Protein AF-A0A7Z9Q1B9-F1 (afdb_monomer_lite)

pLDDT: mean 84.55, std 13.83, range [34.5, 98.56]

Foldseek 3Di:
DQDPDDLQHPCDDDPPHDNDHDPPDDPPPDDPVNVVVVVVVVVPPDFADFADDDPLLVLLVVLCVVLVLCVAQVQWDQDPVGIDRQRGPQFWFQQDPVQQDPDDGDPRHSRIDGGGGLQLVLVDDDDDPQRQRGAPLVVLCSRDHPSNSSSVSLVPDDPSSVVSNSVNSNRSSHDDPPDDPPPDLPPDADDAQAAQHFHPDDDPVLNVLLSLLLCQQSDFAHVQLFLFQFAAGRHNCQAQQVVHRLHWGDLSSWWKFWWAQDPVRDTDGDPLRTQGPDGRPPHDRDDDDPRTPDIDTHIGHGLACQLVVLPFDPVLLVVLAAQPCPVVPPDHDHFDQEPVRATQFDDPVSHHRHLLLVLQLCSCNHRNAHDPCVSDVSGDQDSPDPDDPRSQYDSSSVSNSSNSSRRHHHDDPPDPDPVVVVVVVVVCVVVPQCSAQPCAGNNDRGGGSSD

Secondary structure (DSSP, 8-state):
------GGG-SS--TTS----SSSSPSPSS-HHHHHHHHHHHHH-PPPPPPP--HHHHHHHHHHHHTTGGGTS-S-EEETTEEE--S----EEE--GGG--S--BTTB-TTEEE----TTGGGS-SBSTTS-BSSHHHHHHT--GGGHHHHHHHHTS-HHHHHHHHHHHHHHT-PPPTT-SS--TTSPP--TTSTTSBPTT--HHHHHHHHHHHHHHHPPPPGGGT--SEES-SSHHHHS-BSSTT-B--GGG-EEEEEEE-TTS-EEEEEEEEE-SEE-TTSPPP---TT--EEEEE-----TTHHHHHTS-HHHHHTT--TT-SSSSS------B-TTSPBP-BTTTT-B-SHHHHHHHHIIIII---B-TTT-SSS-S--SSSSPSPSB-HHHHHHHHHHHHTBPPPPPP--S-HHHHHHHHHHHHHTTGGGTS-S-BTTB--S----

Radius of gyration: 26.37 Å; chains: 1; bounding box: 67×61×70 Å

Sequence (451 aa):
MDLFISRAYAQVSAPDEPTVDEDGVPDPELGDEPQIDLLFYSTYLAPMRPAEPNDAMKRGAKLFVKADCHACHTPKLKSTIGPLYAYTDLLLHDMGPDFEGDLEVSFASSREFRSAPLWGVSLHGPFLHDGRADTLEEAILMHGGEGQNSRDAFDALSTDEQNDMVSFLRGLGGWTPEGQILLHPEEPAFEAGTPGGPESGLTSEERAQWQRGQKIFDQSAALAEGLGSVFNADSCRACHQDPVLGGAGGIDTNVIRFGEWDDTGAFHGFDRGAMPRQSIPGDRPYRMDDSANVVEWRNPPTTMGVGALDRIAEADILVNADPEDTDGDGISGRARILDSGQLGRFGWKAQVPTVHDFVADALLNETGQTVDISFSSFTAENDNDAFADPELLDDTFLDLVFYVEQLAPPIPKSPDDPDTVSQGQGLFDEVGCGSCHISDLGGVAAYTDLL

Structure (mmCIF, N/CA/C/O backbone):
data_AF-A0A7Z9Q1B9-F1
#
_entry.id   AF-A0A7Z9Q1B9-F1
#
loop_
_atom_site.group_PDB
_atom_site.id
_atom_site.type_symbol
_atom_site.label_atom_id
_atom_site.label_alt_id
_atom_site.label_comp_id
_atom_site.label_asym_id
_atom_site.label_entity_id
_atom_site.label_seq_id
_atom_site.pdbx_PDB_ins_code
_atom_site.Cartn_x
_atom_site.Cartn_y
_atom_site.Cartn_z
_atom_site.occupancy
_atom_site.B_iso_or_equiv
_atom_site.auth_seq_id
_atom_site.auth_comp_id
_atom_site.auth_asym_id
_atom_site.auth_atom_id
_atom_site.pdbx_PDB_model_num
ATOM 1 N N . MET A 1 1 ? 20.700 -31.766 -11.285 1.00 39.59 1 MET A N 1
ATOM 2 C CA . MET A 1 1 ? 19.275 -31.489 -11.560 1.00 39.59 1 MET A CA 1
ATOM 3 C C . MET A 1 1 ? 18.930 -30.553 -10.444 1.00 39.59 1 MET A C 1
ATOM 5 O O . MET A 1 1 ? 18.667 -30.994 -9.336 1.00 39.59 1 MET A O 1
ATOM 9 N N . ASP A 1 2 ? 19.204 -29.285 -10.711 1.00 43.81 2 ASP A N 1
ATOM 10 C CA . ASP A 1 2 ? 19.412 -28.267 -9.689 1.00 43.81 2 ASP A CA 1
ATOM 11 C C . ASP A 1 2 ? 18.092 -27.528 -9.548 1.00 43.81 2 ASP A C 1
ATOM 13 O O . ASP A 1 2 ? 17.919 -26.422 -10.048 1.00 43.81 2 ASP A O 1
ATOM 17 N N . LEU A 1 3 ? 17.110 -28.224 -8.980 1.00 43.97 3 LEU A N 1
ATOM 18 C CA . LEU A 1 3 ? 15.849 -27.609 -8.608 1.00 43.97 3 LEU A CA 1
ATOM 19 C C . LEU A 1 3 ? 15.968 -27.151 -7.160 1.00 43.97 3 LEU A C 1
ATOM 21 O O . LEU A 1 3 ? 16.279 -27.929 -6.262 1.00 43.97 3 LEU A O 1
ATOM 25 N N . PHE A 1 4 ? 15.727 -25.859 -6.981 1.00 50.97 4 PHE A N 1
ATOM 26 C CA . PHE A 1 4 ? 15.710 -25.098 -5.735 1.00 50.97 4 PHE A CA 1
ATOM 27 C C . PHE A 1 4 ? 14.531 -25.471 -4.816 1.00 50.97 4 PHE A C 1
ATOM 29 O O . PHE A 1 4 ? 14.043 -24.642 -4.058 1.00 50.97 4 PHE A O 1
ATOM 36 N N . ILE A 1 5 ? 14.037 -26.706 -4.889 1.00 46.06 5 ILE A N 1
ATOM 37 C CA . ILE A 1 5 ? 12.899 -27.151 -4.093 1.00 46.06 5 ILE A CA 1
ATOM 38 C C . ILE A 1 5 ? 13.461 -28.083 -3.029 1.00 46.06 5 ILE A C 1
ATOM 40 O O . ILE A 1 5 ? 13.786 -29.245 -3.269 1.00 46.06 5 ILE A O 1
ATOM 44 N N . SER A 1 6 ? 13.648 -27.531 -1.830 1.00 45.91 6 SER A N 1
ATOM 45 C CA . SER A 1 6 ? 13.742 -28.364 -0.636 1.00 45.91 6 SER A CA 1
ATOM 46 C C . SER A 1 6 ? 12.511 -29.271 -0.610 1.00 45.91 6 SER A C 1
ATOM 48 O O . SER A 1 6 ? 11.398 -28.800 -0.832 1.00 45.91 6 SER A O 1
ATOM 50 N N . ARG A 1 7 ? 12.702 -30.556 -0.288 1.00 48.53 7 ARG A N 1
ATOM 51 C CA . ARG A 1 7 ? 11.613 -31.538 -0.125 1.00 48.53 7 ARG A CA 1
ATOM 52 C C . ARG A 1 7 ? 10.485 -31.075 0.807 1.00 48.53 7 ARG A C 1
ATOM 54 O O . ARG A 1 7 ? 9.429 -31.681 0.780 1.00 48.53 7 ARG A O 1
ATOM 61 N N . ALA A 1 8 ? 10.725 -30.049 1.622 1.00 47.09 8 ALA A N 1
ATOM 62 C CA . ALA A 1 8 ? 9.754 -29.463 2.538 1.00 47.09 8 ALA A CA 1
ATOM 63 C C . ALA A 1 8 ? 8.741 -28.494 1.882 1.00 47.09 8 ALA A C 1
ATOM 65 O O . ALA A 1 8 ? 7.874 -28.007 2.589 1.00 47.09 8 ALA A O 1
ATOM 66 N N . TYR A 1 9 ? 8.856 -28.179 0.581 1.00 46.31 9 TYR A N 1
ATOM 67 C CA . TYR A 1 9 ? 8.022 -27.160 -0.094 1.00 46.31 9 TYR A CA 1
ATOM 68 C C . TYR A 1 9 ? 7.441 -27.614 -1.450 1.00 46.31 9 TYR A C 1
ATOM 70 O O . TYR A 1 9 ? 7.120 -26.787 -2.305 1.00 46.31 9 TYR A O 1
ATOM 78 N N . ALA A 1 10 ? 7.365 -28.918 -1.719 1.00 46.94 10 ALA A N 1
ATOM 79 C CA . ALA A 1 10 ? 6.999 -29.418 -3.043 1.00 46.94 10 ALA A CA 1
ATOM 80 C C . ALA A 1 10 ? 5.472 -29.509 -3.243 1.00 46.94 10 ALA A C 1
ATOM 82 O O . ALA A 1 10 ? 4.894 -30.579 -3.100 1.00 46.94 10 ALA A O 1
ATOM 83 N N . GLN A 1 11 ? 4.828 -28.408 -3.653 1.00 51.91 11 GLN A N 1
ATOM 84 C CA . GLN A 1 11 ? 3.431 -28.443 -4.126 1.00 51.91 11 GLN A CA 1
ATOM 85 C C . GLN A 1 11 ? 3.299 -28.731 -5.635 1.00 51.91 11 GLN A C 1
ATOM 87 O O . GLN A 1 11 ? 2.246 -29.175 -6.075 1.00 51.91 11 GLN A O 1
ATOM 92 N N . VAL A 1 12 ? 4.362 -28.586 -6.446 1.00 51.53 12 VAL A N 1
ATOM 93 C CA . VAL A 1 12 ? 4.411 -29.120 -7.826 1.00 51.53 12 VAL A CA 1
ATOM 94 C C . VAL A 1 12 ? 5.867 -29.345 -8.263 1.00 51.53 12 VAL A C 1
ATOM 96 O O . VAL A 1 12 ? 6.471 -28.502 -8.928 1.00 51.53 12 VAL A O 1
ATOM 99 N N . SER A 1 13 ? 6.469 -30.490 -7.949 1.00 46.38 13 SER A N 1
ATOM 100 C CA . SER A 1 13 ? 7.732 -30.877 -8.589 1.00 46.38 13 SER A CA 1
ATOM 101 C C . SER A 1 13 ? 7.784 -32.365 -8.879 1.00 46.38 13 SER A C 1
ATOM 103 O O . SER A 1 13 ? 7.425 -33.163 -8.037 1.00 46.38 13 SER A O 1
ATOM 105 N N . ALA A 1 14 ? 8.212 -32.674 -10.112 1.00 47.84 14 ALA A N 1
ATOM 106 C CA . ALA A 1 14 ? 8.599 -33.965 -10.695 1.00 47.84 14 ALA A CA 1
ATOM 107 C C . ALA A 1 14 ? 7.717 -35.212 -10.397 1.00 47.84 14 ALA A C 1
ATOM 109 O O . ALA A 1 14 ? 7.298 -35.452 -9.278 1.00 47.84 14 ALA A O 1
ATOM 110 N N . PRO A 1 15 ? 7.517 -36.125 -11.369 1.00 54.06 15 PRO A N 1
ATOM 111 C CA . PRO A 1 15 ? 6.696 -37.336 -11.183 1.00 54.06 15 PRO A CA 1
ATOM 112 C C . PRO A 1 15 ? 7.136 -38.288 -10.046 1.00 54.06 15 PRO A C 1
ATOM 114 O O . PRO A 1 15 ? 6.422 -39.247 -9.767 1.00 54.06 15 PRO A O 1
ATOM 117 N N . ASP A 1 16 ? 8.284 -38.032 -9.407 1.00 57.16 16 ASP A N 1
ATOM 118 C CA . ASP A 1 16 ? 8.905 -38.878 -8.387 1.00 57.16 16 ASP A CA 1
ATOM 119 C C . ASP A 1 16 ? 9.079 -38.184 -7.012 1.00 57.16 16 ASP A C 1
ATOM 121 O O . ASP A 1 16 ? 9.720 -38.762 -6.127 1.00 57.16 16 ASP A O 1
ATOM 125 N N . GLU A 1 17 ? 8.555 -36.967 -6.803 1.00 52.50 17 GLU A N 1
ATOM 126 C CA . GLU A 1 17 ? 8.602 -36.284 -5.495 1.00 52.50 17 GLU A CA 1
ATOM 127 C C . GLU A 1 17 ? 7.244 -36.327 -4.769 1.00 52.50 17 GLU A C 1
ATOM 129 O O . GLU A 1 17 ? 6.206 -36.509 -5.410 1.00 52.50 17 GLU A O 1
ATOM 134 N N . PRO A 1 18 ? 7.224 -36.242 -3.422 1.00 57.66 18 PRO A N 1
ATOM 135 C CA . PRO A 1 18 ? 5.976 -36.202 -2.669 1.00 57.66 18 PRO A CA 1
ATOM 136 C C . PRO A 1 18 ? 5.199 -34.934 -3.031 1.00 57.66 18 PRO A C 1
ATOM 138 O O . PRO A 1 18 ? 5.745 -33.843 -2.933 1.00 57.66 18 PRO A O 1
ATOM 141 N N . THR A 1 19 ? 3.934 -35.088 -3.417 1.00 60.53 19 THR A N 1
ATOM 142 C CA . THR A 1 19 ? 2.979 -33.991 -3.654 1.00 60.53 19 THR A CA 1
ATOM 143 C C . THR A 1 19 ? 2.299 -33.557 -2.354 1.00 60.53 19 THR A C 1
ATOM 145 O O . THR A 1 19 ? 1.103 -33.286 -2.368 1.00 60.53 19 THR A O 1
ATOM 148 N N . VAL A 1 20 ? 3.010 -33.677 -1.233 1.00 63.00 20 VAL A N 1
ATOM 149 C CA . VAL A 1 20 ? 2.481 -33.400 0.103 1.00 63.00 20 VAL A CA 1
ATOM 150 C C . VAL A 1 20 ? 3.401 -32.424 0.807 1.00 63.00 20 VAL A C 1
ATOM 152 O O . VAL A 1 20 ? 4.621 -32.632 0.793 1.00 63.00 20 VAL A O 1
ATOM 155 N N . ASP A 1 21 ? 2.837 -31.384 1.406 1.00 67.94 21 ASP A N 1
ATOM 156 C CA . ASP A 1 21 ? 3.565 -30.526 2.333 1.00 67.94 21 ASP A CA 1
ATOM 157 C C . ASP A 1 21 ? 3.358 -30.963 3.802 1.00 67.94 21 ASP A C 1
ATOM 159 O O . ASP A 1 21 ? 2.863 -32.058 4.091 1.00 67.94 21 ASP A O 1
ATOM 163 N N . GLU A 1 22 ? 3.894 -30.191 4.751 1.00 67.69 22 GLU A N 1
ATOM 164 C CA . GLU A 1 22 ? 3.840 -30.504 6.186 1.00 67.69 22 GLU A CA 1
ATOM 165 C C . GLU A 1 22 ? 2.963 -29.512 6.974 1.00 67.69 22 GLU A C 1
ATOM 167 O O . GLU A 1 22 ? 3.279 -29.191 8.122 1.00 67.69 22 GLU A O 1
ATOM 172 N N . ASP A 1 23 ? 1.865 -29.015 6.396 1.00 77.38 23 ASP A N 1
ATOM 173 C CA . ASP A 1 23 ? 0.955 -28.086 7.089 1.00 77.38 23 ASP A CA 1
ATOM 174 C C . ASP A 1 23 ? -0.246 -28.773 7.789 1.00 77.38 23 ASP A C 1
ATOM 176 O O . ASP A 1 23 ? -0.901 -28.189 8.659 1.00 77.38 23 ASP A O 1
ATOM 180 N N . GLY A 1 24 ? -0.491 -30.055 7.485 1.00 75.12 24 GLY A N 1
ATOM 181 C CA . GLY A 1 24 ? -1.579 -30.854 8.059 1.00 75.12 24 GLY A CA 1
ATOM 182 C C . GLY A 1 24 ? -2.940 -30.679 7.372 1.00 75.12 24 GLY A C 1
ATOM 183 O O . GLY A 1 24 ? -3.933 -31.246 7.849 1.00 75.12 24 GLY A O 1
ATOM 184 N N . VAL A 1 25 ? -2.994 -29.935 6.270 1.00 74.06 25 VAL A N 1
ATOM 185 C CA . VAL A 1 25 ? -4.110 -29.852 5.329 1.00 74.06 25 VAL A CA 1
ATOM 186 C C . VAL A 1 25 ? -4.009 -31.022 4.336 1.00 74.06 25 VAL A C 1
ATOM 188 O O . VAL A 1 25 ? -2.917 -31.464 3.999 1.00 74.06 25 VAL A O 1
ATOM 191 N N . PRO A 1 26 ? -5.132 -31.641 3.920 1.00 78.75 26 PRO A N 1
ATOM 192 C CA . PRO A 1 26 ? -5.078 -32.708 2.926 1.00 78.75 26 PRO A CA 1
ATOM 193 C C . PRO A 1 26 ? -4.690 -32.192 1.536 1.00 78.75 26 PRO A C 1
ATOM 195 O O . PRO A 1 26 ? -5.474 -31.475 0.915 1.00 78.75 26 PRO A O 1
ATOM 198 N N . ASP A 1 27 ? -3.560 -32.663 1.017 1.00 72.75 27 ASP A N 1
ATOM 199 C CA . ASP A 1 27 ? -3.110 -32.338 -0.335 1.00 72.75 27 ASP A CA 1
ATOM 200 C C . ASP A 1 27 ? -3.880 -33.103 -1.440 1.00 72.75 27 ASP A C 1
ATOM 202 O O . ASP A 1 27 ? -4.335 -34.244 -1.234 1.00 72.75 27 ASP A O 1
ATOM 206 N N . PRO A 1 28 ? -3.946 -32.547 -2.668 1.00 74.81 28 PRO A N 1
ATOM 207 C CA . PRO A 1 28 ? -3.553 -31.179 -3.020 1.00 74.81 28 PRO A CA 1
ATOM 208 C C . PRO A 1 28 ? -4.610 -30.157 -2.571 1.00 74.81 28 PRO A C 1
ATOM 210 O O . PRO A 1 28 ? -5.812 -30.403 -2.691 1.00 74.81 28 PRO A O 1
ATOM 213 N N . GLU A 1 29 ? -4.171 -28.973 -2.144 1.00 75.75 29 GLU A N 1
ATOM 214 C CA . GLU A 1 29 ? -5.034 -27.871 -1.678 1.00 75.75 29 GLU A CA 1
ATOM 215 C C . GLU A 1 29 ? -5.957 -27.380 -2.807 1.00 75.75 29 GLU A C 1
ATOM 217 O O . GLU A 1 29 ? -7.085 -26.935 -2.582 1.00 75.75 29 GLU A O 1
ATOM 222 N N . LEU A 1 30 ? -5.482 -27.495 -4.050 1.00 77.50 30 LEU A N 1
ATOM 223 C CA . LEU A 1 30 ? -6.236 -27.254 -5.274 1.00 77.50 30 LEU A CA 1
ATOM 224 C C . LEU A 1 30 ? -6.548 -28.587 -5.953 1.00 77.50 30 LEU A C 1
ATOM 226 O O . LEU A 1 30 ? -5.642 -29.310 -6.354 1.00 77.50 30 LEU A O 1
ATOM 230 N N . GLY A 1 31 ? -7.828 -28.892 -6.162 1.00 79.19 31 GLY A N 1
ATOM 231 C CA . GLY A 1 31 ? -8.222 -30.039 -6.985 1.00 79.19 31 GLY A CA 1
ATOM 232 C C . GLY A 1 31 ? -7.824 -29.876 -8.461 1.00 79.19 31 GLY A C 1
ATOM 233 O O . GLY A 1 31 ? -7.579 -28.765 -8.931 1.00 79.19 31 GLY A O 1
ATOM 234 N N . ASP A 1 32 ? -7.827 -30.982 -9.210 1.00 80.06 32 ASP A N 1
ATOM 235 C CA . ASP A 1 32 ? -7.399 -31.026 -10.619 1.00 80.06 32 ASP A CA 1
ATOM 236 C C . ASP A 1 32 ? -8.095 -29.982 -11.517 1.00 80.06 32 ASP A C 1
ATOM 238 O O . ASP A 1 32 ? -7.442 -29.325 -12.323 1.00 80.06 32 ASP A O 1
ATOM 242 N N . GLU A 1 33 ? -9.415 -29.808 -11.380 1.00 84.75 33 GLU A N 1
ATOM 243 C CA . GLU A 1 33 ? -10.202 -28.869 -12.201 1.00 84.75 33 GLU A CA 1
ATOM 244 C C . GLU A 1 33 ? -9.769 -27.401 -11.979 1.00 84.75 33 GLU A C 1
ATOM 246 O O . GLU A 1 33 ? -9.345 -26.773 -12.949 1.00 84.75 33 GLU A O 1
ATOM 251 N N . PRO A 1 34 ? -9.743 -26.853 -10.741 1.00 81.00 34 PRO A N 1
ATOM 252 C CA . PRO A 1 34 ? -9.168 -25.531 -10.479 1.00 81.00 34 PRO A CA 1
ATOM 253 C C . PRO A 1 34 ? -7.735 -25.331 -10.993 1.00 81.00 34 PRO A C 1
ATOM 255 O O . PRO A 1 34 ? -7.406 -24.248 -11.479 1.00 81.00 34 PRO A O 1
ATOM 258 N N . GLN A 1 35 ? -6.873 -26.354 -10.915 1.00 80.12 35 GLN A N 1
ATOM 259 C CA . GLN A 1 35 ? -5.512 -26.268 -11.459 1.00 80.12 35 GLN A CA 1
ATOM 260 C C . GLN A 1 35 ? -5.518 -26.136 -12.988 1.00 80.12 35 GLN A C 1
ATOM 262 O O . GLN A 1 35 ? -4.781 -25.319 -13.547 1.00 80.12 35 GLN A O 1
ATOM 267 N N . ILE A 1 36 ? -6.357 -26.919 -13.675 1.00 85.06 36 ILE A N 1
ATOM 268 C CA . ILE A 1 36 ? -6.531 -26.846 -15.131 1.00 85.06 36 ILE A CA 1
ATOM 269 C C . ILE A 1 36 ? -7.106 -25.485 -15.531 1.00 85.06 36 ILE A C 1
ATOM 271 O O . ILE A 1 36 ? -6.619 -24.892 -16.495 1.00 85.06 36 ILE A O 1
ATOM 275 N N . ASP A 1 37 ? -8.082 -24.965 -14.787 1.00 83.06 37 ASP A N 1
ATOM 276 C CA . ASP A 1 37 ? -8.671 -23.646 -15.024 1.00 83.06 37 ASP A CA 1
ATOM 277 C C . ASP A 1 37 ? -7.637 -22.527 -14.855 1.00 83.06 37 ASP A C 1
ATOM 279 O O . ASP A 1 37 ? -7.551 -21.634 -15.701 1.00 83.06 37 ASP A O 1
ATOM 283 N N . LEU A 1 38 ? -6.792 -22.592 -13.821 1.00 83.31 38 LEU A N 1
ATOM 284 C CA . LEU A 1 38 ? -5.712 -21.625 -13.606 1.00 83.31 38 LEU A CA 1
ATOM 285 C C . LEU A 1 38 ? -4.642 -21.705 -14.705 1.00 83.31 38 LEU A C 1
ATOM 287 O O . LEU A 1 38 ? -4.175 -20.673 -15.203 1.00 83.31 38 LEU A O 1
ATOM 291 N N . LEU A 1 39 ? -4.267 -22.916 -15.128 1.00 84.94 39 LEU A N 1
ATOM 292 C CA . LEU A 1 39 ? -3.354 -23.126 -16.254 1.00 84.94 39 LEU A CA 1
ATOM 293 C C . LEU A 1 39 ? -3.948 -22.571 -17.553 1.00 84.94 39 LEU A C 1
ATOM 295 O O . LEU A 1 39 ? -3.253 -21.898 -18.316 1.00 84.94 39 LEU A O 1
ATOM 299 N N . PHE A 1 40 ? -5.230 -22.834 -17.807 1.00 85.88 40 PHE A N 1
ATOM 300 C CA . PHE A 1 40 ? -5.937 -22.305 -18.964 1.00 85.88 40 PHE A CA 1
ATOM 301 C C . PHE A 1 40 ? -5.975 -20.775 -18.914 1.00 85.88 40 PHE A C 1
ATOM 303 O O . PHE A 1 40 ? -5.565 -20.125 -19.869 1.00 85.88 40 PHE A O 1
ATOM 310 N N . TYR A 1 41 ? -6.378 -20.181 -17.794 1.00 87.25 41 TYR A N 1
ATOM 311 C CA . TYR A 1 41 ? -6.407 -18.730 -17.635 1.00 87.25 41 TYR A CA 1
ATOM 312 C C . TYR A 1 41 ? -5.030 -18.103 -17.895 1.00 87.25 41 TYR A C 1
ATOM 314 O O . TYR A 1 41 ? -4.895 -17.278 -18.797 1.00 87.25 41 TYR A O 1
ATOM 322 N N . SER A 1 42 ? -3.992 -18.554 -17.183 1.00 84.38 42 SER A N 1
ATOM 323 C CA . SER A 1 42 ? -2.629 -18.012 -17.292 1.00 84.38 42 SER A CA 1
ATOM 324 C C . SER A 1 42 ? -2.018 -18.177 -18.688 1.00 84.38 42 SER A C 1
ATOM 326 O O . SER A 1 42 ? -1.353 -17.266 -19.180 1.00 84.38 42 SER A O 1
ATOM 328 N N . THR A 1 43 ? -2.286 -19.295 -19.370 1.00 81.81 43 THR A N 1
ATOM 329 C CA . THR A 1 43 ? -1.784 -19.553 -20.733 1.00 81.81 43 THR A CA 1
ATOM 330 C C . THR A 1 43 ? -2.474 -18.684 -21.788 1.00 81.81 43 THR A C 1
ATOM 332 O O . THR A 1 43 ? -1.881 -18.380 -22.825 1.00 81.81 43 THR A O 1
ATOM 335 N N . TYR A 1 44 ? -3.730 -18.295 -21.552 1.00 82.00 44 TYR A N 1
ATOM 336 C CA . TYR A 1 44 ? -4.545 -17.540 -22.506 1.00 82.00 44 TYR A CA 1
ATOM 337 C C . TYR A 1 44 ? -4.635 -16.039 -22.189 1.00 82.00 44 TYR A C 1
ATOM 339 O O . TYR A 1 44 ? -5.333 -15.311 -22.903 1.00 82.00 44 TYR A O 1
ATOM 347 N N . LEU A 1 45 ? -3.883 -15.549 -21.196 1.00 81.75 45 LEU A N 1
ATOM 348 C CA . LEU A 1 45 ? -3.643 -14.119 -21.020 1.00 81.75 45 LEU A CA 1
ATOM 349 C C . LEU A 1 45 ? -2.941 -13.561 -22.262 1.00 81.75 45 LEU A C 1
ATOM 351 O O . LEU A 1 45 ? -1.830 -13.951 -22.625 1.00 81.75 45 LEU A O 1
ATOM 355 N N . ALA A 1 46 ? -3.632 -12.663 -22.961 1.00 75.56 46 ALA A N 1
ATOM 356 C CA . ALA A 1 46 ? -3.127 -12.101 -24.201 1.00 75.56 46 ALA A CA 1
ATOM 357 C C . ALA A 1 46 ? -1.952 -11.146 -23.929 1.00 75.56 46 ALA A C 1
ATOM 359 O O . ALA A 1 46 ? -2.003 -10.366 -22.977 1.00 75.56 46 ALA A O 1
ATOM 360 N N . PRO A 1 47 ? -0.924 -11.134 -24.796 1.00 72.44 47 PRO A N 1
ATOM 361 C CA . PRO A 1 47 ? 0.123 -10.132 -24.705 1.00 72.44 47 PRO A CA 1
ATOM 362 C C . PRO A 1 47 ? -0.458 -8.745 -24.973 1.00 72.44 47 PRO A C 1
ATOM 364 O O . PRO A 1 47 ? -1.295 -8.567 -25.868 1.00 72.44 47 PRO A O 1
ATOM 367 N N . MET A 1 48 ? 0.012 -7.756 -24.218 1.00 72.62 48 MET A N 1
ATOM 368 C CA . MET A 1 48 ? -0.459 -6.389 -24.375 1.00 72.62 48 MET A CA 1
ATOM 369 C C . MET A 1 48 ? -0.079 -5.838 -25.754 1.00 72.62 48 MET A C 1
ATOM 371 O O . MET A 1 48 ? 1.036 -6.033 -26.246 1.00 72.62 48 MET A O 1
ATOM 375 N N . ARG A 1 49 ? -1.035 -5.184 -26.421 1.00 73.94 49 ARG A N 1
ATOM 376 C CA . ARG A 1 49 ? -0.818 -4.594 -27.749 1.00 73.94 49 ARG A CA 1
ATOM 377 C C . ARG A 1 49 ? -0.193 -3.214 -27.591 1.00 73.94 49 ARG A C 1
ATOM 379 O O . ARG A 1 49 ? -0.843 -2.400 -26.948 1.00 73.94 49 ARG A O 1
ATOM 386 N N . PRO A 1 50 ? 0.961 -2.914 -28.214 1.00 78.25 50 PRO A N 1
ATOM 387 C CA . PRO A 1 50 ? 1.548 -1.578 -28.177 1.00 78.25 50 PRO A CA 1
ATOM 388 C C . PRO A 1 50 ? 0.571 -0.493 -28.643 1.00 78.25 50 PRO A C 1
ATOM 390 O O . PRO A 1 50 ? -0.284 -0.744 -29.497 1.00 78.25 50 PRO A O 1
ATOM 393 N N . ALA A 1 51 ? 0.728 0.716 -28.108 1.00 80.94 51 ALA A N 1
ATOM 394 C CA . ALA A 1 51 ? -0.055 1.876 -28.508 1.00 80.94 51 ALA A CA 1
ATOM 395 C C . ALA A 1 51 ? 0.234 2.274 -29.967 1.00 80.94 51 ALA A C 1
ATOM 397 O O . ALA A 1 51 ? 1.313 2.007 -30.509 1.00 80.94 51 ALA A O 1
ATOM 398 N N . GLU A 1 52 ? -0.725 2.954 -30.602 1.00 85.25 52 GLU A N 1
ATOM 399 C CA . GLU A 1 52 ? -0.557 3.461 -31.965 1.00 85.25 52 GLU A CA 1
ATOM 400 C C . GLU A 1 52 ? 0.625 4.450 -32.043 1.00 85.25 52 GLU A C 1
ATOM 402 O O . GLU A 1 52 ? 0.637 5.454 -31.323 1.00 85.25 52 GLU A O 1
ATOM 407 N N . PRO A 1 53 ? 1.632 4.219 -32.911 1.00 85.19 53 PRO A N 1
ATOM 408 C CA . PRO A 1 53 ? 2.845 5.029 -32.902 1.00 85.19 53 PRO A CA 1
ATOM 409 C C . PRO A 1 53 ? 2.625 6.485 -33.331 1.00 85.19 53 PRO A C 1
ATOM 411 O O . PRO A 1 53 ? 2.380 6.781 -34.509 1.00 85.19 53 PRO A O 1
ATOM 414 N N . ASN A 1 54 ? 2.844 7.417 -32.402 1.00 86.44 54 ASN A N 1
ATOM 415 C CA . ASN A 1 54 ? 2.988 8.842 -32.707 1.00 86.44 54 ASN A CA 1
ATOM 416 C C . ASN A 1 54 ? 4.419 9.180 -33.190 1.00 86.44 54 ASN A C 1
ATOM 418 O O . ASN A 1 54 ? 5.290 8.312 -33.300 1.00 86.44 54 ASN A O 1
ATOM 422 N N . ASP A 1 55 ? 4.674 10.443 -33.531 1.00 92.44 55 ASP A N 1
ATOM 423 C CA . ASP A 1 55 ? 5.973 10.845 -34.081 1.00 92.44 55 ASP A CA 1
ATOM 424 C C . ASP A 1 55 ? 7.119 10.773 -33.064 1.00 92.44 55 ASP A C 1
ATOM 426 O O . ASP A 1 55 ? 8.227 10.401 -33.454 1.00 92.44 55 ASP A O 1
ATOM 430 N N . ALA A 1 56 ? 6.858 11.057 -31.784 1.00 84.81 56 ALA A N 1
ATOM 431 C CA . ALA A 1 56 ? 7.833 10.895 -30.705 1.00 84.81 56 ALA A CA 1
ATOM 432 C C . ALA A 1 56 ? 8.224 9.422 -30.544 1.00 84.81 56 ALA A C 1
ATOM 434 O O . ALA A 1 56 ? 9.398 9.082 -30.640 1.00 84.81 56 ALA A O 1
ATOM 435 N N . MET A 1 57 ? 7.241 8.520 -30.478 1.00 87.75 57 MET A N 1
ATOM 436 C CA . MET A 1 57 ? 7.469 7.073 -30.399 1.00 87.75 57 MET A CA 1
ATOM 437 C C . MET A 1 57 ? 8.274 6.540 -31.592 1.00 87.75 57 MET A C 1
ATOM 439 O O . MET A 1 57 ? 9.153 5.697 -31.434 1.00 87.75 57 MET A O 1
ATOM 443 N N . LYS A 1 58 ? 8.015 7.039 -32.808 1.00 95.12 58 LYS A N 1
ATOM 444 C CA . LYS A 1 58 ? 8.782 6.647 -34.005 1.00 95.12 58 LYS A CA 1
ATOM 445 C C . LYS A 1 58 ? 10.229 7.137 -33.960 1.00 95.12 58 LYS A C 1
ATOM 447 O O . LYS A 1 58 ? 11.102 6.463 -34.512 1.00 95.12 58 LYS A O 1
ATOM 452 N N . ARG A 1 59 ? 10.492 8.316 -33.382 1.00 97.62 59 ARG A N 1
ATOM 453 C CA . ARG A 1 59 ? 11.859 8.816 -33.155 1.00 97.62 59 ARG A CA 1
ATOM 454 C C . ARG A 1 59 ? 12.538 8.006 -32.053 1.00 97.62 59 ARG A C 1
ATOM 456 O O . ARG A 1 59 ? 13.616 7.473 -32.303 1.00 97.62 59 ARG A O 1
ATOM 463 N N . GLY A 1 60 ? 11.852 7.789 -30.935 1.00 97.00 60 GLY A N 1
ATOM 464 C CA . GLY A 1 60 ? 12.289 6.955 -29.820 1.00 97.00 60 GLY A CA 1
ATOM 465 C C . GLY A 1 60 ? 12.680 5.542 -30.234 1.00 97.00 60 GLY A C 1
ATOM 466 O O . GLY A 1 60 ? 13.777 5.103 -29.924 1.00 97.00 60 GLY A O 1
ATOM 467 N N . ALA A 1 61 ? 11.866 4.862 -31.047 1.00 96.81 61 ALA A N 1
ATOM 468 C CA . ALA A 1 61 ? 12.185 3.525 -31.555 1.00 96.81 61 ALA A CA 1
ATOM 469 C C . ALA A 1 61 ? 13.488 3.487 -32.378 1.00 96.81 61 ALA A C 1
ATOM 471 O O . ALA A 1 61 ? 14.224 2.502 -32.352 1.00 96.81 61 ALA A O 1
ATOM 472 N N . LYS A 1 62 ? 13.797 4.557 -33.124 1.00 98.31 62 LYS A N 1
ATOM 473 C CA . LYS A 1 62 ? 15.066 4.666 -33.865 1.00 98.31 62 LYS A CA 1
ATOM 474 C C . LYS A 1 62 ? 16.233 4.937 -32.927 1.00 98.31 62 LYS A C 1
ATOM 476 O O . LYS A 1 62 ? 17.309 4.392 -33.151 1.00 98.31 62 LYS A O 1
ATOM 481 N N . LEU A 1 63 ? 16.024 5.774 -31.913 1.00 98.56 63 LEU A N 1
ATOM 482 C CA . LEU A 1 63 ? 17.022 6.058 -30.887 1.00 98.56 63 LEU A CA 1
ATOM 483 C C . LEU A 1 63 ? 17.339 4.800 -30.075 1.00 98.56 63 LEU A C 1
ATOM 485 O O . LEU A 1 63 ? 18.507 4.526 -29.859 1.00 98.56 63 LEU A O 1
ATOM 489 N N . PHE A 1 64 ? 16.335 3.991 -29.738 1.00 98.31 64 PHE A N 1
ATOM 490 C CA . PHE A 1 64 ? 16.491 2.710 -29.047 1.00 98.31 64 PHE A CA 1
ATOM 491 C C . PHE A 1 64 ? 17.399 1.749 -29.821 1.00 98.31 64 PHE A C 1
ATOM 493 O O . PHE A 1 64 ? 18.266 1.091 -29.258 1.00 98.31 64 PHE A O 1
ATOM 500 N N . VAL A 1 65 ? 17.239 1.703 -31.149 1.00 98.12 65 VAL A N 1
ATOM 501 C CA . VAL A 1 65 ? 18.130 0.916 -32.008 1.00 98.12 65 VAL A CA 1
ATOM 502 C C . VAL A 1 65 ? 19.520 1.554 -32.108 1.00 98.12 65 VAL A C 1
ATOM 504 O O . VAL A 1 65 ? 20.525 0.859 -32.061 1.00 98.12 65 VAL A O 1
ATOM 507 N N . LYS A 1 66 ? 19.595 2.883 -32.239 1.00 98.00 66 LYS A N 1
ATOM 508 C CA . LYS A 1 66 ? 20.858 3.633 -32.337 1.00 98.00 66 LYS A CA 1
ATOM 509 C C . LYS A 1 66 ? 21.709 3.515 -31.067 1.00 98.00 66 LYS A C 1
ATOM 511 O O . LYS A 1 66 ? 22.929 3.504 -31.178 1.00 98.00 66 LYS A O 1
ATOM 516 N N . ALA A 1 67 ? 21.066 3.453 -29.907 1.00 98.19 67 ALA A N 1
ATOM 517 C CA . ALA A 1 67 ? 21.690 3.257 -28.607 1.00 98.19 67 ALA A CA 1
ATOM 518 C C . ALA A 1 67 ? 22.007 1.780 -28.321 1.00 98.19 67 ALA A C 1
ATOM 520 O O . ALA A 1 67 ? 22.444 1.479 -27.228 1.00 98.19 67 ALA A O 1
ATOM 521 N N . ASP A 1 68 ? 21.800 0.863 -29.274 1.00 97.81 68 ASP A N 1
ATOM 522 C CA . ASP A 1 68 ? 22.098 -0.573 -29.146 1.00 97.81 68 ASP A CA 1
ATOM 523 C C . ASP A 1 68 ? 21.291 -1.324 -28.064 1.00 97.81 68 ASP A C 1
ATOM 525 O O . ASP A 1 68 ? 21.507 -2.512 -27.836 1.00 97.81 68 ASP A O 1
ATOM 529 N N . CYS A 1 69 ? 20.258 -0.698 -27.481 1.00 98.19 69 CYS A N 1
ATOM 530 C CA . CYS A 1 69 ? 19.376 -1.335 -26.492 1.00 98.19 69 CYS A CA 1
ATOM 531 C C . CYS A 1 69 ? 18.746 -2.632 -27.033 1.00 98.19 69 CYS A C 1
ATOM 533 O O . CYS A 1 69 ? 18.483 -3.585 -26.300 1.00 98.19 69 CYS A O 1
ATOM 535 N N . HIS A 1 70 ? 18.520 -2.683 -28.348 1.00 97.25 70 HIS A N 1
ATOM 536 C CA . HIS A 1 70 ? 17.921 -3.819 -29.039 1.00 97.25 70 HIS A CA 1
ATOM 537 C C . HIS A 1 70 ? 18.784 -5.090 -29.047 1.00 97.25 70 HIS A C 1
ATOM 539 O O . HIS A 1 70 ? 18.286 -6.129 -29.490 1.00 97.25 70 HIS A O 1
ATOM 545 N N . ALA A 1 71 ? 20.060 -5.010 -28.652 1.00 96.75 71 ALA A N 1
ATOM 546 C CA . ALA A 1 71 ? 20.957 -6.158 -28.600 1.00 96.75 71 ALA A CA 1
ATOM 547 C C . ALA A 1 71 ? 20.454 -7.212 -27.601 1.00 96.75 71 ALA A C 1
ATOM 549 O O . ALA A 1 71 ? 20.368 -8.381 -27.967 1.00 96.75 71 ALA A O 1
ATOM 550 N N . CYS A 1 72 ? 20.028 -6.775 -26.410 1.00 97.75 72 CYS A N 1
ATOM 551 C CA . CYS A 1 72 ? 19.420 -7.636 -25.386 1.00 97.75 72 CYS A CA 1
ATOM 552 C C . CYS A 1 72 ? 17.884 -7.525 -25.412 1.00 97.75 72 CYS A C 1
ATOM 554 O O . CYS A 1 72 ? 17.153 -8.511 -25.323 1.00 97.75 72 CYS A O 1
ATOM 556 N N . HIS A 1 73 ? 17.347 -6.326 -25.662 1.00 97.44 73 HIS A N 1
ATOM 557 C CA . HIS A 1 73 ? 15.905 -6.109 -25.807 1.00 97.44 73 HIS A CA 1
ATOM 558 C C . HIS A 1 73 ? 15.437 -6.312 -27.250 1.00 97.44 73 HIS A C 1
ATOM 560 O O . HIS A 1 73 ? 14.929 -5.404 -27.918 1.00 97.44 73 HIS A O 1
ATOM 566 N N . THR A 1 74 ? 15.614 -7.539 -27.744 1.00 96.12 74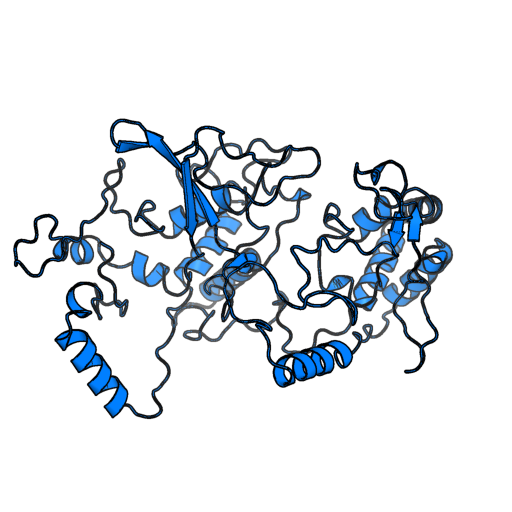 THR A N 1
ATOM 567 C CA . THR A 1 74 ? 15.312 -7.899 -29.132 1.00 96.12 74 THR A CA 1
ATOM 568 C C . THR A 1 74 ? 13.828 -7.652 -29.456 1.00 96.12 74 THR A C 1
ATOM 570 O O . THR A 1 74 ? 12.957 -8.308 -28.880 1.00 96.12 74 THR A O 1
ATOM 573 N N . PRO A 1 75 ? 13.490 -6.777 -30.430 1.00 92.81 75 PRO A N 1
ATOM 574 C CA . PRO A 1 75 ? 12.103 -6.372 -30.677 1.00 92.81 75 PRO A CA 1
ATOM 575 C C . PRO A 1 75 ? 11.152 -7.504 -31.053 1.00 92.81 75 PRO A C 1
ATOM 577 O O . PRO A 1 75 ? 9.942 -7.360 -30.917 1.00 92.81 75 PRO A O 1
ATOM 580 N N . LYS A 1 76 ? 11.673 -8.599 -31.613 1.00 91.94 76 LYS A N 1
ATOM 581 C CA . LYS A 1 76 ? 10.861 -9.661 -32.199 1.00 91.94 76 LYS A CA 1
ATOM 582 C C . LYS A 1 76 ? 11.480 -11.033 -31.972 1.00 91.94 76 LYS A C 1
ATOM 584 O O . LYS A 1 76 ? 12.516 -11.349 -32.554 1.00 91.94 76 LYS A O 1
ATOM 589 N N . LEU A 1 77 ? 10.757 -11.885 -31.256 1.00 91.25 77 LEU A N 1
ATOM 590 C CA . LEU A 1 77 ? 11.058 -13.302 -31.094 1.00 91.25 77 LEU A CA 1
ATOM 591 C C . LEU A 1 77 ? 10.193 -14.163 -32.021 1.00 91.25 77 LEU A C 1
ATOM 593 O O . LEU A 1 77 ? 9.073 -13.807 -32.402 1.00 91.25 77 LEU A O 1
ATOM 597 N N . LYS A 1 78 ? 10.727 -15.323 -32.409 1.00 90.38 78 LYS A N 1
ATOM 598 C CA . LYS A 1 78 ? 9.968 -16.355 -33.125 1.00 90.38 78 LYS A CA 1
ATOM 599 C C . LYS A 1 78 ? 9.313 -17.275 -32.101 1.00 90.38 78 LYS A C 1
ATOM 601 O O . LYS A 1 78 ? 10.011 -17.805 -31.247 1.00 90.38 78 LYS A O 1
ATOM 606 N N . SER A 1 79 ? 8.012 -17.513 -32.232 1.00 84.62 79 SER A N 1
ATOM 607 C CA . SER A 1 79 ? 7.287 -18.470 -31.392 1.00 84.62 79 SER A CA 1
ATOM 608 C C . SER A 1 79 ? 6.373 -19.374 -32.220 1.00 84.62 79 SER A C 1
ATOM 610 O O . SER A 1 79 ? 6.142 -19.134 -33.410 1.00 84.62 79 SER A O 1
ATOM 612 N N . THR A 1 80 ? 5.835 -20.410 -31.579 1.00 84.25 80 THR A N 1
ATOM 613 C CA . THR A 1 80 ? 4.852 -21.337 -32.160 1.00 84.25 80 THR A CA 1
ATOM 614 C C . THR A 1 80 ? 3.496 -20.684 -32.435 1.00 84.25 80 THR A C 1
ATOM 616 O O . THR A 1 80 ? 2.765 -21.167 -33.295 1.00 84.25 80 THR A O 1
ATOM 619 N N . ILE A 1 81 ? 3.188 -19.566 -31.770 1.00 80.94 81 ILE A N 1
ATOM 620 C CA . ILE A 1 81 ? 1.947 -18.794 -31.941 1.00 80.94 81 ILE A CA 1
ATOM 621 C C . ILE A 1 81 ? 2.122 -17.574 -32.861 1.00 80.94 81 ILE A C 1
ATOM 623 O O . ILE A 1 81 ? 1.215 -16.760 -33.009 1.00 80.94 81 ILE A O 1
ATOM 627 N N . GLY A 1 82 ? 3.281 -17.457 -33.517 1.00 84.12 82 GLY A N 1
ATOM 628 C CA . GLY A 1 82 ? 3.614 -16.351 -34.412 1.00 84.12 82 GLY A CA 1
ATOM 629 C C . GLY A 1 82 ? 4.720 -15.444 -33.864 1.00 84.12 82 GLY A C 1
ATOM 630 O O . GLY A 1 82 ? 5.447 -15.812 -32.940 1.00 84.12 82 GLY A O 1
ATOM 631 N N . PRO A 1 83 ? 4.942 -14.274 -34.479 1.00 86.19 83 PRO A N 1
ATOM 632 C CA . PRO A 1 83 ? 5.938 -13.331 -33.987 1.00 86.19 83 PRO A CA 1
ATOM 633 C C . PRO A 1 83 ? 5.520 -12.715 -32.646 1.00 86.19 83 PRO A C 1
ATOM 635 O O . PRO A 1 83 ? 4.426 -12.168 -32.543 1.00 86.19 83 PRO A O 1
ATOM 638 N N . LEU A 1 84 ? 6.413 -12.759 -31.656 1.00 87.25 84 LEU A N 1
ATOM 639 C CA . LEU A 1 84 ? 6.231 -12.105 -30.358 1.00 87.25 84 LEU A CA 1
ATOM 640 C C . LEU A 1 84 ? 7.038 -10.813 -30.313 1.00 87.25 84 LEU A C 1
ATOM 642 O O . LEU A 1 84 ? 8.246 -10.838 -30.533 1.00 87.25 84 LEU A O 1
ATOM 646 N N . TYR A 1 85 ? 6.379 -9.698 -30.012 1.00 88.88 85 TYR A N 1
ATOM 647 C CA . TYR A 1 85 ? 7.000 -8.376 -29.926 1.00 88.88 85 TYR A CA 1
ATOM 648 C C . TYR A 1 85 ? 7.259 -7.991 -28.468 1.00 88.88 85 TYR A C 1
ATOM 650 O O . TYR A 1 85 ? 6.701 -7.025 -27.962 1.00 88.88 85 TYR A O 1
ATOM 658 N N . ALA A 1 86 ? 8.049 -8.815 -27.779 1.00 90.06 86 ALA A N 1
ATOM 659 C CA . ALA A 1 86 ? 8.254 -8.729 -26.334 1.00 90.06 86 ALA A CA 1
ATOM 660 C C . ALA A 1 86 ? 9.465 -7.869 -25.925 1.00 90.06 86 ALA A C 1
ATOM 662 O O . ALA A 1 86 ? 9.621 -7.586 -24.743 1.00 90.06 86 ALA A O 1
ATOM 663 N N . TYR A 1 87 ? 10.310 -7.448 -26.882 1.00 94.56 87 TYR A N 1
ATOM 664 C CA . TYR A 1 87 ? 11.493 -6.610 -26.622 1.00 94.56 87 TYR A CA 1
ATOM 665 C C . TYR A 1 87 ? 12.424 -7.206 -25.555 1.00 94.56 87 TYR A C 1
ATOM 667 O O . TYR A 1 87 ? 12.763 -6.583 -24.556 1.00 94.56 87 TYR A O 1
ATOM 675 N N . THR A 1 88 ? 12.808 -8.457 -25.777 1.00 96.06 88 THR A N 1
ATOM 676 C CA . THR A 1 88 ? 13.662 -9.272 -24.907 1.00 96.06 88 THR A CA 1
ATOM 677 C C . THR A 1 88 ? 14.242 -10.401 -25.748 1.00 96.06 88 THR A C 1
ATOM 679 O O . THR A 1 88 ? 13.628 -10.824 -26.732 1.00 96.06 88 THR A O 1
ATOM 682 N N . ASP A 1 89 ? 15.413 -10.891 -25.377 1.00 96.44 89 ASP A N 1
ATOM 683 C CA . ASP A 1 89 ? 15.985 -12.141 -25.870 1.00 96.44 89 ASP A CA 1
ATOM 684 C C . ASP A 1 89 ? 15.806 -13.318 -24.893 1.00 96.44 89 ASP A C 1
ATOM 686 O O . ASP A 1 89 ? 16.060 -14.463 -25.269 1.00 96.44 89 ASP A O 1
ATOM 690 N N . LEU A 1 90 ? 15.286 -13.048 -23.687 1.00 95.44 90 LEU A N 1
ATOM 691 C CA . LEU A 1 90 ? 15.099 -13.980 -22.573 1.00 95.44 90 LEU A CA 1
ATOM 692 C C . LEU A 1 90 ? 16.406 -14.608 -22.058 1.00 95.44 90 LEU A C 1
ATOM 694 O O . LEU A 1 90 ? 16.355 -15.643 -21.389 1.00 95.44 90 LEU A O 1
ATOM 698 N N . LEU A 1 91 ? 17.556 -14.001 -22.355 1.00 96.56 91 LEU A N 1
ATOM 699 C CA . LEU A 1 91 ? 18.869 -14.463 -21.912 1.00 96.56 91 LEU A CA 1
ATOM 700 C C . LEU A 1 91 ? 19.306 -13.742 -20.634 1.00 96.56 91 LEU A C 1
ATOM 702 O O . LEU A 1 91 ? 18.762 -12.693 -20.284 1.00 96.56 91 LEU A O 1
ATOM 706 N N . LEU A 1 92 ? 20.252 -14.355 -19.918 1.00 96.50 92 LEU A N 1
ATOM 707 C CA . LEU A 1 92 ? 20.924 -13.755 -18.766 1.00 96.50 92 LEU A CA 1
ATOM 708 C C . LEU A 1 92 ? 22.037 -12.824 -19.247 1.00 96.50 92 LEU A C 1
ATOM 710 O O . LEU A 1 92 ? 22.794 -13.200 -20.142 1.00 96.50 92 LEU A O 1
ATOM 714 N N . HIS A 1 93 ? 22.143 -11.662 -18.611 1.00 97.19 93 HIS A N 1
ATOM 715 C CA . HIS A 1 93 ? 23.163 -10.655 -18.888 1.00 97.19 93 HIS A CA 1
ATOM 716 C C . HIS A 1 93 ? 23.757 -10.120 -17.593 1.00 97.19 93 HIS A C 1
ATOM 718 O O . HIS A 1 93 ? 23.025 -9.899 -16.627 1.00 97.19 93 HIS A O 1
ATOM 724 N N . ASP A 1 94 ? 25.068 -9.879 -17.596 1.00 96.12 94 ASP A N 1
ATOM 725 C CA . ASP A 1 94 ? 25.768 -9.220 -16.492 1.00 96.12 94 ASP A CA 1
ATOM 726 C C . ASP A 1 94 ? 25.385 -7.731 -16.468 1.00 96.12 94 ASP A C 1
ATOM 728 O O . ASP A 1 94 ? 25.741 -6.968 -17.372 1.00 96.12 94 ASP A O 1
ATOM 732 N N . MET A 1 95 ? 24.652 -7.323 -15.431 1.00 95.25 95 MET A N 1
ATOM 733 C CA . MET A 1 95 ? 24.208 -5.942 -15.197 1.00 95.25 95 MET A CA 1
ATOM 734 C C . MET A 1 95 ? 25.272 -5.077 -14.501 1.00 95.25 95 MET A C 1
ATOM 736 O O . MET A 1 95 ? 25.052 -3.889 -14.260 1.00 95.25 95 MET A O 1
ATOM 740 N N . GLY A 1 96 ? 26.454 -5.632 -14.226 1.00 94.44 96 GLY A N 1
ATOM 741 C CA . GLY A 1 96 ? 27.596 -4.935 -13.655 1.00 94.44 96 GLY A CA 1
ATOM 742 C C . GLY A 1 96 ? 27.682 -5.007 -12.125 1.00 94.44 96 GLY A C 1
ATOM 743 O O . GLY A 1 96 ? 26.810 -5.557 -11.455 1.00 94.44 96 GLY A O 1
ATOM 744 N N . PRO A 1 97 ? 28.763 -4.452 -11.548 1.00 92.00 97 PRO A N 1
ATOM 745 C CA . PRO A 1 97 ? 29.049 -4.550 -10.116 1.00 92.00 97 PRO A CA 1
ATOM 746 C C . PRO A 1 97 ? 28.021 -3.838 -9.224 1.00 92.00 97 PRO A C 1
ATOM 748 O O . PRO A 1 97 ? 27.839 -4.251 -8.087 1.00 92.00 97 PRO A O 1
ATOM 751 N N . ASP A 1 98 ? 27.310 -2.826 -9.729 1.00 87.81 98 ASP A N 1
ATOM 752 C CA . ASP A 1 98 ? 26.278 -2.106 -8.960 1.00 87.81 98 ASP A CA 1
ATOM 753 C C . ASP A 1 98 ? 25.020 -2.966 -8.695 1.00 87.81 98 ASP A C 1
ATOM 755 O O . ASP A 1 98 ? 24.172 -2.616 -7.867 1.00 87.81 98 ASP A O 1
ATOM 759 N N . PHE A 1 99 ? 24.908 -4.103 -9.390 1.00 88.12 99 PHE A N 1
ATOM 760 C CA . PHE A 1 99 ? 23.857 -5.111 -9.236 1.00 88.12 99 PHE A CA 1
ATOM 761 C C . PHE A 1 99 ? 24.366 -6.386 -8.556 1.00 88.12 99 PHE A C 1
ATOM 763 O O . PHE A 1 99 ? 23.633 -7.364 -8.472 1.00 88.12 99 PHE A O 1
ATOM 770 N N . GLU A 1 100 ? 25.611 -6.400 -8.074 1.00 84.94 100 GLU A N 1
ATOM 771 C CA . GLU A 1 100 ? 26.153 -7.544 -7.349 1.00 84.94 100 GLU A CA 1
ATOM 772 C C . GLU A 1 100 ? 25.482 -7.686 -5.982 1.00 84.94 100 GLU A C 1
ATOM 774 O O . GLU A 1 100 ? 25.692 -6.875 -5.081 1.00 84.94 100 GLU A O 1
ATOM 779 N N . GLY A 1 101 ? 24.682 -8.740 -5.829 1.00 79.88 101 GLY A N 1
ATOM 780 C CA . GLY A 1 101 ? 24.205 -9.208 -4.529 1.00 79.88 101 GLY A CA 1
ATOM 781 C C . GLY A 1 101 ? 25.062 -10.339 -3.953 1.00 79.88 101 GLY A C 1
ATOM 782 O O . GLY A 1 101 ? 26.026 -10.801 -4.565 1.00 79.88 101 GLY A O 1
ATOM 783 N N . ASP A 1 102 ? 24.643 -10.857 -2.800 1.00 79.62 102 ASP A N 1
ATOM 784 C CA . ASP A 1 102 ? 25.247 -12.041 -2.166 1.00 79.62 102 ASP A CA 1
ATOM 785 C C . ASP A 1 102 ? 24.606 -13.368 -2.629 1.00 79.62 102 ASP A C 1
ATOM 787 O O . ASP A 1 102 ? 24.983 -14.450 -2.172 1.00 79.62 102 ASP A O 1
ATOM 791 N N . LEU A 1 103 ? 23.602 -13.297 -3.512 1.00 79.12 103 LEU A N 1
ATOM 792 C CA . LEU A 1 103 ? 22.800 -14.440 -3.944 1.00 79.12 103 LEU A CA 1
ATOM 793 C C . LEU A 1 103 ? 23.197 -14.901 -5.349 1.00 79.12 103 LEU A C 1
ATOM 795 O O . LEU A 1 103 ? 22.855 -14.263 -6.339 1.00 79.12 103 LEU A O 1
ATOM 799 N N . GLU A 1 104 ? 23.865 -16.050 -5.433 1.00 85.25 104 GLU A N 1
ATOM 800 C CA . GLU A 1 104 ? 24.067 -16.791 -6.683 1.00 85.25 104 GLU A CA 1
ATOM 801 C C . GLU A 1 104 ? 23.027 -17.915 -6.795 1.00 85.25 104 GLU A C 1
ATOM 803 O O . GLU A 1 104 ? 22.777 -18.648 -5.831 1.00 85.25 104 GLU A O 1
ATOM 808 N N . VAL A 1 105 ? 22.417 -18.081 -7.973 1.00 78.00 105 VAL A N 1
ATOM 809 C CA . VAL A 1 105 ? 21.346 -19.065 -8.194 1.00 78.00 105 VAL A CA 1
ATOM 810 C C . VAL A 1 105 ? 21.760 -20.048 -9.285 1.00 78.00 105 VAL A C 1
ATOM 812 O O . VAL A 1 105 ? 21.711 -19.760 -10.480 1.00 78.00 105 VAL A O 1
ATOM 815 N N . SER A 1 106 ? 22.112 -21.267 -8.863 1.00 84.44 106 SER A N 1
ATOM 816 C CA . SER A 1 106 ? 22.572 -22.349 -9.743 1.00 84.44 106 SER A CA 1
ATOM 817 C C . SER A 1 106 ? 23.796 -21.937 -10.575 1.00 84.44 106 SER A C 1
ATOM 819 O O . SER A 1 106 ? 24.901 -21.904 -10.043 1.00 84.44 106 SER A O 1
ATOM 821 N N . PHE A 1 107 ? 23.621 -21.669 -11.870 1.00 86.19 107 PHE A N 1
ATOM 822 C CA . PHE A 1 107 ? 24.689 -21.269 -12.786 1.00 86.19 107 PHE A CA 1
ATOM 823 C C . PHE A 1 107 ? 24.725 -19.760 -13.058 1.00 86.19 107 PHE A C 1
ATOM 825 O O . PHE A 1 107 ? 25.645 -19.318 -13.740 1.00 86.19 107 PHE A O 1
ATOM 832 N N . ALA A 1 108 ? 23.736 -19.001 -12.575 1.00 89.81 108 ALA A N 1
ATOM 833 C CA . ALA A 1 108 ? 23.681 -17.550 -12.699 1.00 89.81 108 ALA A CA 1
ATOM 834 C C . ALA A 1 108 ? 24.364 -16.901 -11.490 1.00 89.81 108 ALA A C 1
ATOM 836 O O . ALA A 1 108 ? 24.038 -17.211 -10.338 1.00 89.81 108 ALA A O 1
ATOM 837 N N . SER A 1 109 ? 25.310 -16.008 -11.757 1.00 90.69 109 SER A N 1
ATOM 838 C CA . SER A 1 109 ? 25.935 -15.167 -10.738 1.00 90.69 109 SER A CA 1
ATOM 839 C C . SER A 1 109 ? 24.954 -14.130 -10.190 1.00 90.69 109 SER A C 1
ATOM 841 O O . SER A 1 109 ? 23.906 -13.864 -10.778 1.00 90.69 109 SER A O 1
ATOM 843 N N . SER A 1 110 ? 25.322 -13.485 -9.085 1.00 89.75 110 SER A N 1
ATOM 844 C CA . SER A 1 110 ? 24.496 -12.449 -8.458 1.00 89.75 110 SER A CA 1
ATOM 845 C C . SER A 1 110 ? 24.345 -11.165 -9.280 1.00 89.75 110 SER A C 1
ATOM 847 O O . SER A 1 110 ? 23.556 -10.306 -8.906 1.00 89.75 110 SER A O 1
ATOM 849 N N . ARG A 1 111 ? 25.086 -11.029 -10.389 1.00 92.62 111 ARG A N 1
ATOM 850 C CA . ARG A 1 111 ? 25.019 -9.890 -11.320 1.00 92.62 111 ARG A CA 1
ATOM 851 C C . ARG A 1 111 ? 24.232 -10.203 -12.590 1.00 92.62 111 ARG A C 1
ATOM 853 O O . ARG A 1 111 ? 23.996 -9.307 -13.400 1.00 92.62 111 ARG A O 1
ATOM 860 N N . GLU A 1 112 ? 23.876 -11.468 -12.803 1.00 94.62 112 GLU A N 1
ATOM 861 C CA . GLU A 1 112 ? 23.236 -11.928 -14.029 1.00 94.62 112 GLU A CA 1
ATOM 862 C C . GLU A 1 112 ? 21.716 -11.936 -13.896 1.00 94.62 112 GLU A C 1
ATOM 864 O O . GLU A 1 112 ? 21.141 -12.698 -13.121 1.00 94.62 112 GLU A O 1
ATOM 869 N N . PHE A 1 113 ? 21.050 -11.135 -14.726 1.00 95.19 113 PHE A N 1
ATOM 870 C CA . PHE A 1 113 ? 19.594 -11.047 -14.754 1.00 95.19 113 PHE A CA 1
ATOM 871 C C . PHE A 1 113 ? 19.065 -11.364 -16.141 1.00 95.19 113 PHE A C 1
ATOM 873 O O . PHE A 1 113 ? 19.662 -11.011 -17.159 1.00 95.19 113 PHE A O 1
ATOM 880 N N . ARG A 1 114 ? 17.910 -12.032 -16.191 1.00 96.00 114 ARG A N 1
ATOM 881 C CA . ARG A 1 114 ? 17.220 -12.268 -17.456 1.00 96.00 114 ARG A CA 1
ATOM 882 C C . ARG A 1 114 ? 16.699 -10.939 -17.985 1.00 96.00 114 ARG A C 1
ATOM 884 O O . ARG A 1 114 ? 16.005 -10.242 -17.247 1.00 96.00 114 ARG A O 1
ATOM 891 N N . SER A 1 115 ? 16.929 -10.637 -19.262 1.00 95.81 115 SER A N 1
ATOM 892 C CA . SER A 1 115 ? 16.328 -9.458 -19.891 1.00 95.81 115 SER A CA 1
ATOM 893 C C . SER A 1 115 ? 14.797 -9.515 -19.743 1.00 95.81 115 SER A C 1
ATOM 895 O O . SER A 1 115 ? 14.122 -10.422 -20.251 1.00 95.81 115 SER A O 1
ATOM 897 N N . ALA A 1 116 ? 14.229 -8.585 -18.972 1.00 94.12 116 ALA A N 1
ATOM 898 C CA . ALA A 1 116 ? 12.790 -8.545 -18.749 1.00 94.12 116 ALA A CA 1
ATOM 899 C C . ALA A 1 116 ? 12.082 -8.138 -20.059 1.00 94.12 116 ALA A C 1
ATOM 901 O O . ALA A 1 116 ? 12.585 -7.274 -20.784 1.00 94.12 116 ALA A O 1
ATOM 902 N N . PRO A 1 117 ? 10.936 -8.749 -20.410 1.00 93.25 117 PRO A N 1
ATOM 903 C CA . PRO A 1 117 ? 10.141 -8.299 -21.547 1.00 93.25 117 PRO A CA 1
ATOM 904 C C . PRO A 1 117 ? 9.687 -6.845 -21.346 1.00 93.25 117 PRO A C 1
ATOM 906 O O . PRO A 1 117 ? 9.097 -6.546 -20.315 1.00 93.25 117 PRO A O 1
ATOM 909 N N . LEU A 1 118 ? 9.905 -5.956 -22.324 1.00 93.06 118 LEU A N 1
ATOM 910 C CA . LEU A 1 118 ? 9.459 -4.551 -22.230 1.00 93.06 118 LEU A CA 1
ATOM 911 C C . LEU A 1 118 ? 8.007 -4.339 -22.691 1.00 93.06 118 LEU A C 1
ATOM 913 O O . LEU A 1 118 ? 7.507 -3.215 -22.692 1.00 93.06 118 LEU A O 1
ATOM 917 N N . TRP A 1 119 ? 7.309 -5.394 -23.112 1.00 87.25 119 TRP A N 1
ATOM 918 C CA . TRP A 1 119 ? 5.862 -5.311 -23.317 1.00 87.25 119 TRP A CA 1
ATOM 919 C C . TRP A 1 119 ? 5.152 -5.027 -21.978 1.00 87.25 119 TRP A C 1
ATOM 921 O O . TRP A 1 119 ? 5.528 -5.566 -20.947 1.00 87.25 119 TRP A O 1
ATOM 931 N N . GLY A 1 120 ? 4.162 -4.140 -21.926 1.00 81.69 120 GLY A N 1
ATOM 932 C CA . GLY A 1 120 ? 3.539 -3.818 -20.629 1.00 81.69 120 GLY A CA 1
ATOM 933 C C . GLY A 1 120 ? 4.412 -2.988 -19.672 1.00 81.69 120 GLY A C 1
ATOM 934 O O . GLY A 1 120 ? 3.947 -2.694 -18.579 1.00 81.69 120 GLY A O 1
ATOM 935 N N . VAL A 1 121 ? 5.635 -2.579 -20.054 1.00 85.44 121 VAL A N 1
ATOM 936 C CA . VAL A 1 121 ? 6.596 -1.970 -19.109 1.00 85.44 121 VAL A CA 1
ATOM 937 C C . VAL A 1 121 ? 6.066 -0.703 -18.440 1.00 85.44 121 VAL A C 1
ATOM 939 O O . VAL A 1 121 ? 6.433 -0.416 -17.320 1.00 85.44 121 VAL A O 1
ATOM 942 N N . SER A 1 122 ? 5.168 0.057 -19.066 1.00 78.88 122 SER A N 1
ATOM 943 C CA . SER A 1 122 ? 4.599 1.259 -18.439 1.00 78.88 122 SER A CA 1
ATOM 944 C C . SER A 1 122 ? 3.371 1.022 -17.569 1.00 78.88 122 SER A C 1
ATOM 946 O O . SER A 1 122 ? 2.777 1.996 -17.119 1.00 78.88 122 SER A O 1
ATOM 948 N N . LEU A 1 123 ? 2.943 -0.227 -17.388 1.00 71.88 123 LEU A N 1
ATOM 949 C CA . LEU A 1 123 ? 1.814 -0.550 -16.515 1.00 71.88 123 LEU A CA 1
ATOM 950 C C . LEU A 1 123 ? 2.219 -0.624 -15.047 1.00 71.88 123 LEU A C 1
ATOM 952 O O . LEU A 1 123 ? 1.358 -0.597 -14.180 1.00 71.88 123 LEU A O 1
ATOM 956 N N . HIS A 1 124 ? 3.509 -0.768 -14.766 1.00 67.31 124 HIS A N 1
ATOM 957 C CA . HIS A 1 124 ? 3.994 -0.895 -13.408 1.00 67.31 124 HIS A CA 1
ATOM 958 C C . HIS A 1 124 ? 5.301 -0.128 -13.248 1.00 67.31 124 HIS A C 1
ATOM 960 O O . HIS A 1 124 ? 6.153 -0.121 -14.133 1.00 67.31 124 HIS A O 1
ATOM 966 N N . GLY A 1 125 ? 5.433 0.506 -12.097 1.00 67.31 125 GLY A N 1
ATOM 967 C CA . GLY A 1 125 ? 6.696 0.849 -11.469 1.00 67.31 125 GLY A CA 1
ATOM 968 C C . GLY A 1 125 ? 6.638 0.349 -10.017 1.00 67.31 125 GLY A C 1
ATOM 969 O O . GLY A 1 125 ? 5.574 -0.115 -9.595 1.00 67.31 125 GLY A O 1
ATOM 970 N N . PRO A 1 126 ? 7.744 0.423 -9.268 1.00 73.56 126 PRO A N 1
ATOM 971 C CA . PRO A 1 126 ? 9.076 0.798 -9.741 1.00 73.56 126 PRO A CA 1
ATOM 972 C C . PRO A 1 126 ? 9.716 -0.272 -10.657 1.00 73.56 126 PRO A C 1
ATOM 974 O O . PRO A 1 126 ? 9.156 -1.343 -10.908 1.00 73.56 126 PRO A O 1
ATOM 977 N N . PHE A 1 127 ? 10.871 0.055 -11.235 1.00 81.50 127 PHE A N 1
ATOM 978 C CA . PHE A 1 127 ? 11.588 -0.709 -12.259 1.00 81.50 127 PHE A CA 1
ATOM 979 C C . PHE A 1 127 ? 12.837 -1.407 -11.707 1.00 81.50 127 PHE A C 1
ATOM 981 O O . PHE A 1 127 ? 13.321 -1.096 -10.621 1.00 81.50 127 PHE A O 1
ATOM 988 N N . LEU A 1 128 ? 13.404 -2.302 -12.529 1.00 88.88 128 LEU A N 1
ATOM 989 C CA . LEU A 1 128 ? 14.464 -3.256 -12.170 1.00 88.88 128 LEU A CA 1
ATOM 990 C C . LEU A 1 128 ? 13.957 -4.351 -11.217 1.00 88.88 128 LEU A C 1
ATOM 992 O O . LEU A 1 128 ? 12.791 -4.380 -10.838 1.00 88.88 128 LEU A O 1
ATOM 996 N N . HIS A 1 129 ? 14.810 -5.330 -10.919 1.00 88.12 129 HIS A N 1
ATOM 997 C CA . HIS A 1 129 ? 14.408 -6.540 -10.193 1.00 88.12 129 HIS A CA 1
ATOM 998 C C . HIS A 1 129 ? 14.081 -6.295 -8.712 1.00 88.12 129 HIS A C 1
ATOM 1000 O O . HIS A 1 129 ? 13.392 -7.106 -8.102 1.00 88.12 129 HIS A O 1
ATOM 1006 N N . ASP A 1 130 ? 14.589 -5.204 -8.150 1.00 81.00 130 ASP A N 1
ATOM 1007 C CA . ASP A 1 130 ? 14.467 -4.819 -6.747 1.00 81.00 130 ASP A CA 1
ATOM 1008 C C . ASP A 1 130 ? 13.726 -3.489 -6.559 1.00 81.00 130 ASP A C 1
ATOM 1010 O O . ASP A 1 130 ? 13.688 -2.960 -5.454 1.00 81.00 130 ASP A O 1
ATOM 1014 N N . GLY A 1 131 ? 13.151 -2.938 -7.634 1.00 80.31 131 GLY A N 1
ATOM 1015 C CA . GLY A 1 131 ? 12.356 -1.716 -7.566 1.00 80.31 131 GLY A CA 1
ATOM 1016 C C . GLY A 1 131 ? 13.153 -0.446 -7.260 1.00 80.31 131 GLY A C 1
ATOM 1017 O O . GLY A 1 131 ? 12.553 0.546 -6.873 1.00 80.31 131 GLY A O 1
ATOM 1018 N N . ARG A 1 132 ? 14.485 -0.433 -7.414 1.00 79.69 132 ARG A N 1
ATOM 1019 C CA . ARG A 1 132 ? 15.310 0.741 -7.059 1.00 79.69 132 ARG A CA 1
ATOM 1020 C C . ARG A 1 132 ? 15.178 1.948 -8.000 1.00 79.69 132 ARG A C 1
ATOM 1022 O O . ARG A 1 132 ? 15.755 2.991 -7.713 1.00 79.69 132 ARG A O 1
ATOM 1029 N N . ALA A 1 133 ? 14.546 1.782 -9.162 1.00 80.69 133 ALA A N 1
ATOM 1030 C CA . ALA A 1 133 ? 14.393 2.844 -10.155 1.00 80.69 133 ALA A CA 1
ATOM 1031 C C . ALA A 1 133 ? 12.927 3.256 -10.273 1.00 80.69 133 ALA A C 1
ATOM 1033 O O . ALA A 1 133 ? 12.095 2.452 -10.685 1.00 80.69 133 ALA A O 1
ATOM 1034 N N . ASP A 1 134 ? 12.618 4.515 -9.993 1.00 70.88 134 ASP A N 1
ATOM 1035 C CA . ASP A 1 134 ? 11.244 5.020 -9.981 1.00 70.88 134 ASP A CA 1
ATOM 1036 C C . ASP A 1 134 ? 10.758 5.387 -11.390 1.00 70.88 134 ASP A C 1
ATOM 1038 O O . ASP A 1 134 ? 9.575 5.291 -11.726 1.00 70.88 134 ASP A O 1
ATOM 1042 N N . THR A 1 135 ? 11.693 5.747 -12.269 1.00 76.06 135 THR A N 1
ATOM 1043 C CA . THR A 1 135 ? 11.414 6.098 -13.662 1.00 76.06 135 THR A CA 1
ATOM 1044 C C . THR A 1 135 ? 12.109 5.169 -14.657 1.00 76.06 135 THR A C 1
ATOM 1046 O O . THR A 1 135 ? 13.161 4.584 -14.400 1.00 76.06 135 THR A O 1
ATOM 1049 N N . LEU A 1 136 ? 11.546 5.074 -15.868 1.00 85.06 136 LEU A N 1
ATOM 1050 C CA . LEU A 1 136 ? 12.198 4.381 -16.987 1.00 85.06 136 LEU A CA 1
ATOM 1051 C C . LEU A 1 136 ? 13.557 5.005 -17.332 1.00 85.06 136 LEU A C 1
ATOM 1053 O O . LEU A 1 136 ? 14.451 4.299 -17.784 1.00 85.06 136 LEU A O 1
ATOM 1057 N N . GLU A 1 137 ? 13.702 6.317 -17.147 1.00 87.88 137 GLU A N 1
ATOM 1058 C CA . GLU A 1 137 ? 14.955 7.029 -17.389 1.00 87.88 137 GLU A CA 1
ATOM 1059 C C . GLU A 1 137 ? 16.034 6.596 -16.394 1.00 87.88 137 GLU A C 1
ATOM 1061 O O . GLU A 1 137 ? 17.107 6.168 -16.813 1.00 87.88 137 GLU A O 1
ATOM 1066 N N . GLU A 1 138 ? 15.725 6.604 -15.096 1.00 84.81 138 GLU A N 1
ATOM 1067 C CA . GLU A 1 138 ? 16.621 6.094 -14.053 1.00 84.81 138 GLU A CA 1
ATOM 1068 C C . GLU A 1 138 ? 16.956 4.624 -14.278 1.00 84.81 138 GLU A C 1
ATOM 1070 O O . GLU A 1 138 ? 18.125 4.248 -14.222 1.00 84.81 138 GLU A O 1
ATOM 1075 N N . ALA A 1 139 ? 15.962 3.801 -14.622 1.00 92.56 139 ALA A N 1
ATOM 1076 C CA . ALA A 1 139 ? 16.185 2.395 -14.923 1.00 92.56 139 ALA A CA 1
ATOM 1077 C C . ALA A 1 139 ? 17.201 2.226 -16.062 1.00 92.56 139 ALA A C 1
ATOM 1079 O O . ALA A 1 139 ? 18.116 1.411 -15.945 1.00 92.56 139 ALA A O 1
ATOM 1080 N N . ILE A 1 140 ? 17.096 3.015 -17.142 1.00 96.38 140 ILE A N 1
ATOM 1081 C CA . ILE A 1 140 ? 18.083 3.017 -18.236 1.00 96.38 140 ILE A CA 1
ATOM 1082 C C . ILE A 1 140 ? 19.453 3.461 -17.717 1.00 96.38 140 ILE A C 1
ATOM 1084 O O . ILE A 1 140 ? 20.443 2.778 -17.976 1.00 96.38 140 ILE A O 1
ATOM 1088 N N . LEU A 1 141 ? 19.513 4.563 -16.965 1.00 95.88 141 LEU A N 1
ATOM 1089 C CA . LEU A 1 141 ? 20.748 5.133 -16.418 1.00 95.88 141 LEU A CA 1
ATOM 1090 C C . LEU A 1 141 ? 21.436 4.230 -15.381 1.00 95.88 141 LEU A C 1
ATOM 1092 O O . LEU A 1 141 ? 22.627 4.391 -15.126 1.00 95.88 141 LEU A O 1
ATOM 1096 N N . MET A 1 142 ? 20.740 3.238 -14.831 1.00 95.06 142 MET A N 1
ATOM 1097 C CA . MET A 1 142 ? 21.328 2.238 -13.940 1.00 95.06 142 MET A CA 1
ATOM 1098 C C . MET A 1 142 ? 21.901 1.016 -14.676 1.00 95.06 142 MET A C 1
ATOM 1100 O O . MET A 1 142 ? 22.578 0.213 -14.048 1.00 95.06 142 MET A O 1
ATOM 1104 N N . HIS A 1 143 ? 21.713 0.846 -15.990 1.00 97.00 143 HIS A N 1
ATOM 1105 C CA . HIS A 1 143 ? 22.272 -0.318 -16.696 1.00 97.00 143 HIS A CA 1
ATOM 1106 C C . HIS A 1 143 ? 23.813 -0.293 -16.734 1.00 97.00 143 HIS A C 1
ATOM 1108 O O . HIS A 1 143 ? 24.418 0.557 -17.388 1.00 97.00 143 HIS A O 1
ATOM 1114 N N . GLY A 1 144 ? 24.454 -1.256 -16.071 1.00 95.25 144 GLY A N 1
ATOM 1115 C CA . GLY A 1 144 ? 25.902 -1.473 -16.101 1.00 95.25 144 GLY A CA 1
ATOM 1116 C C . GLY A 1 144 ? 26.302 -2.696 -16.932 1.00 95.25 144 GLY A C 1
ATOM 1117 O O . GLY A 1 144 ? 25.535 -3.187 -17.760 1.00 95.25 144 GLY A O 1
ATOM 1118 N N . GLY A 1 145 ? 27.530 -3.182 -16.726 1.00 96.38 145 GLY A N 1
ATOM 1119 C CA . GLY A 1 145 ? 28.009 -4.445 -17.302 1.00 96.38 145 GLY A CA 1
ATOM 1120 C C . GLY A 1 145 ? 27.906 -4.497 -18.830 1.00 96.38 145 GLY A C 1
ATOM 1121 O O . GLY A 1 145 ? 28.478 -3.655 -19.524 1.00 96.38 145 GLY A O 1
ATOM 1122 N N . GLU A 1 146 ? 27.175 -5.476 -19.364 1.00 97.81 146 GLU A N 1
ATOM 1123 C CA . GLU A 1 146 ? 26.933 -5.610 -20.808 1.00 97.81 146 GLU A CA 1
ATOM 1124 C C . GLU A 1 146 ? 26.042 -4.484 -21.372 1.00 97.81 146 GLU A C 1
ATOM 1126 O O . GLU A 1 146 ? 26.190 -4.103 -22.536 1.00 97.81 146 GLU A O 1
ATOM 1131 N N . GLY A 1 147 ? 25.168 -3.892 -20.549 1.00 97.12 147 GLY A N 1
ATOM 1132 C CA . GLY A 1 147 ? 24.283 -2.778 -20.915 1.00 97.12 147 GLY A CA 1
ATOM 1133 C C . GLY A 1 147 ? 24.947 -1.395 -20.899 1.00 97.12 147 GLY A C 1
ATOM 1134 O O . GLY A 1 147 ? 24.392 -0.437 -21.440 1.00 97.12 147 GLY A O 1
ATOM 1135 N N . GLN A 1 148 ? 26.159 -1.294 -20.349 1.00 97.94 148 GLN A N 1
ATOM 1136 C CA . GLN A 1 148 ? 26.908 -0.052 -20.134 1.00 97.94 148 GLN A CA 1
ATOM 1137 C C . GLN A 1 148 ? 26.997 0.846 -21.381 1.00 97.94 148 GLN A C 1
ATOM 1139 O O . GLN A 1 148 ? 26.755 2.050 -21.314 1.00 97.94 148 GLN A O 1
ATOM 1144 N N . ASN A 1 149 ? 27.304 0.268 -22.547 1.00 97.88 149 ASN A N 1
ATOM 1145 C CA . ASN A 1 149 ? 27.408 1.040 -23.790 1.00 97.88 149 ASN A CA 1
ATOM 1146 C C . ASN A 1 149 ? 26.057 1.629 -24.219 1.00 97.88 149 ASN A C 1
ATOM 1148 O O . ASN A 1 149 ? 26.019 2.729 -24.770 1.00 97.88 149 ASN A O 1
ATOM 1152 N N . SER A 1 150 ? 24.962 0.900 -23.977 1.00 98.31 150 SER A N 1
ATOM 1153 C CA . SER A 1 150 ? 23.616 1.372 -24.309 1.00 98.31 150 SER A CA 1
ATOM 1154 C C . SER A 1 150 ? 23.180 2.495 -23.378 1.00 98.31 150 SER A C 1
ATOM 1156 O O . SER A 1 150 ? 22.649 3.505 -23.841 1.00 98.31 150 SER A O 1
ATOM 1158 N N . ARG A 1 151 ? 23.480 2.355 -22.081 1.00 98.12 151 ARG A N 1
ATOM 1159 C CA . ARG A 1 151 ? 23.293 3.407 -21.082 1.00 98.12 151 ARG A CA 1
ATOM 1160 C C . ARG A 1 151 ? 24.021 4.686 -21.479 1.00 98.12 151 ARG A C 1
ATOM 1162 O O . ARG A 1 151 ? 23.397 5.736 -21.583 1.00 98.12 151 ARG A O 1
ATOM 1169 N N . ASP A 1 152 ? 25.325 4.602 -21.735 1.00 98.56 152 ASP A N 1
ATOM 1170 C CA . ASP A 1 152 ? 26.142 5.777 -22.059 1.00 98.56 152 ASP A CA 1
ATOM 1171 C C . ASP A 1 152 ? 25.688 6.433 -23.378 1.00 98.56 152 ASP A C 1
ATOM 1173 O O . ASP A 1 152 ? 25.742 7.653 -23.533 1.00 98.56 152 ASP A O 1
ATOM 1177 N N . ALA A 1 153 ? 25.191 5.638 -24.333 1.00 98.50 153 ALA A N 1
ATOM 1178 C CA . ALA A 1 153 ? 24.605 6.155 -25.565 1.00 98.50 153 ALA A CA 1
ATOM 1179 C C . ALA A 1 153 ? 23.274 6.890 -25.336 1.00 98.50 153 ALA A C 1
ATOM 1181 O O . ALA A 1 153 ? 23.005 7.848 -26.061 1.00 98.50 153 ALA A O 1
ATOM 1182 N N . PHE A 1 154 ? 22.462 6.456 -24.366 1.00 98.38 154 PHE A N 1
ATOM 1183 C CA . PHE A 1 154 ? 21.241 7.145 -23.942 1.00 98.38 154 PHE A CA 1
ATOM 1184 C C . PHE A 1 154 ? 21.545 8.434 -23.167 1.00 98.38 154 PHE A C 1
ATOM 1186 O O . PHE A 1 154 ? 20.962 9.474 -23.469 1.00 98.38 154 PHE A O 1
ATOM 1193 N N . ASP A 1 155 ? 22.490 8.396 -22.227 1.00 98.31 155 ASP A N 1
ATOM 1194 C CA . ASP A 1 155 ? 22.925 9.564 -21.446 1.00 98.31 155 ASP A CA 1
ATOM 1195 C C . ASP A 1 155 ? 23.494 10.678 -22.348 1.00 98.31 155 ASP A C 1
ATOM 1197 O O . ASP A 1 155 ? 23.286 11.866 -22.126 1.00 98.31 155 ASP A O 1
ATOM 1201 N N . ALA A 1 156 ? 24.139 10.299 -23.456 1.00 98.38 156 ALA A N 1
ATOM 1202 C CA . ALA A 1 156 ? 24.652 11.241 -24.449 1.00 98.38 156 ALA A CA 1
ATOM 1203 C C . ALA A 1 156 ? 23.579 11.876 -25.365 1.00 98.38 156 ALA A C 1
ATOM 1205 O O . ALA A 1 156 ? 23.919 12.736 -26.189 1.00 98.38 156 ALA A O 1
ATOM 1206 N N . LEU A 1 157 ? 22.315 11.442 -25.296 1.00 97.81 157 LEU A N 1
ATOM 1207 C CA . LEU A 1 157 ? 21.216 12.035 -26.063 1.00 97.81 157 LEU A CA 1
ATOM 1208 C C . LEU A 1 157 ? 20.803 13.393 -25.482 1.00 97.81 157 LEU A C 1
ATOM 1210 O O . LEU A 1 157 ? 20.989 13.681 -24.305 1.00 97.81 157 LEU A O 1
ATOM 1214 N N . SER A 1 158 ? 20.204 14.245 -26.314 1.00 98.00 158 SER A N 1
ATOM 1215 C CA . SER A 1 158 ? 19.532 15.443 -25.796 1.00 98.00 158 SER A CA 1
ATOM 1216 C C . SER A 1 158 ? 18.291 15.072 -24.976 1.00 98.00 158 SER A C 1
ATOM 1218 O O . SER A 1 158 ? 17.676 14.036 -25.217 1.00 98.00 158 SER A O 1
ATOM 1220 N N . THR A 1 159 ? 17.857 15.949 -24.068 1.00 91.25 159 THR A N 1
ATOM 1221 C CA . THR A 1 159 ? 16.645 15.736 -23.256 1.00 91.25 159 THR A CA 1
ATOM 1222 C C . THR A 1 159 ? 15.406 15.428 -24.108 1.00 91.25 159 THR A C 1
ATOM 1224 O O . THR A 1 159 ? 14.625 14.544 -23.771 1.00 91.25 159 THR A O 1
ATOM 1227 N N . ASP A 1 160 ? 15.235 16.089 -25.259 1.00 92.06 160 ASP A N 1
ATOM 1228 C CA . ASP A 1 160 ? 14.127 15.796 -26.183 1.00 92.06 160 ASP A CA 1
ATOM 1229 C C . ASP A 1 160 ? 14.229 14.381 -26.783 1.00 92.06 160 ASP A C 1
ATOM 1231 O O . ASP A 1 160 ? 13.223 13.690 -26.942 1.00 92.06 160 ASP A O 1
ATOM 1235 N N . GLU A 1 161 ? 15.442 13.923 -27.097 1.00 97.62 161 GLU A N 1
ATOM 1236 C CA . GLU A 1 161 ? 15.689 12.573 -27.612 1.00 97.62 161 GLU A CA 1
ATOM 1237 C C . GLU A 1 161 ? 15.494 11.497 -26.527 1.00 97.62 161 GLU A C 1
ATOM 1239 O O . GLU A 1 161 ? 14.926 10.440 -26.813 1.00 97.62 161 GLU A O 1
ATOM 1244 N N . GLN A 1 162 ? 15.908 11.764 -25.284 1.00 93.12 162 GLN A N 1
ATOM 1245 C CA . GLN A 1 162 ? 15.633 10.894 -24.134 1.00 93.12 162 GLN A CA 1
ATOM 1246 C C . GLN A 1 162 ? 14.120 10.765 -23.910 1.00 93.12 162 GLN A C 1
ATOM 1248 O O . GLN A 1 162 ? 13.595 9.651 -23.873 1.00 93.12 162 GLN A O 1
ATOM 1253 N N . ASN A 1 163 ? 13.395 11.889 -23.909 1.00 82.69 163 ASN A N 1
ATOM 1254 C CA . ASN A 1 163 ? 11.934 11.928 -23.810 1.00 82.69 163 ASN A CA 1
ATOM 1255 C C . ASN A 1 163 ? 11.234 11.170 -24.948 1.00 82.69 163 ASN A C 1
ATOM 1257 O O . ASN A 1 163 ? 10.242 10.471 -24.718 1.00 82.69 163 ASN A O 1
ATOM 1261 N N . ASP A 1 164 ? 11.738 11.273 -26.181 1.00 89.56 164 ASP A N 1
ATOM 1262 C CA . ASP A 1 164 ? 11.232 10.495 -27.315 1.00 89.56 164 ASP A CA 1
ATOM 1263 C C . ASP A 1 164 ? 11.425 8.983 -27.085 1.00 89.56 164 ASP A C 1
ATOM 1265 O O . ASP A 1 164 ? 10.520 8.196 -27.381 1.00 89.56 164 ASP A O 1
ATOM 1269 N N . MET A 1 165 ? 12.577 8.555 -26.549 1.00 96.06 165 MET A N 1
ATOM 1270 C CA . MET A 1 165 ? 12.833 7.144 -26.227 1.00 96.06 165 MET A CA 1
ATOM 1271 C C . MET A 1 165 ? 11.945 6.644 -25.082 1.00 96.06 165 MET A C 1
ATOM 1273 O O . MET A 1 165 ? 11.330 5.586 -25.220 1.00 96.06 165 MET A O 1
ATOM 1277 N N . VAL A 1 166 ? 11.795 7.416 -24.005 1.00 89.38 166 VAL A N 1
ATOM 1278 C CA . VAL A 1 166 ? 10.866 7.097 -22.908 1.00 89.38 166 VAL A CA 1
ATOM 1279 C C . VAL A 1 166 ? 9.427 7.013 -23.426 1.00 89.38 166 VAL A C 1
ATOM 1281 O O . VAL A 1 166 ? 8.696 6.087 -23.080 1.00 89.38 166 VAL A O 1
ATOM 1284 N N . SER A 1 167 ? 9.022 7.909 -24.332 1.00 83.38 167 SER A N 1
ATOM 1285 C CA . SER A 1 167 ? 7.704 7.857 -24.982 1.00 83.38 167 SER A CA 1
ATOM 1286 C C . SER A 1 167 ? 7.507 6.575 -25.792 1.00 83.38 167 SER A C 1
ATOM 1288 O O . SER A 1 167 ? 6.419 6.000 -25.793 1.00 83.38 167 SER A O 1
ATOM 1290 N N . PHE A 1 168 ? 8.551 6.103 -26.476 1.00 93.50 168 PHE A N 1
ATOM 1291 C CA . PHE A 1 168 ? 8.522 4.819 -27.169 1.00 93.50 168 PHE A CA 1
ATOM 1292 C C . PHE A 1 168 ? 8.326 3.646 -26.198 1.00 93.50 168 PHE A C 1
ATOM 1294 O O . PHE A 1 168 ? 7.446 2.824 -26.446 1.00 93.50 168 PHE A O 1
ATOM 1301 N N . LEU A 1 169 ? 9.081 3.598 -25.095 1.00 91.62 169 LEU A N 1
ATOM 1302 C CA . LEU A 1 169 ? 8.952 2.556 -24.069 1.00 91.62 169 LEU A CA 1
ATOM 1303 C C . LEU A 1 169 ? 7.564 2.557 -23.423 1.00 91.62 169 LEU A C 1
ATOM 1305 O O . LEU A 1 169 ? 6.937 1.506 -23.325 1.00 91.62 169 LEU A O 1
ATOM 1309 N N . ARG A 1 170 ? 7.026 3.738 -23.094 1.00 84.94 170 ARG A N 1
ATOM 1310 C CA . ARG A 1 170 ? 5.641 3.886 -22.618 1.00 84.94 170 ARG A CA 1
ATOM 1311 C C . ARG A 1 170 ? 4.622 3.336 -23.613 1.00 84.94 170 ARG A C 1
ATOM 1313 O O . ARG A 1 170 ? 3.653 2.692 -23.238 1.00 84.94 170 ARG A O 1
ATOM 1320 N N . GLY A 1 171 ? 4.878 3.503 -24.905 1.00 85.75 171 GLY A N 1
ATOM 1321 C CA . GLY A 1 171 ? 4.042 2.919 -25.947 1.00 85.75 171 GLY A CA 1
ATOM 1322 C C . GLY A 1 171 ? 4.061 1.388 -26.018 1.00 85.75 171 GLY A C 1
ATOM 1323 O O . GLY A 1 171 ? 3.141 0.812 -26.600 1.00 85.75 171 GLY A O 1
ATOM 1324 N N . LEU A 1 172 ? 5.058 0.709 -25.438 1.00 87.38 172 LEU A N 1
ATOM 1325 C CA . LEU A 1 172 ? 5.100 -0.759 -25.362 1.00 87.38 172 LEU A CA 1
ATOM 1326 C C . LEU A 1 172 ? 4.144 -1.321 -24.303 1.00 87.38 172 LEU A C 1
ATOM 1328 O O . LEU A 1 172 ? 3.789 -2.500 -24.373 1.00 87.38 172 LEU A O 1
ATOM 1332 N N . GLY A 1 173 ? 3.691 -0.484 -23.365 1.00 70.38 173 GLY A N 1
ATOM 1333 C CA . GLY A 1 173 ? 2.667 -0.827 -22.382 1.00 70.38 173 GLY A CA 1
ATOM 1334 C C . GLY A 1 173 ? 1.237 -0.782 -22.898 1.00 70.38 173 GLY A C 1
ATOM 1335 O O . GLY A 1 173 ? 0.328 -1.096 -22.156 1.00 70.38 173 GLY A O 1
ATOM 1336 N N . GLY A 1 174 ? 1.033 -0.458 -24.173 1.00 64.06 174 GLY A N 1
ATOM 1337 C CA . GLY A 1 174 ? -0.247 -0.629 -24.842 1.00 64.06 174 GLY A CA 1
ATOM 1338 C C . GLY A 1 174 ? -1.396 0.285 -24.429 1.00 64.06 174 GLY A C 1
ATOM 1339 O O . GLY A 1 174 ? -1.265 1.173 -23.598 1.00 64.06 174 GLY A O 1
ATOM 1340 N N . TRP A 1 175 ? -2.523 0.097 -25.120 1.00 48.56 175 TRP A N 1
ATOM 1341 C CA . TRP A 1 175 ? -3.808 0.718 -24.791 1.00 48.56 175 TRP A CA 1
ATOM 1342 C C . TRP A 1 175 ? -4.323 0.095 -23.493 1.00 48.56 175 TRP A C 1
ATOM 1344 O O . TRP A 1 175 ? -4.555 -1.116 -23.480 1.00 48.56 175 TRP A O 1
ATOM 1354 N N . THR A 1 176 ? -4.517 0.891 -22.440 1.00 44.78 176 THR A N 1
ATOM 1355 C CA . THR A 1 176 ? -5.387 0.492 -21.334 1.00 44.78 176 THR A CA 1
ATOM 1356 C C . THR A 1 176 ? -6.797 0.348 -21.894 1.00 44.78 176 THR A C 1
ATOM 1358 O O . THR A 1 176 ? -7.341 1.308 -22.448 1.00 44.78 176 THR A O 1
ATOM 1361 N N . PRO A 1 177 ? -7.398 -0.853 -21.843 1.00 36.44 177 PRO A N 1
ATOM 1362 C CA . PRO A 1 177 ? -8.815 -0.963 -22.089 1.00 36.44 177 PRO A CA 1
ATOM 1363 C C . PRO A 1 177 ? -9.564 -0.141 -21.057 1.00 36.44 177 PRO A C 1
ATOM 1365 O O . PRO A 1 177 ? -9.232 -0.209 -19.876 1.00 36.44 177 PRO A O 1
ATOM 1368 N N . GLU A 1 178 ? -10.588 0.585 -21.501 1.00 34.72 178 GLU A N 1
ATOM 1369 C CA . GLU A 1 178 ? -11.664 1.045 -20.624 1.00 34.72 178 GLU A CA 1
ATOM 1370 C C . GLU A 1 178 ? -12.080 -0.150 -19.741 1.00 34.72 178 GLU A C 1
ATOM 1372 O O . GLU A 1 178 ? -12.666 -1.116 -20.238 1.00 34.72 178 GLU A O 1
ATOM 1377 N N . GLY A 1 179 ? -11.695 -0.126 -18.459 1.00 35.81 179 GLY A N 1
ATOM 1378 C CA . GLY A 1 179 ? -12.038 -1.164 -17.484 1.00 35.81 179 GLY A CA 1
ATOM 1379 C C . GLY A 1 179 ? -10.929 -2.109 -16.993 1.00 35.81 179 GLY A C 1
ATOM 1380 O O . GLY A 1 179 ? -11.279 -3.136 -16.412 1.00 35.81 179 GLY A O 1
ATOM 1381 N N . GLN A 1 180 ? -9.631 -1.817 -17.164 1.00 36.06 180 GLN A N 1
ATOM 1382 C CA . GLN A 1 180 ? -8.576 -2.475 -16.368 1.00 36.06 180 GLN A CA 1
ATOM 1383 C C . GLN A 1 180 ? -7.979 -1.497 -15.347 1.00 36.06 180 GLN A C 1
ATOM 1385 O O . GLN A 1 180 ? -7.361 -0.503 -15.712 1.00 36.06 180 GLN A O 1
ATOM 1390 N N . ILE A 1 181 ? -8.215 -1.808 -14.069 1.00 38.66 181 ILE A N 1
ATOM 1391 C CA . ILE A 1 181 ? -8.044 -0.959 -12.883 1.00 38.66 181 ILE A CA 1
ATOM 1392 C C . ILE A 1 181 ? -6.553 -0.772 -12.558 1.00 38.66 181 ILE A C 1
ATOM 1394 O O . ILE A 1 181 ? -5.995 -1.404 -11.669 1.00 38.66 181 ILE A O 1
ATOM 1398 N N . LEU A 1 182 ? -5.899 0.103 -13.305 1.00 41.06 182 LEU A N 1
ATOM 1399 C CA . LEU A 1 182 ? -5.043 1.121 -12.711 1.00 41.06 182 LEU A CA 1
ATOM 1400 C C . LEU A 1 182 ? -5.844 2.393 -12.933 1.00 41.06 182 LEU A C 1
ATOM 1402 O O . LEU A 1 182 ? -6.077 2.732 -14.093 1.00 41.06 182 LEU A O 1
ATOM 1406 N N . LEU A 1 183 ? -6.354 3.027 -11.874 1.00 38.19 183 LEU A N 1
ATOM 1407 C CA . LEU A 1 183 ? -7.163 4.235 -12.023 1.00 38.19 183 LEU A CA 1
ATOM 1408 C C . LEU A 1 183 ? -6.300 5.276 -12.738 1.00 38.19 183 LEU A C 1
ATOM 1410 O O . LEU A 1 183 ? -5.434 5.919 -12.146 1.00 38.19 183 LEU A O 1
ATOM 1414 N N . HIS A 1 184 ? -6.498 5.436 -14.047 1.00 35.47 184 HIS A N 1
ATOM 1415 C CA . HIS A 1 184 ? -5.869 6.543 -14.736 1.00 35.47 184 HIS A CA 1
ATOM 1416 C C . HIS A 1 184 ? -6.429 7.826 -14.105 1.00 35.47 184 HIS A C 1
ATOM 1418 O O . HIS A 1 184 ? -7.635 7.898 -13.862 1.00 35.47 184 HIS A O 1
ATOM 1424 N N . PRO A 1 185 ? -5.608 8.872 -13.893 1.00 37.81 185 PRO A N 1
ATOM 1425 C CA . PRO A 1 185 ? -6.030 10.140 -13.285 1.00 37.81 185 PRO A CA 1
ATOM 1426 C C . PRO A 1 185 ? -7.218 10.852 -13.969 1.00 37.81 185 PRO A C 1
ATOM 1428 O O . PRO A 1 185 ? -7.633 11.920 -13.508 1.00 37.81 185 PRO A O 1
ATOM 1431 N N . GLU A 1 186 ? -7.709 10.306 -15.082 1.00 34.50 186 GLU A N 1
ATOM 1432 C CA . GLU A 1 186 ? -8.776 10.810 -15.942 1.00 34.50 186 GLU A CA 1
ATOM 1433 C C . GLU A 1 186 ? -9.998 9.865 -16.033 1.00 34.50 186 GLU A C 1
ATOM 1435 O O . GLU A 1 186 ? -10.949 10.192 -16.745 1.00 34.50 186 GLU A O 1
ATOM 1440 N N . GLU A 1 187 ? -10.025 8.721 -15.330 1.00 38.97 187 GLU A N 1
ATOM 1441 C CA . GLU A 1 187 ? -11.230 7.879 -15.254 1.00 38.97 187 GLU A CA 1
ATOM 1442 C C . GLU A 1 187 ? -12.356 8.584 -14.468 1.00 38.97 187 GLU A C 1
ATOM 1444 O O . GLU A 1 187 ? -12.090 9.350 -13.534 1.00 38.97 187 GLU A O 1
ATOM 1449 N N . PRO A 1 188 ? -13.636 8.380 -14.841 1.00 42.00 188 PRO A N 1
ATOM 1450 C CA . PRO A 1 188 ? -14.743 8.989 -14.122 1.00 42.00 188 PRO A CA 1
ATOM 1451 C C . PRO A 1 188 ? -14.764 8.475 -12.681 1.00 42.00 188 PRO A C 1
ATOM 1453 O O . PRO A 1 188 ? -14.797 7.271 -12.444 1.00 42.00 188 PRO A O 1
ATOM 1456 N N . ALA A 1 189 ? -14.764 9.407 -11.725 1.00 55.72 189 ALA A N 1
ATOM 1457 C CA . ALA A 1 189 ? -14.889 9.083 -10.308 1.00 55.72 189 ALA A CA 1
ATOM 1458 C C . ALA A 1 189 ? -16.079 8.147 -10.063 1.00 55.72 189 ALA A C 1
ATOM 1460 O O . ALA A 1 189 ? -17.142 8.335 -10.665 1.00 55.72 189 ALA A O 1
ATOM 1461 N N . PHE A 1 190 ? -15.895 7.189 -9.150 1.00 60.72 190 PHE A N 1
ATOM 1462 C CA . PHE A 1 190 ? -16.961 6.320 -8.661 1.00 60.72 190 PHE A CA 1
ATOM 1463 C C . PHE A 1 190 ? -18.231 7.136 -8.371 1.00 60.72 190 PHE A C 1
ATOM 1465 O O . PHE A 1 190 ? -18.176 8.258 -7.846 1.00 60.72 190 PHE A O 1
ATOM 1472 N N . GLU A 1 191 ? -19.388 6.589 -8.746 1.00 67.38 191 GLU A N 1
ATOM 1473 C CA . GLU A 1 191 ? -20.659 7.259 -8.491 1.00 67.38 191 GLU A CA 1
ATOM 1474 C C . GLU A 1 191 ? -20.856 7.425 -6.979 1.00 67.38 191 GLU A C 1
ATOM 1476 O O . GLU A 1 191 ? -20.507 6.549 -6.185 1.00 67.38 191 GLU A O 1
ATOM 1481 N N . ALA A 1 192 ? -21.395 8.572 -6.564 1.00 70.31 192 ALA A N 1
ATOM 1482 C CA . ALA A 1 192 ? -21.597 8.834 -5.145 1.00 70.31 192 ALA A CA 1
ATOM 1483 C C . ALA A 1 192 ? -22.566 7.803 -4.546 1.00 70.31 192 ALA A C 1
ATOM 1485 O O . ALA A 1 192 ? -23.615 7.531 -5.132 1.00 70.31 192 ALA A O 1
ATOM 1486 N N . GLY A 1 193 ? -22.221 7.250 -3.384 1.00 66.00 193 GLY A N 1
ATOM 1487 C CA . GLY A 1 193 ? -22.966 6.143 -2.787 1.00 66.00 193 GLY A CA 1
ATOM 1488 C C . GLY A 1 193 ? -22.774 4.814 -3.524 1.00 66.00 193 GLY A C 1
ATOM 1489 O O . GLY A 1 193 ? -23.682 3.998 -3.562 1.00 66.00 193 GLY A O 1
ATOM 1490 N N . THR A 1 194 ? -21.619 4.570 -4.138 1.00 74.31 194 THR A N 1
ATOM 1491 C CA . THR A 1 194 ? -21.222 3.220 -4.568 1.00 74.31 194 THR A CA 1
ATOM 1492 C C . THR A 1 194 ? -19.996 2.773 -3.773 1.00 74.31 194 THR A C 1
ATOM 1494 O O . THR A 1 194 ? -19.278 3.636 -3.265 1.00 74.31 194 THR A O 1
ATOM 1497 N N . PRO A 1 195 ? -19.746 1.458 -3.607 1.00 72.62 195 PRO A N 1
ATOM 1498 C CA . PRO A 1 195 ? -18.512 0.989 -2.979 1.00 72.62 195 PRO A CA 1
ATOM 1499 C C . PRO A 1 195 ? -17.282 1.622 -3.646 1.00 72.62 195 PRO A C 1
ATOM 1501 O O . PRO A 1 195 ? -17.171 1.592 -4.871 1.00 72.62 195 PRO A O 1
ATOM 1504 N N . GLY A 1 196 ? -16.381 2.200 -2.847 1.00 79.38 196 GLY A N 1
ATOM 1505 C CA . GLY A 1 196 ? -15.195 2.921 -3.333 1.00 79.38 196 GLY A CA 1
ATOM 1506 C C . GLY A 1 196 ? -15.455 4.360 -3.804 1.00 79.38 196 GLY A C 1
ATOM 1507 O O . GLY A 1 196 ? -14.518 5.057 -4.186 1.00 79.38 196 GLY A O 1
ATOM 1508 N N . GLY A 1 197 ? -16.708 4.825 -3.784 1.00 86.44 197 GLY A N 1
ATOM 1509 C CA . GLY A 1 197 ? -17.094 6.185 -4.158 1.00 86.44 197 GLY A CA 1
ATOM 1510 C C . GLY A 1 197 ? -17.321 7.130 -2.983 1.00 86.44 197 GLY A C 1
ATOM 1511 O O . GLY A 1 197 ? -17.368 6.699 -1.829 1.00 86.44 197 GLY A O 1
ATOM 1512 N N . PRO A 1 198 ? -17.476 8.436 -3.265 1.00 90.25 198 PRO A N 1
ATOM 1513 C CA . PRO A 1 198 ? -17.716 9.420 -2.227 1.00 90.25 198 PRO A CA 1
ATOM 1514 C C . PRO A 1 198 ? -19.132 9.306 -1.659 1.00 90.25 198 PRO A C 1
ATOM 1516 O O . PRO A 1 198 ? -20.052 8.797 -2.310 1.00 90.25 198 PRO A O 1
ATOM 1519 N N . GLU A 1 199 ? -19.350 9.881 -0.484 1.00 85.12 199 GLU A N 1
ATOM 1520 C CA . GLU A 1 199 ? -20.683 10.140 0.039 1.00 85.12 199 GLU A CA 1
ATOM 1521 C C . GLU A 1 199 ? -21.517 11.021 -0.910 1.00 85.12 199 GLU A C 1
ATOM 1523 O O . GLU A 1 199 ? -21.022 11.807 -1.729 1.00 85.12 199 GLU A O 1
ATOM 1528 N N . SER A 1 200 ? -22.840 10.877 -0.827 1.00 83.31 200 SER A N 1
ATOM 1529 C CA . SER A 1 200 ? -23.762 11.704 -1.603 1.00 83.31 200 SER A CA 1
ATOM 1530 C C . SER A 1 200 ? -23.791 13.141 -1.083 1.00 83.31 200 SER A C 1
ATOM 1532 O O . SER A 1 200 ? -23.830 13.356 0.122 1.00 83.31 200 SER A O 1
ATOM 1534 N N . GLY A 1 201 ? -23.900 14.120 -1.984 1.00 85.56 201 GLY A N 1
ATOM 1535 C CA . GLY A 1 201 ? -24.124 15.521 -1.609 1.00 85.56 201 GLY A CA 1
ATOM 1536 C C . GLY A 1 201 ? -22.907 16.440 -1.716 1.00 85.56 201 GLY A C 1
ATOM 1537 O O . GLY A 1 201 ? -23.070 17.633 -1.482 1.00 85.56 201 GLY A O 1
ATOM 1538 N N . LEU A 1 202 ? -21.744 15.930 -2.142 1.00 89.31 202 LEU A N 1
ATOM 1539 C CA . LEU A 1 202 ? -20.573 16.770 -2.415 1.00 89.31 202 LEU A CA 1
ATOM 1540 C C . LEU A 1 202 ? -20.856 17.821 -3.501 1.00 89.31 202 LEU A C 1
ATOM 1542 O O . LEU A 1 202 ? -21.403 17.514 -4.570 1.00 89.31 202 LEU A O 1
ATOM 1546 N N . THR A 1 203 ? -20.423 19.053 -3.238 1.00 93.12 203 THR A N 1
ATOM 1547 C CA . THR A 1 203 ? -20.324 20.147 -4.211 1.00 93.12 203 THR A CA 1
ATOM 1548 C C . THR A 1 203 ? -19.340 19.804 -5.335 1.00 93.12 203 THR A C 1
ATOM 1550 O O . THR A 1 203 ? -18.648 18.784 -5.315 1.00 93.12 203 THR A O 1
ATOM 1553 N N . SER A 1 204 ? -19.280 20.646 -6.371 1.00 88.75 204 SER A N 1
ATOM 1554 C CA . SER A 1 204 ? -18.340 20.420 -7.479 1.00 88.75 204 SER A CA 1
ATOM 1555 C C . SER A 1 204 ? -16.887 20.583 -7.024 1.00 88.75 204 SER A C 1
ATOM 1557 O O . SER A 1 204 ? -16.022 19.824 -7.453 1.00 88.75 204 SER A O 1
ATOM 1559 N N . GLU A 1 205 ? -16.635 21.535 -6.129 1.00 92.62 205 GLU A N 1
ATOM 1560 C CA . GLU A 1 205 ? -15.335 21.797 -5.518 1.00 92.62 205 GLU A CA 1
ATOM 1561 C C . GLU A 1 205 ? -14.894 20.641 -4.609 1.00 92.62 205 GLU A C 1
ATOM 1563 O O . GLU A 1 205 ? -13.783 20.137 -4.761 1.00 92.62 205 GLU A O 1
ATOM 1568 N N . GLU A 1 206 ? -15.780 20.159 -3.733 1.00 94.25 206 GLU A N 1
ATOM 1569 C CA . GLU A 1 206 ? -15.519 18.998 -2.868 1.00 94.25 206 GLU A CA 1
ATOM 1570 C C . GLU A 1 206 ? -15.292 17.725 -3.685 1.00 94.25 206 GLU A C 1
ATOM 1572 O O . GLU A 1 206 ? -14.379 16.957 -3.405 1.00 94.25 206 GLU A O 1
ATOM 1577 N N . ARG A 1 207 ? -16.061 17.510 -4.758 1.00 88.81 207 ARG A N 1
ATOM 1578 C CA . ARG A 1 207 ? -15.827 16.378 -5.662 1.00 88.81 207 ARG A CA 1
ATOM 1579 C C . ARG A 1 207 ? -14.444 16.449 -6.311 1.00 88.81 207 ARG A C 1
ATOM 1581 O O . ARG A 1 207 ? -13.792 15.419 -6.455 1.00 88.81 207 ARG A O 1
ATOM 1588 N N . ALA A 1 208 ? -13.994 17.642 -6.696 1.00 85.56 208 ALA A N 1
ATOM 1589 C CA . ALA A 1 208 ? -12.655 17.824 -7.244 1.00 85.56 208 ALA A CA 1
ATOM 1590 C C . ALA A 1 208 ? -11.567 17.577 -6.188 1.00 85.56 208 ALA A C 1
ATOM 1592 O O . ALA A 1 208 ? -10.518 17.038 -6.526 1.00 85.56 208 ALA A O 1
ATOM 1593 N N . GLN A 1 209 ? -11.804 17.945 -4.925 1.00 92.44 209 GLN A N 1
ATOM 1594 C CA . GLN A 1 209 ? -10.914 17.619 -3.807 1.00 92.44 209 GLN A CA 1
ATOM 1595 C C . GLN A 1 209 ? -10.837 16.115 -3.554 1.00 92.44 209 GLN A C 1
ATOM 1597 O O . GLN A 1 209 ? -9.746 15.552 -3.536 1.00 92.44 209 GLN A O 1
ATOM 1602 N N . TRP A 1 210 ? -11.988 15.450 -3.484 1.00 91.88 210 TRP A N 1
ATOM 1603 C CA . TRP A 1 210 ? -12.074 14.002 -3.331 1.00 91.88 210 TRP A CA 1
ATOM 1604 C C . TRP A 1 210 ? -11.294 13.256 -4.420 1.00 91.88 210 TRP A C 1
ATOM 1606 O O . TRP A 1 210 ? -10.560 12.320 -4.132 1.00 91.88 210 TRP A O 1
ATOM 1616 N N . GLN A 1 211 ? -11.387 13.714 -5.672 1.00 84.00 211 GLN A N 1
ATOM 1617 C CA . GLN A 1 211 ? -10.628 13.147 -6.791 1.00 84.00 211 GLN A CA 1
ATOM 1618 C C . GLN A 1 211 ? -9.112 13.355 -6.678 1.00 84.00 211 GLN A C 1
ATOM 1620 O O . GLN A 1 211 ? -8.357 12.539 -7.202 1.00 84.00 211 GLN A O 1
ATOM 1625 N N . ARG A 1 212 ? -8.640 14.439 -6.048 1.00 86.56 212 ARG A N 1
ATOM 1626 C CA . ARG A 1 212 ? -7.203 14.621 -5.779 1.00 86.56 212 ARG A CA 1
ATOM 1627 C C . ARG A 1 212 ? -6.736 13.646 -4.701 1.00 86.56 212 ARG A C 1
ATOM 1629 O O . ARG A 1 212 ? -5.765 12.936 -4.934 1.00 86.56 212 ARG A O 1
ATOM 1636 N N . GLY A 1 213 ? -7.490 13.522 -3.609 1.00 89.94 213 GLY A N 1
ATOM 1637 C CA . GLY A 1 213 ? -7.222 12.546 -2.550 1.00 89.94 213 GLY A CA 1
ATOM 1638 C C . GLY A 1 213 ? -7.243 11.095 -3.031 1.00 89.94 213 GLY A C 1
ATOM 1639 O O . GLY A 1 213 ? -6.353 10.324 -2.690 1.00 89.94 213 GLY A O 1
ATOM 1640 N N . GLN A 1 214 ? -8.186 10.741 -3.910 1.00 88.12 214 GLN A N 1
ATOM 1641 C CA . GLN A 1 214 ? -8.253 9.414 -4.530 1.00 88.12 214 GLN A CA 1
ATOM 1642 C C . GLN A 1 214 ? -6.959 9.062 -5.272 1.00 88.12 214 GLN A C 1
ATOM 1644 O O . GLN A 1 214 ? -6.481 7.935 -5.176 1.00 88.12 214 GLN A O 1
ATOM 1649 N N . LYS A 1 215 ? -6.391 10.022 -6.012 1.00 81.25 215 LYS A N 1
ATOM 1650 C CA . LYS A 1 215 ? -5.133 9.816 -6.740 1.00 81.25 215 LYS A CA 1
ATOM 1651 C C . LYS A 1 215 ? -3.984 9.550 -5.781 1.00 81.25 215 LYS A C 1
ATOM 1653 O O . LYS A 1 215 ? -3.207 8.649 -6.043 1.00 81.25 215 LYS A O 1
ATOM 1658 N N . ILE A 1 216 ? -3.919 10.286 -4.674 1.00 86.25 216 ILE A N 1
ATOM 1659 C CA . ILE A 1 216 ? -2.889 10.103 -3.644 1.00 86.25 216 ILE A CA 1
ATOM 1660 C C . ILE A 1 216 ? -3.032 8.721 -2.990 1.00 86.25 216 ILE A C 1
ATOM 1662 O O . ILE A 1 216 ? -2.047 8.015 -2.831 1.00 86.25 216 ILE A O 1
ATOM 1666 N N . PHE A 1 217 ? -4.260 8.291 -2.685 1.00 90.25 217 PHE A N 1
ATOM 1667 C CA . PHE A 1 217 ? -4.531 6.970 -2.107 1.00 90.25 217 PHE A CA 1
ATOM 1668 C C . PHE A 1 217 ? -4.142 5.806 -3.046 1.00 90.25 217 PHE A C 1
ATOM 1670 O O . PHE A 1 217 ? -3.706 4.749 -2.583 1.00 90.25 217 PHE A O 1
ATOM 1677 N N . ASP A 1 218 ? -4.335 5.981 -4.360 1.00 82.06 218 ASP A N 1
ATOM 1678 C CA . ASP A 1 218 ? -4.035 4.980 -5.399 1.00 82.06 218 ASP A CA 1
ATOM 1679 C C . ASP A 1 218 ? -2.555 4.959 -5.818 1.00 82.06 218 ASP A C 1
ATOM 1681 O O . ASP A 1 218 ? -2.056 3.934 -6.289 1.00 82.06 218 ASP A O 1
ATOM 1685 N N . GLN A 1 219 ? -1.865 6.090 -5.669 1.00 78.69 219 GLN A N 1
ATOM 1686 C CA . GLN A 1 219 ? -0.502 6.291 -6.141 1.00 78.69 219 GLN A CA 1
ATOM 1687 C C . GLN A 1 219 ? 0.504 5.550 -5.252 1.00 78.69 219 GLN A C 1
ATOM 1689 O O . GLN A 1 219 ? 0.544 5.745 -4.041 1.00 78.69 219 GLN A O 1
ATOM 1694 N N . SER A 1 220 ? 1.344 4.727 -5.883 1.00 80.56 220 SER A N 1
ATOM 1695 C CA . SER A 1 220 ? 2.583 4.233 -5.279 1.00 80.56 220 SER A CA 1
ATOM 1696 C C . SER A 1 220 ? 3.557 5.389 -5.126 1.00 80.56 220 SER A C 1
ATOM 1698 O O . SER A 1 220 ? 3.883 6.045 -6.119 1.00 80.56 220 SER A O 1
ATOM 1700 N N . ALA A 1 221 ? 4.006 5.619 -3.900 1.00 79.19 221 ALA A N 1
ATOM 1701 C CA . ALA A 1 221 ? 5.131 6.482 -3.630 1.00 79.19 221 ALA A CA 1
ATOM 1702 C C . ALA A 1 221 ? 6.423 5.785 -4.059 1.00 79.19 221 ALA A C 1
ATOM 1704 O O . ALA A 1 221 ? 6.642 4.596 -3.821 1.00 79.19 221 ALA A O 1
ATOM 1705 N N . ALA A 1 222 ? 7.253 6.539 -4.754 1.00 74.31 222 ALA A N 1
ATOM 1706 C CA . ALA A 1 222 ? 8.559 6.108 -5.200 1.00 74.31 222 ALA A CA 1
ATOM 1707 C C . ALA A 1 222 ? 9.545 6.050 -4.023 1.00 74.31 222 ALA A C 1
ATOM 1709 O O . ALA A 1 222 ? 9.391 6.767 -3.033 1.00 74.31 222 ALA A O 1
ATOM 1710 N N . LEU A 1 223 ? 10.607 5.247 -4.139 1.00 73.25 223 LEU A N 1
ATOM 1711 C CA . LEU A 1 223 ? 11.650 5.230 -3.104 1.00 73.25 223 LEU A CA 1
ATOM 1712 C C . LEU A 1 223 ? 12.312 6.609 -2.972 1.00 73.25 223 LEU A C 1
ATOM 1714 O O . LEU A 1 223 ? 12.683 7.003 -1.870 1.00 73.25 223 LEU A O 1
ATOM 1718 N N . ALA A 1 224 ? 12.424 7.353 -4.078 1.00 67.31 224 ALA A N 1
ATOM 1719 C CA . ALA A 1 224 ? 12.929 8.721 -4.090 1.00 67.31 224 ALA A CA 1
ATOM 1720 C C . ALA A 1 224 ? 11.939 9.784 -3.571 1.00 67.31 224 ALA A C 1
ATOM 1722 O O . ALA A 1 224 ? 12.309 10.955 -3.469 1.00 67.31 224 ALA A O 1
ATOM 1723 N N . GLU A 1 225 ? 10.691 9.408 -3.283 1.00 68.25 225 GLU A N 1
ATOM 1724 C CA . GLU A 1 225 ? 9.655 10.304 -2.751 1.00 68.25 225 GLU A CA 1
ATOM 1725 C C . GLU A 1 225 ? 9.570 10.262 -1.213 1.00 68.25 225 GLU A C 1
ATOM 1727 O O . GLU A 1 225 ? 8.764 10.994 -0.648 1.00 68.25 225 GLU A O 1
ATOM 1732 N N . GLY A 1 226 ? 10.421 9.460 -0.556 1.00 71.62 226 GLY A N 1
ATOM 1733 C CA . GLY A 1 226 ? 10.467 9.298 0.901 1.00 71.62 226 GLY A CA 1
ATOM 1734 C C . GLY A 1 226 ? 9.440 8.275 1.386 1.00 71.62 226 GLY A C 1
ATOM 1735 O O . GLY A 1 226 ? 8.283 8.593 1.637 1.00 71.62 226 GLY A O 1
ATOM 1736 N N . LEU A 1 227 ? 9.848 7.007 1.470 1.00 78.81 227 LEU A N 1
ATOM 1737 C CA . LEU A 1 227 ? 9.064 5.920 2.084 1.00 78.81 227 LEU A CA 1
ATOM 1738 C C . LEU A 1 227 ? 9.574 5.599 3.504 1.00 78.81 227 LEU A C 1
ATOM 1740 O O . LEU A 1 227 ? 9.346 4.504 4.030 1.00 78.81 227 LEU A O 1
ATOM 1744 N N . GLY A 1 228 ? 10.324 6.526 4.110 1.00 77.50 228 GLY A N 1
ATOM 1745 C CA . GLY A 1 228 ? 11.128 6.288 5.298 1.00 77.50 228 GLY A CA 1
ATOM 1746 C C . GLY A 1 228 ? 12.152 5.164 5.112 1.00 77.50 228 GLY A C 1
ATOM 1747 O O . GLY A 1 228 ? 12.187 4.443 4.115 1.00 77.50 228 GLY A O 1
ATOM 1748 N N . SER A 1 229 ? 12.999 4.942 6.119 1.00 81.06 229 SER A N 1
ATOM 1749 C CA . SER A 1 229 ? 13.996 3.850 6.086 1.00 81.06 229 SER A CA 1
ATOM 1750 C C . SER A 1 229 ? 13.377 2.448 5.942 1.00 81.06 229 SER A C 1
ATOM 1752 O O . SER A 1 229 ? 13.986 1.525 5.388 1.00 81.06 229 SER A O 1
ATOM 1754 N N . VAL A 1 230 ? 12.156 2.271 6.452 1.00 86.38 230 VAL A N 1
ATOM 1755 C CA . VAL A 1 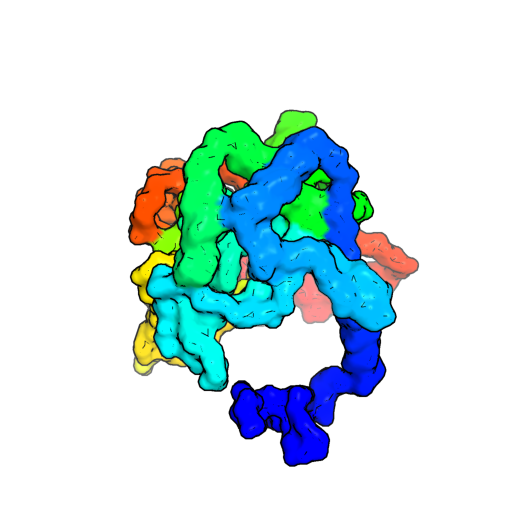230 ? 11.441 0.994 6.527 1.00 86.38 230 VAL A CA 1
ATOM 1756 C C . VAL A 1 230 ? 9.926 1.189 6.444 1.00 86.38 230 VAL A C 1
ATOM 1758 O O . VAL A 1 230 ? 9.365 2.020 7.153 1.00 86.38 230 VAL A O 1
ATOM 1761 N N . PHE A 1 231 ? 9.224 0.341 5.697 1.00 89.75 231 PHE A N 1
ATOM 1762 C CA . PHE A 1 231 ? 7.780 0.477 5.447 1.00 89.75 231 PHE A CA 1
ATOM 1763 C C . PHE A 1 231 ? 7.098 -0.884 5.217 1.00 89.75 231 PHE A C 1
ATOM 1765 O O . PHE A 1 231 ? 7.752 -1.918 5.048 1.00 89.75 231 PHE A O 1
ATOM 1772 N N . ASN A 1 232 ? 5.766 -0.913 5.268 1.00 90.56 232 ASN A N 1
ATOM 1773 C CA . ASN A 1 232 ? 4.947 -2.097 4.989 1.00 90.56 232 ASN A CA 1
ATOM 1774 C C . ASN A 1 232 ? 4.419 -2.129 3.556 1.00 90.56 232 ASN A C 1
ATOM 1776 O O . ASN A 1 232 ? 4.281 -3.223 3.001 1.00 90.56 232 ASN A O 1
ATOM 1780 N N . ALA A 1 233 ? 4.135 -0.963 2.979 1.00 89.88 233 ALA A N 1
ATOM 1781 C CA . ALA A 1 233 ? 3.690 -0.806 1.603 1.00 89.88 233 ALA A CA 1
ATOM 1782 C C . ALA A 1 233 ? 4.037 0.588 1.056 1.00 89.88 233 ALA A C 1
ATOM 1784 O O . ALA A 1 233 ? 4.326 1.501 1.819 1.00 89.88 233 ALA A O 1
ATOM 1785 N N . ASP A 1 234 ? 3.991 0.737 -0.264 1.00 86.69 234 ASP A N 1
ATOM 1786 C CA . ASP A 1 234 ? 4.297 1.973 -0.993 1.00 86.69 234 ASP A CA 1
ATOM 1787 C C . ASP A 1 234 ? 3.058 2.849 -1.264 1.00 86.69 234 ASP A C 1
ATOM 1789 O O . ASP A 1 234 ? 3.168 3.927 -1.835 1.00 86.69 234 ASP A O 1
ATOM 1793 N N . SER A 1 235 ? 1.857 2.389 -0.905 1.00 88.69 235 SER A N 1
ATOM 1794 C CA . SER A 1 235 ? 0.594 3.094 -1.145 1.00 88.69 235 SER A CA 1
ATOM 1795 C C . SER A 1 235 ? -0.497 2.637 -0.185 1.00 88.69 235 SER A C 1
ATOM 1797 O O . SER A 1 235 ? -0.481 1.506 0.310 1.00 88.69 235 SER A O 1
ATOM 1799 N N . CYS A 1 236 ? -1.520 3.473 0.010 1.00 91.94 236 CYS A N 1
ATOM 1800 C CA . CYS A 1 236 ? -2.719 3.059 0.736 1.00 91.94 236 CYS A CA 1
ATOM 1801 C C . CYS A 1 236 ? -3.443 1.917 0.003 1.00 91.94 236 CYS A C 1
ATOM 1803 O O . CYS A 1 236 ? -3.878 0.953 0.636 1.00 91.94 236 CYS A O 1
ATOM 1805 N N . ARG A 1 237 ? -3.528 1.979 -1.337 1.00 90.38 237 ARG A N 1
ATOM 1806 C CA . ARG A 1 237 ? -4.134 0.919 -2.158 1.00 90.38 237 ARG A CA 1
ATOM 1807 C C . ARG A 1 237 ? -3.505 -0.448 -1.930 1.00 90.38 237 ARG A C 1
ATOM 1809 O O . ARG A 1 237 ? -4.239 -1.427 -1.952 1.00 90.38 237 ARG A O 1
ATOM 1816 N N . ALA A 1 238 ? -2.191 -0.548 -1.750 1.00 88.56 238 ALA A N 1
ATOM 1817 C CA . ALA A 1 238 ? -1.536 -1.846 -1.587 1.00 88.56 238 ALA A CA 1
ATOM 1818 C C . ALA A 1 238 ? -2.153 -2.682 -0.447 1.00 88.56 238 ALA A C 1
ATOM 1820 O O . ALA A 1 238 ? -2.154 -3.910 -0.524 1.00 88.56 238 ALA A O 1
ATOM 1821 N N . CYS A 1 239 ? -2.728 -2.021 0.563 1.00 92.94 239 CYS A N 1
ATOM 1822 C CA . CYS A 1 239 ? -3.403 -2.654 1.693 1.00 92.94 239 CYS A CA 1
ATOM 1823 C C . CYS A 1 239 ? -4.931 -2.466 1.722 1.00 92.94 239 CYS A C 1
ATOM 1825 O O . CYS A 1 239 ? -5.588 -3.213 2.441 1.00 92.94 239 CYS A O 1
ATOM 1827 N N . HIS A 1 240 ? -5.497 -1.497 0.993 1.00 93.56 240 HIS A N 1
ATOM 1828 C CA . HIS A 1 240 ? -6.924 -1.158 1.034 1.00 93.56 240 HIS A CA 1
ATOM 1829 C C . HIS A 1 240 ? -7.599 -1.171 -0.348 1.00 93.56 240 HIS A C 1
ATOM 1831 O O . HIS A 1 240 ? -7.886 -0.121 -0.935 1.00 93.56 240 HIS A O 1
ATOM 1837 N N . GLN A 1 241 ? -7.869 -2.363 -0.880 1.00 85.69 241 GLN A N 1
ATOM 1838 C CA . GLN A 1 241 ? -8.268 -2.555 -2.278 1.00 85.69 241 GLN A CA 1
ATOM 1839 C C . GLN A 1 241 ? -9.303 -3.654 -2.535 1.00 85.69 241 GLN A C 1
ATOM 1841 O O . GLN A 1 241 ? -9.797 -3.737 -3.659 1.00 85.69 241 GLN A O 1
ATOM 1846 N N . ASP A 1 242 ? -9.639 -4.495 -1.552 1.00 81.88 242 ASP A N 1
ATOM 1847 C CA . ASP A 1 242 ? -10.589 -5.596 -1.749 1.00 81.88 242 ASP A CA 1
ATOM 1848 C C . ASP A 1 242 ? -11.967 -5.268 -1.138 1.00 81.88 242 ASP A C 1
ATOM 1850 O O . ASP A 1 242 ? -12.066 -5.007 0.069 1.00 81.88 242 ASP A O 1
ATOM 1854 N N . PRO A 1 243 ? -13.065 -5.242 -1.922 1.00 75.12 243 PRO A N 1
ATOM 1855 C CA . PRO A 1 243 ? -13.167 -5.529 -3.365 1.00 75.12 243 PRO A CA 1
ATOM 1856 C C . PRO A 1 243 ? -12.934 -4.323 -4.284 1.00 75.12 243 PRO A C 1
ATOM 1858 O O . PRO A 1 243 ? -12.975 -4.457 -5.506 1.00 75.12 243 PRO A O 1
ATOM 1861 N N . VAL A 1 244 ? -12.780 -3.135 -3.706 1.00 82.50 244 VAL A N 1
ATOM 1862 C CA . VAL A 1 244 ? -12.589 -1.858 -4.400 1.00 82.50 244 VAL A CA 1
ATOM 1863 C C . VAL A 1 244 ? -11.623 -0.990 -3.598 1.00 82.50 244 VAL A C 1
ATOM 1865 O O . VAL A 1 244 ? -11.329 -1.296 -2.444 1.00 82.50 244 VAL A O 1
ATOM 1868 N N . LEU A 1 245 ? -11.159 0.119 -4.179 1.00 83.75 245 LEU A N 1
ATOM 1869 C CA . LEU A 1 245 ? -10.296 1.074 -3.484 1.00 83.75 245 LEU A CA 1
ATOM 1870 C C . LEU A 1 245 ? -10.940 1.560 -2.169 1.00 83.75 245 LEU A C 1
ATOM 1872 O O . LEU A 1 245 ? -12.101 1.969 -2.155 1.00 83.75 245 LEU A O 1
ATOM 1876 N N . GLY A 1 246 ? -10.187 1.486 -1.069 1.00 87.88 246 GLY A N 1
ATOM 1877 C CA . GLY A 1 246 ? -10.670 1.699 0.302 1.00 87.88 246 GLY A CA 1
ATOM 1878 C C . GLY A 1 246 ? -11.278 0.456 0.977 1.00 87.88 246 GLY A C 1
ATOM 1879 O O . GLY A 1 246 ? -11.783 0.500 2.103 1.00 87.88 246 GLY A O 1
ATOM 1880 N N . GLY A 1 247 ? -11.225 -0.682 0.289 1.00 89.69 247 GLY A N 1
ATOM 1881 C CA . GLY A 1 247 ? -11.524 -2.010 0.805 1.00 89.69 247 GLY A CA 1
ATOM 1882 C C . GLY A 1 247 ? -10.617 -2.460 1.946 1.00 89.69 247 GLY A C 1
ATOM 1883 O O . GLY A 1 247 ? -9.746 -1.724 2.410 1.00 89.69 247 GLY A O 1
ATOM 1884 N N . ALA A 1 248 ? -10.854 -3.677 2.424 1.00 91.00 248 ALA A N 1
ATOM 1885 C CA . ALA A 1 248 ? -9.930 -4.336 3.339 1.00 91.00 248 ALA A CA 1
ATOM 1886 C C . ALA A 1 248 ? -8.748 -4.930 2.555 1.00 91.00 248 ALA A C 1
ATOM 1888 O O . ALA A 1 248 ? -8.789 -5.035 1.325 1.00 91.00 248 ALA A O 1
ATOM 1889 N N . GLY A 1 249 ? -7.701 -5.312 3.277 1.00 88.88 249 GLY A N 1
ATOM 1890 C CA . GLY A 1 249 ? -6.553 -6.009 2.708 1.00 88.88 249 GLY A CA 1
ATOM 1891 C C . GLY A 1 249 ? -6.732 -7.525 2.688 1.00 88.88 249 GLY A C 1
ATOM 1892 O O . GLY A 1 249 ? -7.506 -8.081 3.469 1.00 88.88 249 GLY A O 1
ATOM 1893 N N . GLY A 1 250 ? -5.971 -8.214 1.839 1.00 85.69 250 GLY A N 1
ATOM 1894 C CA . GLY A 1 250 ? -5.810 -9.664 1.918 1.00 85.69 250 GLY A CA 1
ATOM 1895 C C . GLY A 1 250 ? -4.945 -10.099 3.110 1.00 85.69 250 GLY A C 1
ATOM 1896 O O . GLY A 1 250 ? -4.384 -9.289 3.849 1.00 85.69 250 GLY A O 1
ATOM 1897 N N . ILE A 1 251 ? -4.814 -11.412 3.319 1.00 85.38 251 ILE A N 1
ATOM 1898 C CA . ILE A 1 251 ? -3.945 -11.957 4.379 1.00 85.38 251 ILE A CA 1
ATOM 1899 C C . ILE A 1 251 ? -2.463 -11.617 4.148 1.00 85.38 251 ILE A C 1
ATOM 1901 O O . ILE A 1 251 ? -1.695 -11.464 5.099 1.00 85.38 251 ILE A O 1
ATOM 1905 N N . ASP A 1 252 ? -2.074 -11.461 2.886 1.00 84.81 252 ASP A N 1
ATOM 1906 C CA . ASP A 1 252 ? -0.746 -11.066 2.428 1.00 84.81 252 ASP A CA 1
ATOM 1907 C C . ASP A 1 252 ? -0.385 -9.638 2.847 1.00 84.81 252 ASP A C 1
ATOM 1909 O O . ASP A 1 252 ? 0.793 -9.340 3.040 1.00 84.81 252 ASP A O 1
ATOM 1913 N N . THR A 1 253 ? -1.373 -8.776 3.108 1.00 90.06 253 THR A N 1
ATOM 1914 C CA . THR A 1 253 ? -1.154 -7.387 3.534 1.00 90.06 253 THR A CA 1
ATOM 1915 C C . THR A 1 253 ? -1.305 -7.172 5.047 1.00 90.06 253 THR A C 1
ATOM 1917 O O . THR A 1 253 ? -1.056 -6.067 5.523 1.00 90.06 253 THR A O 1
ATOM 1920 N N . ASN A 1 254 ? -1.552 -8.232 5.833 1.00 92.31 254 ASN A N 1
ATOM 1921 C CA . ASN A 1 254 ? -1.588 -8.192 7.304 1.00 92.31 254 ASN A CA 1
ATOM 1922 C C . ASN A 1 254 ? -0.332 -7.595 7.968 1.00 92.31 254 ASN A C 1
ATOM 1924 O O . ASN A 1 254 ? 0.754 -8.184 7.928 1.00 92.31 254 ASN A O 1
ATOM 1928 N N . VAL A 1 255 ? -0.510 -6.516 8.725 1.00 91.56 255 VAL A N 1
ATOM 1929 C CA . VAL A 1 255 ? 0.548 -5.932 9.555 1.00 91.56 255 VAL A CA 1
ATOM 1930 C C . VAL A 1 255 ? 0.943 -6.917 10.654 1.00 91.56 255 VAL A C 1
ATOM 1932 O O . VAL A 1 255 ? 0.091 -7.460 11.363 1.00 91.56 255 VAL A O 1
ATOM 1935 N N . ILE A 1 256 ? 2.246 -7.143 10.809 1.00 91.19 256 ILE A N 1
ATOM 1936 C CA . ILE A 1 256 ? 2.795 -8.007 11.856 1.00 91.19 256 ILE A CA 1
ATOM 1937 C C . ILE A 1 256 ? 3.068 -7.142 13.085 1.00 91.19 256 ILE A C 1
ATOM 1939 O O . ILE A 1 256 ? 3.913 -6.253 13.040 1.00 91.19 256 ILE A O 1
ATOM 1943 N N . ARG A 1 257 ? 2.371 -7.401 14.191 1.00 90.56 257 ARG A N 1
ATOM 1944 C CA . ARG A 1 257 ? 2.616 -6.775 15.498 1.00 90.56 257 ARG A CA 1
ATOM 1945 C C . ARG A 1 257 ? 3.367 -7.755 16.392 1.00 90.56 257 ARG A C 1
ATOM 1947 O O . ARG A 1 257 ? 3.129 -8.959 16.329 1.00 90.56 257 ARG A O 1
ATOM 1954 N N . PHE A 1 258 ? 4.270 -7.253 17.222 1.00 91.56 258 PHE A N 1
ATOM 1955 C CA . PHE A 1 258 ? 5.075 -8.090 18.110 1.00 91.56 258 PHE A CA 1
ATOM 1956 C C . PHE A 1 258 ? 5.360 -7.379 19.434 1.00 91.56 258 PHE A C 1
ATOM 1958 O O . PHE A 1 258 ? 5.267 -6.154 19.534 1.00 91.56 258 PHE A O 1
ATOM 1965 N N . GLY A 1 259 ? 5.663 -8.163 20.463 1.00 93.00 259 GLY A N 1
ATOM 1966 C CA . GLY A 1 259 ? 5.877 -7.675 21.822 1.00 93.00 259 GLY A CA 1
ATOM 1967 C C . GLY A 1 259 ? 6.481 -8.741 22.727 1.00 93.00 259 GLY A C 1
ATOM 1968 O O . GLY A 1 259 ? 6.773 -9.859 22.291 1.00 93.00 259 GLY A O 1
ATOM 1969 N N . GLU A 1 260 ? 6.634 -8.393 23.998 1.00 94.88 260 GLU A N 1
ATOM 1970 C CA . GLU A 1 260 ? 7.133 -9.285 25.040 1.00 94.88 260 GLU A CA 1
ATOM 1971 C C . GLU A 1 260 ? 6.139 -9.353 26.202 1.00 94.88 260 GLU A C 1
ATOM 1973 O O . GLU A 1 260 ? 5.773 -8.340 26.794 1.00 94.88 260 GLU A O 1
ATOM 1978 N N . TRP A 1 261 ? 5.719 -10.562 26.559 1.00 95.25 261 TRP A N 1
ATOM 1979 C CA . TRP A 1 261 ? 5.154 -10.849 27.873 1.00 95.25 261 TRP A CA 1
ATOM 1980 C C . TRP A 1 261 ? 6.284 -11.161 28.843 1.00 95.25 261 TRP A C 1
ATOM 1982 O O . TRP A 1 261 ? 7.016 -12.130 28.637 1.00 95.25 261 TRP A O 1
ATOM 1992 N N . ASP A 1 262 ? 6.411 -10.374 29.906 1.00 94.12 262 ASP A N 1
ATOM 1993 C CA . ASP A 1 262 ? 7.399 -10.653 30.943 1.00 94.12 262 ASP A CA 1
ATOM 1994 C C . ASP A 1 262 ? 6.943 -11.768 31.903 1.00 94.12 262 ASP A C 1
ATOM 1996 O O . ASP A 1 262 ? 5.791 -12.215 31.903 1.00 94.12 262 ASP A O 1
ATOM 2000 N N . ASP A 1 263 ? 7.850 -12.195 32.785 1.00 94.44 263 ASP A N 1
ATOM 2001 C CA . ASP A 1 263 ? 7.586 -13.233 33.791 1.00 94.44 263 ASP A CA 1
ATOM 2002 C C . ASP A 1 263 ? 6.478 -12.858 34.802 1.00 94.44 263 ASP A C 1
ATOM 2004 O O . ASP A 1 263 ? 6.001 -13.714 35.553 1.00 94.44 263 ASP A O 1
ATOM 2008 N N . THR A 1 264 ? 6.072 -11.584 34.863 1.00 95.25 264 THR A N 1
ATOM 2009 C CA . THR A 1 264 ? 4.966 -11.107 35.708 1.00 95.25 264 THR A CA 1
ATOM 2010 C C . THR A 1 264 ? 3.614 -11.156 34.995 1.00 95.25 264 THR A C 1
ATOM 2012 O O . THR A 1 264 ? 2.579 -10.979 35.641 1.00 95.25 264 THR A O 1
ATOM 2015 N N . GLY A 1 265 ? 3.612 -11.446 33.690 1.00 92.88 265 GLY A N 1
ATOM 2016 C CA . GLY A 1 265 ? 2.434 -11.413 32.834 1.00 92.88 265 GLY A CA 1
ATOM 2017 C C . GLY A 1 265 ? 2.073 -10.006 32.360 1.00 92.88 265 GLY A C 1
ATOM 2018 O O . GLY A 1 265 ? 0.931 -9.792 31.960 1.00 92.88 265 GLY A O 1
ATOM 2019 N N . ALA A 1 266 ? 3.000 -9.045 32.417 1.00 94.06 266 ALA A N 1
ATOM 2020 C CA . ALA A 1 266 ? 2.814 -7.727 31.820 1.00 94.06 266 ALA A CA 1
ATOM 2021 C C . ALA A 1 266 ? 3.292 -7.730 30.361 1.00 94.06 266 ALA A C 1
ATOM 2023 O O . ALA A 1 266 ? 4.314 -8.335 30.039 1.00 94.06 266 ALA A O 1
ATOM 2024 N N . PHE A 1 267 ? 2.542 -7.056 29.487 1.00 92.56 267 PHE A N 1
ATOM 2025 C CA . PHE A 1 267 ? 2.902 -6.885 28.080 1.00 92.56 267 PHE A CA 1
ATOM 2026 C C . PHE A 1 267 ? 3.729 -5.615 27.885 1.00 92.56 267 PHE A C 1
ATOM 2028 O O . PHE A 1 267 ? 3.328 -4.539 28.333 1.00 92.56 267 PHE A O 1
ATOM 2035 N N . HIS A 1 268 ? 4.823 -5.740 27.143 1.00 90.75 268 HIS A N 1
ATOM 2036 C CA . HIS A 1 268 ? 5.693 -4.651 26.719 1.00 90.75 268 HIS A CA 1
ATOM 2037 C C . HIS A 1 268 ? 5.695 -4.582 25.192 1.00 90.75 268 HIS A C 1
ATOM 2039 O O . HIS A 1 268 ? 6.027 -5.552 24.508 1.00 90.75 268 HIS A O 1
ATOM 2045 N N . GLY A 1 269 ? 5.281 -3.433 24.657 1.00 86.31 269 GLY A N 1
ATOM 2046 C CA . GLY A 1 269 ? 5.407 -3.132 23.233 1.00 86.31 269 GLY A CA 1
ATOM 2047 C C . GLY A 1 269 ? 6.794 -2.580 22.907 1.00 86.31 269 GLY A C 1
ATOM 2048 O O . GLY A 1 269 ? 7.454 -2.001 23.768 1.00 86.31 269 GLY A O 1
ATOM 2049 N N . PHE A 1 270 ? 7.210 -2.731 21.654 1.00 85.00 270 PHE A N 1
ATOM 2050 C CA . PHE A 1 270 ? 8.424 -2.110 21.119 1.00 85.00 270 PHE A CA 1
ATOM 2051 C C . PHE A 1 270 ? 8.095 -0.785 20.419 1.00 85.00 270 PHE A C 1
ATOM 2053 O O . PHE A 1 270 ? 6.969 -0.614 19.954 1.00 85.00 270 PHE A O 1
ATOM 2060 N N . ASP A 1 271 ? 9.076 0.115 20.290 1.00 70.81 271 ASP A N 1
ATOM 2061 C CA . ASP A 1 271 ? 8.879 1.507 19.838 1.00 70.81 271 ASP A CA 1
ATOM 2062 C C . ASP A 1 271 ? 8.109 1.652 18.513 1.00 70.81 271 ASP A C 1
ATOM 2064 O O . ASP A 1 271 ? 7.299 2.562 18.379 1.00 70.81 271 ASP A O 1
ATOM 2068 N N . ARG A 1 272 ? 8.298 0.741 17.545 1.00 69.06 272 ARG A N 1
ATOM 2069 C CA . ARG A 1 272 ? 7.543 0.764 16.275 1.00 69.06 272 ARG A CA 1
ATOM 2070 C C . ARG A 1 272 ? 6.247 -0.047 16.324 1.00 69.06 272 ARG A C 1
ATOM 2072 O O . ARG A 1 272 ? 5.338 0.172 15.530 1.00 69.06 272 ARG A O 1
ATOM 2079 N N . GLY A 1 273 ? 6.164 -1.027 17.225 1.00 70.00 273 GLY A N 1
ATOM 2080 C CA . GLY A 1 273 ? 5.027 -1.934 17.423 1.00 70.00 273 GLY A CA 1
ATOM 2081 C C . GLY A 1 273 ? 4.629 -2.818 16.226 1.00 70.00 273 GLY A C 1
ATOM 2082 O O . GLY A 1 273 ? 3.987 -3.842 16.442 1.00 70.00 273 GLY A O 1
ATOM 2083 N N . ALA A 1 274 ? 4.965 -2.443 14.988 1.00 83.81 274 ALA A N 1
ATOM 2084 C CA . ALA A 1 274 ? 4.781 -3.178 13.741 1.00 83.81 274 ALA A CA 1
ATOM 2085 C C . ALA A 1 274 ? 6.131 -3.522 13.114 1.00 83.81 274 ALA A C 1
ATOM 2087 O O . ALA A 1 274 ? 7.057 -2.710 13.113 1.00 83.81 274 ALA A O 1
ATOM 2088 N N . MET A 1 275 ? 6.228 -4.731 12.569 1.00 88.44 275 MET A N 1
ATOM 2089 C CA . MET A 1 275 ? 7.379 -5.177 11.803 1.00 88.44 275 MET A CA 1
ATOM 2090 C C . MET A 1 275 ? 7.188 -4.746 10.344 1.00 88.44 275 MET A C 1
ATOM 2092 O O . MET A 1 275 ? 6.295 -5.287 9.689 1.00 88.44 275 MET A O 1
ATOM 2096 N N . PRO A 1 276 ? 7.990 -3.795 9.835 1.00 88.81 276 PRO A N 1
ATOM 2097 C CA . PRO A 1 276 ? 7.970 -3.440 8.425 1.00 88.81 276 PRO A CA 1
ATOM 2098 C C . PRO A 1 276 ? 8.439 -4.604 7.558 1.00 88.81 276 PRO A C 1
ATOM 2100 O O . PRO A 1 276 ? 9.281 -5.412 7.960 1.00 88.81 276 PRO A O 1
ATOM 2103 N N . ARG A 1 277 ? 7.892 -4.671 6.348 1.00 87.81 277 ARG A N 1
ATOM 2104 C CA . ARG A 1 277 ? 8.207 -5.711 5.362 1.00 87.81 277 ARG A CA 1
ATOM 2105 C C . ARG A 1 277 ? 9.345 -5.334 4.434 1.00 87.81 277 ARG A C 1
ATOM 2107 O O . ARG A 1 277 ? 9.985 -6.225 3.884 1.00 87.81 277 ARG A O 1
ATOM 2114 N N . GLN A 1 278 ? 9.556 -4.040 4.243 1.00 87.00 278 GLN A N 1
ATOM 2115 C CA . GLN A 1 278 ? 10.514 -3.486 3.303 1.00 87.00 278 GLN A CA 1
ATOM 2116 C C . GLN A 1 278 ? 11.449 -2.508 4.014 1.00 87.00 278 GLN A C 1
ATOM 2118 O O . GLN A 1 278 ? 11.107 -1.926 5.047 1.00 87.00 278 GLN A O 1
ATOM 2123 N N . SER A 1 279 ? 12.636 -2.344 3.441 1.00 84.25 279 SER A N 1
ATOM 2124 C CA . SER A 1 279 ? 13.613 -1.315 3.790 1.00 84.25 279 SER A CA 1
ATOM 2125 C C . SER A 1 279 ? 14.172 -0.717 2.509 1.00 84.25 279 SER A C 1
ATOM 2127 O O . SER A 1 279 ? 14.318 -1.436 1.517 1.00 84.25 279 SER A O 1
ATOM 2129 N N . ILE A 1 280 ? 14.529 0.564 2.533 1.00 78.25 280 ILE A N 1
ATOM 2130 C CA . ILE A 1 280 ? 15.158 1.209 1.377 1.00 78.25 280 ILE A CA 1
ATOM 2131 C C . ILE A 1 280 ? 16.521 0.564 1.054 1.00 78.25 280 ILE A C 1
ATOM 2133 O O . ILE A 1 280 ? 17.185 0.017 1.946 1.00 78.25 280 ILE A O 1
ATOM 2137 N N . PRO A 1 281 ? 16.980 0.605 -0.211 1.00 73.69 281 PRO A N 1
ATOM 2138 C CA . PRO A 1 281 ? 18.290 0.081 -0.580 1.00 73.69 281 PRO A CA 1
ATOM 2139 C C . PRO A 1 281 ? 19.424 0.696 0.253 1.00 73.69 281 PRO A C 1
ATOM 2141 O O . PRO A 1 281 ? 19.566 1.912 0.336 1.00 73.69 281 PRO A O 1
ATOM 2144 N N . GLY A 1 282 ? 20.273 -0.156 0.831 1.00 74.31 282 GLY A N 1
ATOM 2145 C CA . GLY A 1 282 ? 21.402 0.258 1.675 1.00 74.31 282 GLY A CA 1
ATOM 2146 C C . GLY A 1 282 ? 21.109 0.231 3.176 1.00 74.31 282 GLY A C 1
ATOM 2147 O O . GLY A 1 282 ? 22.053 0.093 3.962 1.00 74.31 282 GLY A O 1
ATOM 2148 N N . ASP A 1 283 ? 19.835 0.244 3.565 1.00 75.00 283 ASP A N 1
ATOM 2149 C CA . ASP A 1 283 ? 19.425 0.065 4.951 1.00 75.00 283 ASP A CA 1
ATOM 2150 C C . ASP A 1 283 ? 19.271 -1.409 5.315 1.00 75.00 283 ASP A C 1
ATOM 2152 O O . ASP A 1 283 ? 19.105 -2.302 4.478 1.00 75.00 283 ASP A O 1
ATOM 2156 N N . ARG A 1 284 ? 19.395 -1.687 6.615 1.00 75.75 284 ARG A N 1
ATOM 2157 C CA . ARG A 1 284 ? 19.199 -3.041 7.126 1.00 75.75 284 ARG A CA 1
ATOM 2158 C C . ARG A 1 284 ? 17.706 -3.304 7.275 1.00 75.75 284 ARG A C 1
ATOM 2160 O O . ARG A 1 284 ? 17.044 -2.505 7.937 1.00 75.75 284 ARG A O 1
ATOM 2167 N N . PRO A 1 285 ? 17.207 -4.457 6.791 1.00 79.62 285 PRO A N 1
ATOM 2168 C CA . PRO A 1 285 ? 15.854 -4.885 7.092 1.00 79.62 285 PRO A CA 1
ATOM 2169 C C . PRO A 1 285 ? 15.612 -4.859 8.595 1.00 79.62 285 PRO A C 1
ATOM 2171 O O . PRO A 1 285 ? 16.490 -5.225 9.391 1.00 79.62 285 PRO A O 1
ATOM 2174 N N . TYR A 1 286 ? 14.414 -4.437 8.979 1.00 83.31 286 TYR A N 1
ATOM 2175 C CA . TYR A 1 286 ? 14.041 -4.404 10.379 1.00 83.31 286 TYR A CA 1
ATOM 2176 C C . TYR A 1 286 ? 14.083 -5.817 10.964 1.00 83.31 286 TYR A C 1
ATOM 2178 O O . TYR A 1 286 ? 13.489 -6.756 10.431 1.00 83.31 286 TYR A O 1
ATOM 2186 N N . ARG A 1 287 ? 14.789 -5.970 12.084 1.00 83.81 287 ARG A N 1
ATOM 2187 C CA . ARG A 1 287 ? 14.872 -7.233 12.813 1.00 83.81 287 ARG A CA 1
ATOM 2188 C C . ARG A 1 287 ? 13.996 -7.144 14.054 1.00 83.81 287 ARG A C 1
ATOM 2190 O O . ARG A 1 287 ? 14.167 -6.234 14.857 1.00 83.81 287 ARG A O 1
ATOM 2197 N N . MET A 1 288 ? 13.099 -8.114 14.204 1.00 86.06 288 MET A N 1
ATOM 2198 C CA . MET A 1 288 ? 12.331 -8.305 15.433 1.00 86.06 288 MET A CA 1
ATOM 2199 C C . MET A 1 288 ? 13.279 -8.472 16.628 1.00 86.06 288 MET A C 1
ATOM 2201 O O . MET A 1 288 ? 14.293 -9.164 16.508 1.00 86.06 288 MET A O 1
ATOM 2205 N N . ASP A 1 289 ? 12.959 -7.836 17.756 1.00 87.31 289 ASP A N 1
ATOM 2206 C CA . ASP A 1 289 ? 13.767 -7.957 18.972 1.00 87.31 289 ASP A CA 1
ATOM 2207 C C . ASP A 1 289 ? 13.839 -9.422 19.436 1.00 87.31 289 ASP A C 1
ATOM 2209 O O . ASP A 1 289 ? 12.855 -10.159 19.355 1.00 87.31 289 ASP A O 1
ATOM 2213 N N . ASP A 1 290 ? 15.004 -9.847 19.930 1.00 89.44 290 ASP A N 1
ATOM 2214 C CA . ASP A 1 290 ? 15.236 -11.221 20.381 1.00 89.44 290 ASP A CA 1
ATOM 2215 C C . ASP A 1 290 ? 14.422 -11.569 21.645 1.00 89.44 290 ASP A C 1
ATOM 2217 O O . ASP A 1 290 ? 14.245 -12.753 21.939 1.00 89.44 290 ASP A O 1
ATOM 2221 N N . SER A 1 291 ? 13.930 -10.571 22.395 1.00 91.12 291 SER A N 1
ATOM 2222 C CA . SER A 1 291 ? 13.032 -10.788 23.538 1.00 91.12 291 SER A CA 1
ATOM 2223 C C . SER A 1 291 ? 11.561 -10.951 23.146 1.00 91.12 291 SER A C 1
ATOM 2225 O O . SER A 1 291 ? 10.757 -11.391 23.972 1.00 91.12 291 SER A O 1
ATOM 2227 N N . ALA A 1 292 ? 11.195 -10.651 21.894 1.00 92.62 292 ALA A N 1
ATOM 2228 C CA . ALA A 1 292 ? 9.821 -10.777 21.433 1.00 92.62 292 ALA A CA 1
ATOM 2229 C C . ALA A 1 292 ? 9.348 -12.235 21.541 1.00 92.62 292 ALA A C 1
ATOM 2231 O O . ALA A 1 292 ? 9.917 -13.150 20.943 1.00 92.62 292 ALA A O 1
ATOM 2232 N N . ASN A 1 293 ? 8.280 -12.457 22.306 1.00 93.69 293 ASN A N 1
ATOM 2233 C CA . ASN A 1 293 ? 7.719 -13.787 22.563 1.00 93.69 293 ASN A CA 1
ATOM 2234 C C . ASN A 1 293 ? 6.236 -13.902 22.181 1.00 93.69 293 ASN A C 1
ATOM 2236 O O . ASN A 1 293 ? 5.622 -14.953 22.371 1.00 93.69 293 ASN A O 1
ATOM 2240 N N . VAL A 1 294 ? 5.674 -12.839 21.605 1.00 93.12 294 VAL A N 1
ATOM 2241 C CA . VAL A 1 294 ? 4.345 -12.823 21.003 1.00 93.12 294 VAL A CA 1
ATOM 2242 C C . VAL A 1 294 ? 4.398 -12.093 19.667 1.00 93.12 294 VAL A C 1
ATOM 2244 O O . VAL A 1 294 ? 4.992 -11.022 19.546 1.00 93.12 294 VAL A O 1
ATOM 2247 N N . VAL A 1 295 ? 3.764 -12.698 18.665 1.00 92.00 295 VAL A N 1
ATOM 2248 C CA . VAL A 1 295 ? 3.638 -12.172 17.306 1.00 92.00 295 VAL A CA 1
ATOM 2249 C C . VAL A 1 295 ? 2.200 -12.382 16.858 1.00 92.00 295 VAL A C 1
ATOM 2251 O O . VAL A 1 295 ? 1.641 -13.465 17.032 1.00 92.00 295 VAL A O 1
ATOM 2254 N N . GLU A 1 296 ? 1.600 -11.344 16.293 1.00 91.56 296 GLU A N 1
ATOM 2255 C CA . GLU A 1 296 ? 0.227 -11.355 15.807 1.00 91.56 296 GLU A CA 1
ATOM 2256 C C . GLU A 1 296 ? 0.135 -10.726 14.420 1.00 91.56 296 GLU A C 1
ATOM 2258 O O . GLU A 1 296 ? 0.830 -9.762 14.103 1.00 91.56 296 GLU A O 1
ATOM 2263 N N . TRP A 1 297 ? -0.794 -11.231 13.614 1.00 92.38 297 TRP A N 1
ATOM 2264 C CA . TRP A 1 297 ? -1.121 -10.684 12.304 1.00 92.38 297 TRP A CA 1
ATOM 2265 C C . TRP A 1 297 ? -2.425 -9.905 12.400 1.00 92.38 297 TRP A C 1
ATOM 2267 O O . TRP A 1 297 ? -3.420 -10.392 12.942 1.00 92.38 297 TRP A O 1
ATOM 2277 N N . ARG A 1 298 ? -2.418 -8.680 11.885 1.00 91.12 298 ARG A N 1
ATOM 2278 C CA . ARG A 1 298 ? -3.544 -7.754 11.950 1.00 91.12 298 ARG A CA 1
ATOM 2279 C C . ARG A 1 298 ? -3.910 -7.315 10.538 1.00 91.12 298 ARG A C 1
ATOM 2281 O O . ARG A 1 298 ? -3.119 -6.674 9.855 1.00 91.12 298 ARG A O 1
ATOM 2288 N N . ASN A 1 299 ? -5.101 -7.701 10.098 1.00 91.81 299 ASN A N 1
ATOM 2289 C CA . ASN A 1 299 ? -5.584 -7.382 8.761 1.00 91.81 299 ASN A CA 1
ATOM 2290 C C . ASN A 1 299 ? -5.918 -5.891 8.616 1.00 91.81 299 ASN A C 1
ATOM 2292 O O . ASN A 1 299 ? -6.559 -5.364 9.536 1.00 91.81 299 ASN A O 1
ATOM 2296 N N . PRO A 1 300 ? -5.517 -5.226 7.510 1.00 91.94 300 PRO A N 1
ATOM 2297 C CA . PRO A 1 300 ? -5.910 -3.850 7.231 1.00 91.94 300 PRO A CA 1
ATOM 2298 C C . PRO A 1 300 ? -7.437 -3.771 7.095 1.00 91.94 300 PRO A C 1
ATOM 2300 O O . PRO A 1 300 ? -7.996 -4.367 6.170 1.00 91.94 300 PRO A O 1
ATOM 2303 N N . PRO A 1 301 ? -8.138 -3.079 8.012 1.00 91.62 301 PRO A N 1
ATOM 2304 C CA . PRO A 1 301 ? -9.588 -2.978 7.942 1.00 91.62 301 PRO A CA 1
ATOM 2305 C C . PRO A 1 301 ? -10.007 -2.136 6.733 1.00 91.62 301 PRO A C 1
ATOM 2307 O O . PRO A 1 301 ? -9.220 -1.365 6.189 1.00 91.62 301 PRO A O 1
ATOM 2310 N N . THR A 1 302 ? -11.268 -2.242 6.323 1.00 91.56 302 THR A N 1
ATOM 2311 C CA . THR A 1 302 ? -11.799 -1.325 5.309 1.00 91.56 302 THR A CA 1
ATOM 2312 C C . THR A 1 302 ? -11.768 0.122 5.804 1.00 91.56 302 THR A C 1
ATOM 2314 O O . THR A 1 302 ? -12.052 0.391 6.971 1.00 91.56 302 THR A O 1
ATOM 2317 N N . THR A 1 303 ? -11.447 1.053 4.906 1.00 94.00 303 THR A N 1
ATOM 2318 C CA . THR A 1 303 ? -11.576 2.495 5.150 1.00 94.00 303 THR A CA 1
ATOM 2319 C C . THR A 1 303 ? -12.925 3.045 4.680 1.00 94.00 303 THR A C 1
ATOM 2321 O O . THR A 1 303 ? -13.234 4.207 4.922 1.00 94.00 303 THR A O 1
ATOM 2324 N N . MET A 1 304 ? -13.773 2.235 4.036 1.00 90.56 304 MET A N 1
ATOM 2325 C CA . MET A 1 304 ? -15.113 2.656 3.619 1.00 90.56 304 MET A CA 1
ATOM 2326 C C . MET A 1 304 ? -15.981 3.012 4.830 1.00 90.56 304 MET A C 1
ATOM 2328 O O . MET A 1 304 ? -16.163 2.204 5.738 1.00 90.56 304 MET A O 1
ATOM 2332 N N . GLY A 1 305 ? -16.564 4.212 4.824 1.00 91.56 305 GLY A N 1
ATOM 2333 C CA . GLY A 1 305 ? -17.486 4.678 5.858 1.00 91.56 305 GLY A CA 1
ATOM 2334 C C . GLY A 1 305 ? -16.832 5.162 7.152 1.00 91.56 305 GLY A C 1
ATOM 2335 O O . GLY A 1 305 ? -17.555 5.569 8.061 1.00 91.56 305 GLY A O 1
ATOM 2336 N N . VAL A 1 306 ? -15.499 5.171 7.263 1.00 94.06 306 VAL A N 1
ATOM 2337 C CA . VAL A 1 306 ? -14.822 5.586 8.508 1.00 94.06 306 VAL A CA 1
ATOM 2338 C C . VAL A 1 306 ? -15.094 7.044 8.869 1.00 94.06 306 VAL A C 1
ATOM 2340 O O . VAL A 1 306 ? -15.250 7.356 10.046 1.00 94.06 306 VAL A O 1
ATOM 2343 N N . GLY A 1 307 ? -15.261 7.932 7.884 1.00 94.31 307 GLY A N 1
ATOM 2344 C CA . GLY A 1 307 ? -15.661 9.313 8.156 1.00 94.31 307 GLY A CA 1
ATOM 2345 C C . GLY A 1 307 ? -17.089 9.450 8.686 1.00 94.31 307 GLY A C 1
ATOM 2346 O O . GLY A 1 307 ? -17.365 10.362 9.464 1.00 94.31 307 GLY A O 1
ATOM 2347 N N . ALA A 1 308 ? -17.999 8.529 8.349 1.00 92.62 308 ALA A N 1
ATOM 2348 C CA . ALA A 1 308 ? -19.315 8.482 8.982 1.00 92.62 308 ALA A CA 1
ATOM 2349 C C . ALA A 1 308 ? -19.200 8.099 10.466 1.00 92.62 308 ALA A C 1
ATOM 2351 O O . ALA A 1 308 ? -19.861 8.718 11.298 1.00 92.62 308 ALA A O 1
ATOM 2352 N N . LEU A 1 309 ? -18.314 7.155 10.805 1.00 94.12 309 LEU A N 1
ATOM 2353 C CA . LEU A 1 309 ? -18.024 6.774 12.194 1.00 94.12 309 LEU A CA 1
ATOM 2354 C C . LEU A 1 309 ? -17.378 7.917 12.991 1.00 94.12 309 LEU A C 1
ATOM 2356 O O . LEU A 1 309 ? -17.704 8.119 14.162 1.00 94.12 309 LEU A O 1
ATOM 2360 N N . ASP A 1 310 ? -16.499 8.696 12.358 1.00 95.31 310 ASP A N 1
ATOM 2361 C CA . ASP A 1 310 ? -15.830 9.836 13.000 1.00 95.31 310 ASP A CA 1
ATOM 2362 C C . ASP A 1 310 ? -16.827 10.915 13.449 1.00 95.31 310 ASP A C 1
ATOM 2364 O O . ASP A 1 310 ? -16.671 11.552 14.490 1.00 95.31 310 ASP A O 1
ATOM 2368 N N . ARG A 1 311 ? -17.924 11.077 12.697 1.00 92.94 311 ARG A N 1
ATOM 2369 C CA . ARG A 1 311 ? -18.971 12.072 12.975 1.00 92.94 311 ARG A CA 1
ATOM 2370 C C . ARG A 1 311 ? -19.949 11.669 14.082 1.00 92.94 311 ARG A C 1
ATOM 2372 O O . ARG A 1 311 ? -20.740 12.516 14.502 1.00 92.94 311 ARG A O 1
ATOM 2379 N N . ILE A 1 312 ? -19.910 10.426 14.569 1.00 94.88 312 ILE A N 1
ATOM 2380 C CA . ILE A 1 312 ? -20.749 9.981 15.693 1.00 94.88 312 ILE A CA 1
ATOM 2381 C C . ILE A 1 312 ? -20.363 10.781 16.939 1.00 94.88 312 ILE A C 1
ATOM 2383 O O . ILE A 1 312 ? -19.187 10.842 17.310 1.00 94.88 312 ILE A O 1
ATOM 2387 N N . ALA A 1 313 ? -21.333 11.394 17.617 1.00 95.31 313 ALA A N 1
ATOM 2388 C CA . ALA A 1 313 ? -21.032 12.181 18.805 1.00 95.31 313 ALA A CA 1
ATOM 2389 C C . ALA A 1 313 ? -20.426 11.293 19.902 1.00 95.31 313 ALA A C 1
ATOM 2391 O O . ALA A 1 313 ? -20.885 10.184 20.148 1.00 95.31 313 ALA A O 1
ATOM 2392 N N . GLU A 1 314 ? -19.412 11.799 20.606 1.00 95.50 314 GLU A N 1
ATOM 2393 C CA . GLU A 1 314 ? -18.751 11.062 21.695 1.00 95.50 314 GLU A CA 1
ATOM 2394 C C . GLU A 1 314 ? -19.755 10.556 22.746 1.00 95.50 314 GLU A C 1
ATOM 2396 O O . GLU A 1 314 ? -19.668 9.419 23.197 1.00 95.50 314 GLU A O 1
ATOM 2401 N N . ALA A 1 315 ? -20.763 11.368 23.078 1.00 95.19 315 ALA A N 1
ATOM 2402 C CA . ALA A 1 315 ? -21.814 10.991 24.020 1.00 95.19 315 ALA A CA 1
ATOM 2403 C C . ALA A 1 315 ? -22.641 9.773 23.564 1.00 95.19 315 ALA A C 1
ATOM 2405 O O . ALA A 1 315 ? -23.063 8.994 24.417 1.00 95.19 315 ALA A O 1
ATOM 2406 N N . ASP A 1 316 ? -22.846 9.601 22.254 1.00 94.69 316 ASP A N 1
ATOM 2407 C CA . ASP A 1 316 ? -23.603 8.473 21.698 1.00 94.69 316 ASP A CA 1
ATOM 2408 C C . ASP A 1 316 ? -22.800 7.166 21.757 1.00 94.69 316 ASP A C 1
ATOM 2410 O O . ASP A 1 316 ? -23.394 6.097 21.811 1.00 94.69 316 ASP A O 1
ATOM 2414 N N . ILE A 1 317 ? -21.465 7.240 21.806 1.00 94.56 317 ILE A N 1
ATOM 2415 C CA . ILE A 1 317 ? -20.592 6.081 22.052 1.00 94.56 317 ILE A CA 1
ATOM 2416 C C . ILE A 1 317 ? -20.540 5.783 23.553 1.00 94.56 317 ILE A C 1
ATOM 2418 O O . ILE A 1 317 ? -20.798 4.663 23.989 1.00 94.56 317 ILE A O 1
ATOM 2422 N N . LEU A 1 318 ? -20.257 6.805 24.367 1.00 94.75 318 LEU A N 1
ATOM 2423 C CA . LEU A 1 318 ? -20.050 6.653 25.810 1.00 94.75 318 LEU A CA 1
ATOM 2424 C C . LEU A 1 318 ? -21.283 6.145 26.563 1.00 94.75 318 LEU A C 1
ATOM 2426 O O . LEU A 1 318 ? -21.127 5.533 27.615 1.00 94.75 318 LEU A O 1
ATOM 2430 N N . VAL A 1 319 ? -22.497 6.388 26.060 1.00 92.94 319 VAL A N 1
ATOM 2431 C CA . VAL A 1 319 ? -23.727 5.882 26.694 1.00 92.94 319 VAL A CA 1
ATOM 2432 C C . VAL A 1 319 ? -23.818 4.352 26.679 1.00 92.94 319 VAL A C 1
ATOM 2434 O O . VAL A 1 319 ? -24.529 3.794 27.509 1.00 92.94 319 VAL A O 1
ATOM 2437 N N . ASN A 1 320 ? -23.083 3.687 25.784 1.00 91.44 320 ASN A N 1
ATOM 2438 C CA . ASN A 1 320 ? -23.073 2.230 25.662 1.00 91.44 320 ASN A CA 1
ATOM 2439 C C . ASN A 1 320 ? -21.967 1.568 26.503 1.00 91.44 320 ASN A C 1
ATOM 2441 O O . ASN A 1 320 ? -21.928 0.346 26.597 1.00 91.44 320 ASN A O 1
ATOM 2445 N N . ALA A 1 321 ? -21.043 2.338 27.094 1.00 94.31 321 ALA A N 1
ATOM 2446 C CA . ALA A 1 321 ? -19.971 1.774 27.910 1.00 94.31 321 ALA A CA 1
ATOM 2447 C C . ALA A 1 321 ? -20.525 1.168 29.208 1.00 94.31 321 ALA A C 1
ATOM 2449 O O . ALA A 1 321 ? -21.079 1.881 30.047 1.00 94.31 321 ALA A O 1
ATOM 2450 N N . ASP A 1 322 ? -20.278 -0.126 29.403 1.00 94.75 322 ASP A N 1
ATOM 2451 C CA . ASP A 1 322 ? -20.616 -0.862 30.622 1.00 94.75 322 ASP A CA 1
ATOM 2452 C C . ASP A 1 322 ? -19.416 -1.682 31.121 1.00 94.75 322 ASP A C 1
ATOM 2454 O O . ASP A 1 322 ? -19.424 -2.908 31.093 1.00 94.75 322 ASP A O 1
ATOM 2458 N N . PRO A 1 323 ? -18.335 -1.034 31.585 1.00 95.19 323 PRO A N 1
ATOM 2459 C CA . PRO A 1 323 ? -17.108 -1.735 31.965 1.00 95.19 323 PRO A CA 1
ATOM 2460 C C . PRO A 1 323 ? -17.274 -2.714 33.139 1.00 95.19 323 PRO A C 1
ATOM 2462 O O . PRO A 1 323 ? -16.379 -3.525 33.370 1.00 95.19 323 PRO A O 1
ATOM 2465 N N . GLU A 1 324 ? -18.376 -2.628 33.888 1.00 96.56 324 GLU A N 1
ATOM 2466 C CA . GLU A 1 324 ? -18.645 -3.450 35.071 1.00 96.56 324 GLU A CA 1
ATOM 2467 C C . GLU A 1 324 ? -19.764 -4.484 34.844 1.00 96.56 324 GLU A C 1
ATOM 2469 O O . GLU A 1 324 ? -20.144 -5.142 35.814 1.00 96.56 324 GLU A O 1
ATOM 2474 N N . ASP A 1 325 ? -20.267 -4.640 33.605 1.00 95.12 325 ASP A N 1
ATOM 2475 C CA . ASP A 1 325 ? -21.362 -5.569 33.254 1.00 95.12 325 ASP A CA 1
ATOM 2476 C C . ASP A 1 325 ? -22.551 -5.409 34.222 1.00 95.12 325 ASP A C 1
ATOM 2478 O O . ASP A 1 325 ? -22.951 -6.307 34.972 1.00 95.12 325 ASP A O 1
ATOM 2482 N N . THR A 1 326 ? -23.049 -4.176 34.309 1.00 94.69 326 THR A N 1
ATOM 2483 C CA . THR A 1 326 ? -24.054 -3.753 35.286 1.00 94.69 326 THR A CA 1
ATOM 2484 C C . THR A 1 326 ? -25.417 -4.381 35.000 1.00 94.69 326 THR A C 1
ATOM 2486 O O . THR A 1 326 ? -26.212 -4.575 35.930 1.00 94.69 326 THR A O 1
ATOM 2489 N N . ASP A 1 327 ? -25.711 -4.685 33.736 1.00 91.31 327 ASP A N 1
ATOM 2490 C CA . ASP A 1 327 ? -26.945 -5.357 33.332 1.00 91.31 327 ASP A CA 1
ATOM 2491 C C . ASP A 1 327 ? -26.860 -6.897 33.369 1.00 91.31 327 ASP A C 1
ATOM 2493 O O . ASP A 1 327 ? -27.904 -7.560 33.432 1.00 91.31 327 ASP A O 1
ATOM 2497 N N . GLY A 1 328 ? -25.650 -7.456 33.492 1.00 92.75 328 GLY A N 1
ATOM 2498 C CA . GLY A 1 328 ? -25.394 -8.879 33.685 1.00 92.75 328 GLY A CA 1
ATOM 2499 C C . GLY A 1 328 ? -25.588 -9.708 32.418 1.00 92.75 328 GLY A C 1
ATOM 2500 O O . GLY A 1 328 ? -25.931 -10.895 32.524 1.00 92.75 328 GLY A O 1
ATOM 2501 N N . ASP A 1 329 ? -25.435 -9.094 31.244 1.00 89.62 329 ASP A N 1
ATOM 2502 C CA . ASP A 1 329 ? -25.494 -9.769 29.950 1.00 89.62 329 ASP A CA 1
ATOM 2503 C C . ASP A 1 329 ? -24.158 -10.435 29.554 1.00 89.62 329 ASP A C 1
ATOM 2505 O O . ASP A 1 329 ? -24.128 -11.282 28.653 1.00 89.62 329 ASP A O 1
ATOM 2509 N N . GLY A 1 330 ? -23.082 -10.159 30.305 1.00 91.56 330 GLY A N 1
ATOM 2510 C CA . GLY A 1 330 ? -21.746 -10.716 30.104 1.00 91.56 330 GLY A CA 1
ATOM 2511 C C . GLY A 1 330 ? -20.856 -9.898 29.164 1.00 91.56 330 GLY A C 1
ATOM 2512 O O . GL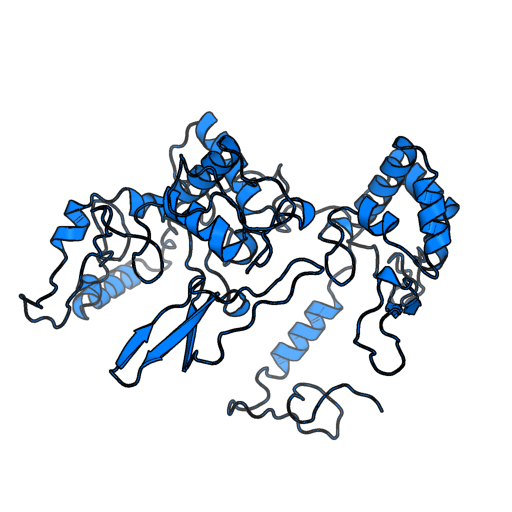Y A 1 330 ? -19.756 -10.358 28.834 1.00 91.56 330 GLY A O 1
ATOM 2513 N N . ILE A 1 331 ? -21.307 -8.723 28.722 1.00 92.56 331 ILE A N 1
ATOM 2514 C CA . ILE A 1 331 ? -20.569 -7.774 27.888 1.00 92.56 331 ILE A CA 1
ATOM 2515 C C . ILE A 1 331 ? -20.011 -6.664 28.786 1.00 92.56 331 ILE A C 1
ATOM 2517 O O . ILE A 1 331 ? -20.670 -6.151 29.680 1.00 92.56 331 ILE A O 1
ATOM 2521 N N . SER A 1 332 ? -18.746 -6.294 28.566 1.00 94.06 332 SER A N 1
ATOM 2522 C CA . SER A 1 332 ? -18.075 -5.253 29.361 1.00 94.06 332 SER A CA 1
ATOM 2523 C C . SER A 1 332 ? -17.337 -4.237 28.488 1.00 94.06 332 SER A C 1
ATOM 2525 O O . SER A 1 332 ? -16.143 -3.980 28.679 1.00 94.06 332 SER A O 1
ATOM 2527 N N . GLY A 1 333 ? -18.028 -3.728 27.463 1.00 93.06 333 GLY A N 1
ATOM 2528 C CA . GLY A 1 333 ? -17.484 -2.762 26.503 1.00 93.06 333 GLY A CA 1
ATOM 2529 C C . GLY A 1 333 ? -16.946 -1.510 27.199 1.00 93.06 333 GLY A C 1
ATOM 2530 O O . GLY A 1 333 ? -17.547 -1.015 28.159 1.00 93.06 333 GLY A O 1
ATOM 2531 N N . ARG A 1 334 ? -15.795 -0.994 26.746 1.00 94.88 334 ARG A N 1
ATOM 2532 C CA . ARG A 1 334 ? -15.111 0.118 27.414 1.00 94.88 334 ARG A CA 1
ATOM 2533 C C . ARG A 1 334 ? -14.509 1.113 26.431 1.00 94.88 334 ARG A C 1
ATOM 2535 O O . ARG A 1 334 ? -13.471 0.891 25.819 1.00 94.88 334 ARG A O 1
ATOM 2542 N N . ALA A 1 335 ? -15.054 2.319 26.445 1.00 95.12 335 ALA A N 1
ATOM 2543 C CA . ALA A 1 335 ? -14.468 3.424 25.710 1.00 95.12 335 ALA A CA 1
ATOM 2544 C C . ALA A 1 335 ? -12.995 3.647 26.103 1.00 95.12 335 ALA A C 1
ATOM 2546 O O . ALA A 1 335 ? -12.648 3.758 27.286 1.00 95.12 335 ALA A O 1
ATOM 2547 N N . ARG A 1 336 ? -12.119 3.748 25.100 1.00 96.00 336 ARG A N 1
ATOM 2548 C CA . ARG A 1 336 ? -10.720 4.109 25.316 1.00 96.00 336 ARG A CA 1
ATOM 2549 C C . ARG A 1 336 ? -10.578 5.624 25.330 1.00 96.00 336 ARG A C 1
ATOM 2551 O O . ARG A 1 336 ? -10.719 6.271 24.301 1.00 96.00 336 ARG A O 1
ATOM 2558 N N . ILE A 1 337 ? -10.232 6.180 26.485 1.00 95.62 337 ILE A N 1
ATOM 2559 C CA . ILE A 1 337 ? -9.858 7.593 26.608 1.00 95.62 337 ILE A CA 1
ATOM 2560 C C . ILE A 1 337 ? -8.337 7.700 26.514 1.00 95.62 337 ILE A C 1
ATOM 2562 O O . ILE A 1 337 ? -7.621 7.024 27.254 1.00 95.62 337 ILE A O 1
ATOM 2566 N N . LEU A 1 338 ? -7.849 8.508 25.574 1.00 94.69 338 LEU A N 1
ATOM 2567 C CA . LEU A 1 338 ? -6.422 8.747 25.362 1.00 94.69 338 LEU A CA 1
ATOM 2568 C C . LEU A 1 338 ? -5.860 9.692 26.433 1.00 94.69 338 LEU A C 1
ATOM 2570 O O . LEU A 1 338 ? -6.607 10.414 27.093 1.00 94.69 338 LEU A O 1
ATOM 2574 N N . ASP A 1 339 ? -4.533 9.760 26.559 1.00 92.44 339 ASP A N 1
ATOM 2575 C CA . ASP A 1 339 ? -3.867 10.674 27.503 1.00 92.44 339 ASP A CA 1
ATOM 2576 C C . ASP A 1 339 ? -4.164 12.157 27.206 1.00 92.44 339 ASP A C 1
ATOM 2578 O O . ASP A 1 339 ? -4.128 12.996 28.108 1.00 92.44 339 ASP A O 1
ATOM 2582 N N . SER A 1 340 ? -4.518 12.480 25.956 1.00 91.06 340 SER A N 1
ATOM 2583 C CA . SER A 1 340 ? -5.006 13.805 25.551 1.00 91.06 340 SER A CA 1
ATOM 2584 C C . SER A 1 340 ? -6.396 14.142 26.110 1.00 91.06 340 SER A C 1
ATOM 2586 O O . SER A 1 340 ? -6.811 15.300 26.076 1.00 91.06 340 SER A O 1
ATOM 2588 N N . GLY A 1 341 ? -7.122 13.146 26.625 1.00 94.19 341 GLY A N 1
ATOM 2589 C CA . GLY A 1 341 ? -8.512 13.238 27.062 1.00 94.19 341 GLY A CA 1
ATOM 2590 C C . GLY A 1 341 ? -9.540 13.002 25.952 1.00 94.19 341 GLY A C 1
ATOM 2591 O O . GLY A 1 341 ? -10.731 13.027 26.241 1.00 94.19 341 GLY A O 1
ATOM 2592 N N . GLN A 1 342 ? -9.111 12.774 24.706 1.00 95.12 342 GLN A N 1
ATOM 2593 C CA . GLN A 1 342 ? -10.011 12.455 23.593 1.00 95.12 342 GLN A CA 1
ATOM 2594 C C . GLN A 1 342 ? -10.464 10.991 23.642 1.00 95.12 342 GLN A C 1
ATOM 2596 O O . GLN A 1 342 ? -9.702 10.109 24.047 1.00 95.12 342 GLN A O 1
ATOM 2601 N N . LEU A 1 343 ? -11.683 10.730 23.167 1.00 97.00 343 LEU A N 1
ATOM 2602 C CA . LEU A 1 343 ? -12.140 9.379 22.858 1.00 97.00 343 LEU A CA 1
ATOM 2603 C C . LEU A 1 343 ? -11.350 8.824 21.666 1.00 97.00 343 LEU A C 1
ATOM 2605 O O . LEU A 1 343 ? -11.324 9.423 20.593 1.00 97.00 343 LEU A O 1
ATOM 2609 N N . GLY A 1 344 ? -10.732 7.668 21.857 1.00 96.19 344 GLY A N 1
ATOM 2610 C CA . GLY A 1 344 ? -10.145 6.878 20.790 1.00 96.19 344 GLY A CA 1
ATOM 2611 C C . GLY A 1 344 ? -11.215 6.111 20.010 1.00 96.19 344 GLY A C 1
ATOM 2612 O O . GLY A 1 344 ? -12.158 5.594 20.606 1.00 96.19 344 GLY A O 1
ATOM 2613 N N . ARG A 1 345 ? -11.076 6.046 18.682 1.00 95.31 345 ARG A N 1
ATOM 2614 C CA . ARG A 1 345 ? -12.086 5.484 17.762 1.00 95.31 345 ARG A CA 1
ATOM 2615 C C . ARG A 1 345 ? -11.509 4.491 16.761 1.00 95.31 345 ARG A C 1
ATOM 2617 O O . ARG A 1 345 ? -12.142 3.488 16.454 1.00 95.31 345 ARG A O 1
ATOM 2624 N N . PHE A 1 346 ? -10.309 4.767 16.259 1.00 95.06 346 PHE A N 1
ATOM 2625 C CA . PHE A 1 346 ? -9.701 4.053 15.140 1.00 95.06 346 PHE A CA 1
ATOM 2626 C C . PHE A 1 346 ? -8.466 3.247 15.555 1.00 95.06 346 PHE A C 1
ATOM 2628 O O . PHE A 1 346 ? -7.870 3.445 16.622 1.00 95.06 346 PHE A O 1
ATOM 2635 N N . GLY A 1 347 ? -8.093 2.305 14.687 1.00 90.19 347 GLY A N 1
ATOM 2636 C CA . GLY A 1 347 ? -7.106 1.264 14.963 1.00 90.19 347 GLY A CA 1
ATOM 2637 C C . GLY A 1 347 ? -7.685 0.098 15.773 1.00 90.19 347 GLY A C 1
ATOM 2638 O O . GLY A 1 347 ? -8.723 0.210 16.419 1.00 90.19 347 GLY A O 1
ATOM 2639 N N . TRP A 1 348 ? -7.000 -1.051 15.773 1.00 89.81 348 TRP A N 1
ATOM 2640 C CA . TRP A 1 348 ? -7.508 -2.293 16.390 1.00 89.81 348 TRP A CA 1
ATOM 2641 C C . TRP A 1 348 ? -7.775 -2.222 17.899 1.00 89.81 348 TRP A C 1
ATOM 2643 O O . TRP A 1 348 ? -8.338 -3.161 18.463 1.00 89.81 348 TRP A O 1
ATOM 2653 N N . LYS A 1 349 ? -7.302 -1.173 18.576 1.00 91.25 349 LYS A N 1
ATOM 2654 C CA . LYS A 1 349 ? -7.480 -0.955 20.013 1.00 91.25 349 LYS A CA 1
ATOM 2655 C C . LYS A 1 349 ? -8.012 0.445 20.309 1.00 91.25 349 LYS A C 1
ATOM 2657 O O . LYS A 1 349 ? -7.780 0.920 21.420 1.00 91.25 349 LYS A O 1
ATOM 2662 N N . ALA A 1 350 ? -8.655 1.102 19.340 1.00 94.69 350 ALA A N 1
ATOM 2663 C CA . ALA A 1 350 ? -9.161 2.468 19.464 1.00 94.69 350 ALA A CA 1
ATOM 2664 C C . ALA A 1 350 ? -8.071 3.466 19.912 1.00 94.69 350 ALA A C 1
ATOM 2666 O O . ALA A 1 350 ? -8.305 4.328 20.749 1.00 94.69 350 ALA A O 1
ATOM 2667 N N . GLN A 1 351 ? -6.829 3.303 19.445 1.00 92.56 351 GLN A N 1
ATOM 2668 C CA . GLN A 1 351 ? -5.705 4.148 19.869 1.00 92.56 351 GLN A CA 1
ATOM 2669 C C . GLN A 1 351 ? -5.645 5.512 19.171 1.00 92.56 351 GLN A C 1
ATOM 2671 O O . GLN A 1 351 ? -4.873 6.357 19.616 1.00 92.56 351 GLN A O 1
ATOM 2676 N N . VAL A 1 352 ? -6.437 5.730 18.117 1.00 95.38 352 VAL A N 1
ATOM 2677 C CA . VAL A 1 352 ? -6.421 6.971 17.329 1.00 95.38 352 VAL A CA 1
ATOM 2678 C C . VAL A 1 352 ? -7.795 7.652 17.380 1.00 95.38 352 VAL A C 1
ATOM 2680 O O . VAL A 1 352 ? -8.802 6.955 17.239 1.00 95.38 352 VAL A O 1
ATOM 2683 N N . PRO A 1 353 ? -7.894 8.972 17.625 1.00 96.25 353 PRO A N 1
ATOM 2684 C CA . PRO A 1 353 ? -9.174 9.603 17.949 1.00 96.25 353 PRO A CA 1
ATOM 2685 C C . PRO A 1 353 ? -9.985 10.067 16.737 1.00 96.25 353 PRO A C 1
ATOM 2687 O O . PRO A 1 353 ? -11.202 10.150 16.852 1.00 96.25 353 PRO A O 1
ATOM 2690 N N . THR A 1 354 ? -9.345 10.376 15.607 1.00 96.50 354 THR A N 1
ATOM 2691 C CA . THR A 1 354 ? -9.998 10.944 14.413 1.00 96.50 354 THR A CA 1
ATOM 2692 C C . THR A 1 354 ? -9.506 10.261 13.140 1.00 96.50 354 THR A C 1
ATOM 2694 O O . THR A 1 354 ? -8.435 9.648 13.147 1.00 96.50 354 THR A O 1
ATOM 2697 N N . VAL A 1 355 ? -10.253 10.372 12.036 1.00 96.75 355 VAL A N 1
ATOM 2698 C CA . VAL A 1 355 ? -9.791 9.889 10.720 1.00 96.75 355 VAL A CA 1
ATOM 2699 C C . VAL A 1 355 ? -8.545 10.650 10.282 1.00 96.75 355 VAL A C 1
ATOM 2701 O O . VAL A 1 355 ? -7.608 10.041 9.777 1.00 96.75 355 VAL A O 1
ATOM 2704 N N . HIS A 1 356 ? -8.500 11.957 10.533 1.00 96.56 356 HIS A N 1
ATOM 2705 C CA . HIS A 1 356 ? -7.335 12.795 10.265 1.00 96.56 356 HIS A CA 1
ATOM 2706 C C . HIS A 1 356 ? -6.061 12.246 10.932 1.00 96.56 356 HIS A C 1
ATOM 2708 O O . HIS A 1 356 ? -5.043 12.042 10.271 1.00 96.56 356 HIS A O 1
ATOM 2714 N N . ASP A 1 357 ? -6.127 11.948 12.232 1.00 96.62 357 ASP A N 1
ATOM 2715 C CA . ASP A 1 357 ? -5.005 11.360 12.969 1.00 96.62 357 ASP A CA 1
ATOM 2716 C C . ASP A 1 357 ? -4.709 9.921 12.530 1.00 96.62 357 ASP A C 1
ATOM 2718 O O . ASP A 1 357 ? -3.559 9.496 12.554 1.00 96.62 357 ASP A O 1
ATOM 2722 N N . PHE A 1 358 ? -5.726 9.168 12.105 1.00 96.19 358 PHE A N 1
ATOM 2723 C CA . PHE A 1 358 ? -5.556 7.798 11.617 1.00 96.19 358 PHE A CA 1
ATOM 2724 C C . PHE A 1 358 ? -4.807 7.750 10.285 1.00 96.19 358 PHE A C 1
ATOM 2726 O O . PHE A 1 358 ? -3.960 6.880 10.098 1.00 96.19 358 PHE A O 1
ATOM 2733 N N . VAL A 1 359 ? -5.066 8.699 9.383 1.00 96.88 359 VAL A N 1
ATOM 2734 C CA . VAL A 1 359 ? -4.301 8.832 8.136 1.00 96.88 359 VAL A CA 1
ATOM 2735 C C . VAL A 1 359 ? -2.848 9.203 8.442 1.00 96.88 359 VAL A C 1
ATOM 2737 O O . VAL A 1 359 ? -1.954 8.584 7.878 1.00 96.88 359 VAL A O 1
ATOM 2740 N N . ALA A 1 360 ? -2.597 10.143 9.361 1.00 95.56 360 ALA A N 1
ATOM 2741 C CA . ALA A 1 360 ? -1.233 10.496 9.773 1.00 95.56 360 ALA A CA 1
ATOM 2742 C C . ALA A 1 360 ? -0.479 9.307 10.408 1.00 95.56 360 ALA A C 1
ATOM 2744 O O . ALA A 1 360 ? 0.653 9.026 10.018 1.00 95.56 360 ALA A O 1
ATOM 2745 N N . ASP A 1 361 ? -1.129 8.567 11.317 1.00 93.94 361 ASP A N 1
ATOM 2746 C CA . ASP A 1 361 ? -0.571 7.359 11.949 1.00 93.94 361 ASP A CA 1
ATOM 2747 C C . ASP A 1 361 ? -0.207 6.290 10.911 1.00 93.94 361 ASP A C 1
ATOM 2749 O O . ASP A 1 361 ? 0.862 5.682 10.989 1.00 93.94 361 ASP A O 1
ATOM 2753 N N . ALA A 1 362 ? -1.083 6.071 9.925 1.00 93.75 362 ALA A N 1
ATOM 2754 C CA . ALA A 1 362 ? -0.869 5.093 8.867 1.00 93.75 362 ALA A CA 1
ATOM 2755 C C . ALA A 1 362 ? 0.256 5.508 7.908 1.00 93.75 362 ALA A C 1
ATOM 2757 O O . ALA A 1 362 ? 1.078 4.664 7.554 1.00 93.75 362 ALA A O 1
ATOM 2758 N N . LEU A 1 363 ? 0.328 6.788 7.522 1.00 93.25 363 LEU A N 1
ATOM 2759 C CA . LEU A 1 363 ? 1.421 7.307 6.695 1.00 93.25 363 LEU A CA 1
ATOM 2760 C C . LEU A 1 363 ? 2.771 7.046 7.371 1.00 93.25 363 LEU A C 1
ATOM 2762 O O . LEU A 1 363 ? 3.636 6.406 6.779 1.00 93.25 363 LEU A O 1
ATOM 2766 N N . LEU A 1 364 ? 2.912 7.398 8.651 1.00 91.31 364 LEU A N 1
ATOM 2767 C CA . LEU A 1 364 ? 4.175 7.209 9.365 1.00 91.31 364 LEU A CA 1
ATOM 2768 C C . LEU A 1 364 ? 4.528 5.727 9.555 1.00 91.31 364 LEU A C 1
ATOM 2770 O O . LEU A 1 364 ? 5.666 5.308 9.337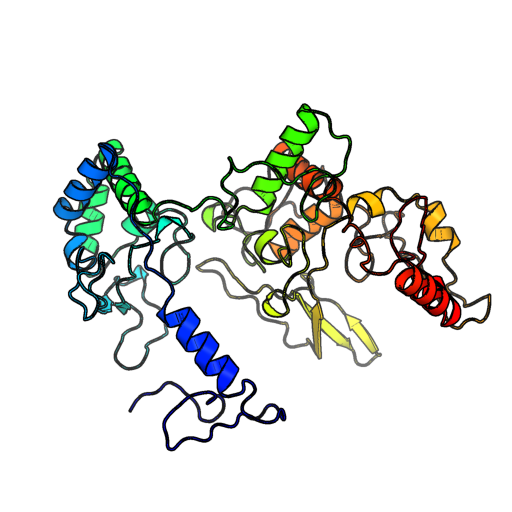 1.00 91.31 364 LEU A O 1
ATOM 2774 N N . ASN A 1 365 ? 3.576 4.924 10.033 1.00 89.31 365 ASN A N 1
ATOM 2775 C CA . ASN A 1 365 ? 3.883 3.573 10.503 1.00 89.31 365 ASN A CA 1
ATOM 2776 C C . ASN A 1 365 ? 3.824 2.512 9.400 1.00 89.31 365 ASN A C 1
ATOM 2778 O O . ASN A 1 365 ? 4.479 1.474 9.532 1.00 89.31 365 ASN A O 1
ATOM 2782 N N . GLU A 1 366 ? 3.051 2.744 8.338 1.00 91.44 366 GLU A N 1
ATOM 2783 C CA . GLU A 1 366 ? 2.787 1.746 7.300 1.00 91.44 366 GLU A CA 1
ATOM 2784 C C . GLU A 1 366 ? 3.449 2.094 5.959 1.00 91.44 366 GLU A C 1
ATOM 2786 O O . GLU A 1 366 ? 3.945 1.179 5.297 1.00 91.44 366 GLU A O 1
ATOM 2791 N N . THR A 1 367 ? 3.535 3.376 5.579 1.00 90.06 367 THR A N 1
ATOM 2792 C CA . THR A 1 367 ? 4.234 3.816 4.349 1.00 90.06 367 THR A CA 1
ATOM 2793 C C . THR A 1 367 ? 5.537 4.568 4.614 1.00 90.06 367 THR A C 1
ATOM 2795 O O . THR A 1 367 ? 6.292 4.801 3.681 1.00 90.06 367 THR A O 1
ATOM 2798 N N . GLY A 1 368 ? 5.827 4.899 5.875 1.00 88.94 368 GLY A N 1
ATOM 2799 C CA . GLY A 1 368 ? 7.040 5.600 6.294 1.00 88.94 368 GLY A CA 1
ATOM 2800 C C . GLY A 1 368 ? 7.041 7.107 6.036 1.00 88.94 368 GLY A C 1
ATOM 2801 O O . GLY A 1 368 ? 8.044 7.734 6.321 1.00 88.94 368 GLY A O 1
ATOM 2802 N N . GLN A 1 369 ? 5.936 7.683 5.559 1.00 90.44 369 GLN A N 1
ATOM 2803 C CA . GLN A 1 369 ? 5.820 9.104 5.221 1.00 90.44 369 GLN A CA 1
ATOM 2804 C C . GLN A 1 369 ? 5.413 9.952 6.422 1.00 90.44 369 GLN A C 1
ATOM 2806 O O . GLN A 1 369 ? 4.509 9.592 7.179 1.00 90.44 369 GLN A O 1
ATOM 2811 N N . THR A 1 370 ? 6.008 11.130 6.551 1.00 92.12 370 THR A N 1
ATOM 2812 C CA . THR A 1 370 ? 5.647 12.117 7.566 1.00 92.12 370 THR A CA 1
ATOM 2813 C C . THR A 1 370 ? 4.720 13.200 7.012 1.00 92.12 370 THR A C 1
ATOM 2815 O O . THR A 1 370 ? 4.666 13.504 5.816 1.00 92.12 370 THR A O 1
ATOM 2818 N N . VAL A 1 371 ? 3.954 13.791 7.926 1.00 92.38 371 VAL A N 1
ATOM 2819 C CA . VAL A 1 371 ? 3.150 15.001 7.710 1.00 92.38 371 VAL A CA 1
ATOM 2820 C C . VAL A 1 371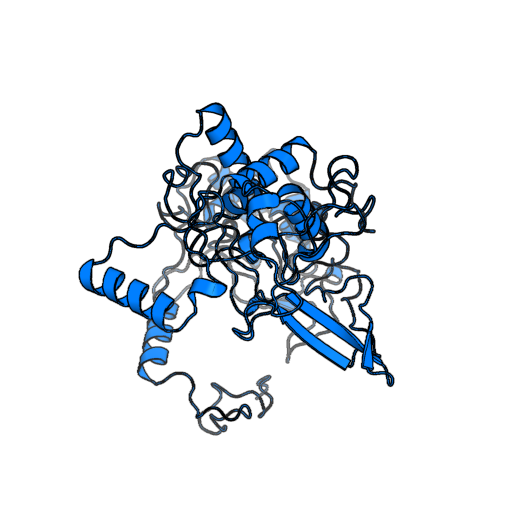 ? 3.584 16.075 8.704 1.00 92.38 371 VAL A C 1
ATOM 2822 O O . VAL A 1 371 ? 4.211 15.766 9.720 1.00 92.38 371 VAL A O 1
ATOM 2825 N N . ASP A 1 372 ? 3.244 17.340 8.451 1.00 89.94 372 ASP A N 1
ATOM 2826 C CA . ASP A 1 372 ? 3.584 18.429 9.371 1.00 89.94 372 ASP A CA 1
ATOM 2827 C C . ASP A 1 372 ? 2.939 18.194 10.758 1.00 89.94 372 ASP A C 1
ATOM 2829 O O . ASP A 1 372 ? 1.721 18.048 10.907 1.00 89.94 372 ASP A O 1
ATOM 2833 N N . ILE A 1 373 ? 3.776 18.176 11.800 1.00 89.62 373 ILE A N 1
ATOM 2834 C CA . ILE A 1 373 ? 3.383 17.916 13.195 1.00 89.62 373 ILE A CA 1
ATOM 2835 C C . ILE A 1 373 ? 2.378 18.927 13.768 1.00 89.62 373 ILE A C 1
ATOM 2837 O O . ILE A 1 373 ? 1.769 18.690 14.813 1.00 89.62 373 ILE A O 1
ATOM 2841 N N . SER A 1 374 ? 2.204 20.082 13.125 1.00 88.31 374 SER A N 1
ATOM 2842 C CA . SER A 1 374 ? 1.174 21.053 13.488 1.00 88.31 374 SER A CA 1
ATOM 2843 C C . SER A 1 374 ? -0.235 20.591 13.107 1.00 88.31 374 SER A C 1
ATOM 2845 O O . SER A 1 374 ? -1.200 21.095 13.688 1.00 88.31 374 SER A O 1
ATOM 2847 N N . PHE A 1 375 ? -0.360 19.614 12.202 1.00 86.56 375 PHE A N 1
ATOM 2848 C CA . PHE A 1 375 ? -1.629 18.992 11.831 1.00 86.56 375 PHE A CA 1
ATOM 2849 C C . PHE A 1 375 ? -1.971 17.794 12.717 1.00 86.56 375 PHE A C 1
ATOM 2851 O O . PHE A 1 375 ? -3.129 17.650 13.105 1.00 86.56 375 PHE A O 1
ATOM 2858 N N . SER A 1 376 ? -1.001 16.941 13.065 1.00 90.19 376 SER A N 1
ATOM 2859 C CA . SER A 1 376 ? -1.246 15.767 13.912 1.00 90.19 376 SER A CA 1
ATOM 2860 C C . SER A 1 376 ? -0.054 15.433 14.808 1.00 90.19 376 SER A C 1
ATOM 2862 O O . SER A 1 376 ? 1.097 15.570 14.414 1.00 90.19 376 SER A O 1
ATOM 2864 N N . SER A 1 377 ? -0.325 14.935 16.016 1.00 90.06 377 SER A N 1
ATOM 2865 C CA . SER A 1 377 ? 0.702 14.347 16.889 1.00 90.06 377 SER A CA 1
ATOM 2866 C C . SER A 1 377 ? 0.960 12.861 16.611 1.00 90.06 377 SER A C 1
ATOM 2868 O O . SER A 1 377 ? 1.767 12.255 17.309 1.00 90.06 377 SER A O 1
ATOM 2870 N N . PHE A 1 378 ? 0.254 12.262 15.647 1.00 91.31 378 PHE A N 1
ATOM 2871 C CA . PHE A 1 378 ? 0.390 10.857 15.238 1.00 91.31 378 PHE A CA 1
ATOM 2872 C C . PHE A 1 378 ? 1.376 10.681 14.068 1.00 91.31 378 PHE A C 1
ATOM 2874 O O . PHE A 1 378 ? 1.312 9.717 13.319 1.00 91.31 378 PHE A O 1
ATOM 2881 N N . THR A 1 379 ? 2.300 11.627 13.917 1.00 91.38 379 THR A N 1
ATOM 2882 C CA . THR A 1 379 ? 3.390 11.632 12.932 1.00 91.38 379 THR A CA 1
ATOM 2883 C C . THR A 1 379 ? 4.721 11.910 13.650 1.00 91.38 379 THR A C 1
ATOM 2885 O O . THR A 1 379 ? 4.753 12.081 14.872 1.00 91.38 379 THR A O 1
ATOM 2888 N N . ALA A 1 380 ? 5.827 11.955 12.910 1.00 86.25 380 ALA A N 1
ATOM 2889 C CA . ALA A 1 380 ? 7.147 12.333 13.399 1.00 86.25 380 ALA A CA 1
ATOM 2890 C C . ALA A 1 380 ? 7.640 13.609 12.697 1.00 86.25 380 ALA A C 1
ATOM 2892 O O . ALA A 1 380 ? 7.227 13.901 11.581 1.00 86.25 380 ALA A O 1
ATOM 2893 N N . GLU A 1 381 ? 8.529 14.369 13.350 1.00 84.00 381 GLU A N 1
ATOM 2894 C CA . GLU A 1 381 ? 9.222 15.506 12.711 1.00 84.00 381 GLU A CA 1
ATOM 2895 C C . GLU A 1 381 ? 10.247 15.054 11.659 1.00 84.00 381 GLU A C 1
ATOM 2897 O O . GLU A 1 381 ? 10.668 15.868 10.843 1.00 84.00 381 GLU A O 1
ATOM 2902 N N . ASN A 1 382 ? 10.710 13.803 11.756 1.00 78.94 382 ASN A N 1
ATOM 2903 C CA . ASN A 1 382 ? 11.691 13.202 10.864 1.00 78.94 382 ASN A CA 1
ATOM 2904 C C . ASN A 1 382 ? 11.566 11.667 10.888 1.00 78.94 382 ASN A C 1
ATOM 2906 O O . ASN A 1 382 ? 11.443 11.081 11.972 1.00 78.94 382 ASN A O 1
ATOM 2910 N N . ASP A 1 383 ? 11.638 11.021 9.727 1.00 71.38 383 ASP A N 1
ATOM 2911 C CA . ASP A 1 383 ? 11.579 9.554 9.571 1.00 71.38 383 ASP A CA 1
ATOM 2912 C C . ASP A 1 383 ? 12.957 8.847 9.510 1.00 71.38 383 ASP A C 1
ATOM 2914 O O . ASP A 1 383 ? 13.051 7.613 9.485 1.00 71.38 383 ASP A O 1
ATOM 2918 N N . ASN A 1 384 ? 14.034 9.628 9.612 1.00 73.81 384 ASN A N 1
ATOM 2919 C CA . ASN A 1 384 ? 15.448 9.257 9.519 1.00 73.81 384 ASN A CA 1
ATOM 2920 C C . ASN A 1 384 ? 15.898 8.720 8.156 1.00 73.81 384 ASN A C 1
ATOM 2922 O O . ASN A 1 384 ? 16.884 7.975 8.105 1.00 73.81 384 ASN A O 1
ATOM 2926 N N . ASP A 1 385 ? 15.233 9.098 7.068 1.00 74.25 385 ASP A N 1
ATOM 2927 C CA . ASP A 1 385 ? 15.730 8.851 5.723 1.00 74.25 385 ASP A CA 1
ATOM 2928 C C . ASP A 1 385 ? 16.570 10.033 5.171 1.00 74.25 385 ASP A C 1
ATOM 2930 O O . ASP A 1 385 ? 17.059 10.895 5.913 1.00 74.25 385 ASP A O 1
ATOM 2934 N N . ALA A 1 386 ? 16.904 9.986 3.877 1.00 75.62 386 ALA A N 1
ATOM 2935 C CA . ALA A 1 386 ? 17.735 10.998 3.215 1.00 75.62 386 ALA A CA 1
ATOM 2936 C C . ALA A 1 386 ? 16.925 12.095 2.498 1.00 75.62 386 ALA A C 1
ATOM 2938 O O . ALA A 1 386 ? 17.525 13.006 1.909 1.00 75.62 386 ALA A O 1
ATOM 2939 N N . PHE A 1 387 ? 15.601 11.984 2.504 1.00 80.31 387 PHE A N 1
ATOM 2940 C CA . PHE A 1 387 ? 14.651 12.881 1.872 1.00 80.31 387 PHE A CA 1
ATOM 2941 C C . PHE A 1 387 ? 14.185 13.951 2.867 1.00 80.31 387 PHE A C 1
ATOM 2943 O O . PHE A 1 387 ? 14.726 14.091 3.964 1.00 80.31 387 PHE A O 1
ATOM 2950 N N . ALA A 1 388 ? 13.360 14.879 2.386 1.00 82.31 388 ALA A N 1
ATOM 2951 C CA . ALA A 1 388 ? 13.024 16.082 3.130 1.00 82.31 388 ALA A CA 1
ATOM 2952 C C . ALA A 1 388 ? 11.645 15.946 3.766 1.00 82.31 388 ALA A C 1
ATOM 2954 O O . ALA A 1 388 ? 10.652 15.972 3.042 1.00 82.31 388 ALA A O 1
ATOM 2955 N N . ASP A 1 389 ? 11.609 15.959 5.095 1.00 82.62 389 ASP A N 1
ATOM 2956 C CA . ASP A 1 389 ? 10.355 15.953 5.833 1.00 82.62 389 ASP A CA 1
ATOM 2957 C C . ASP A 1 389 ? 9.661 17.344 5.824 1.00 82.62 389 ASP A C 1
ATOM 2959 O O . ASP A 1 389 ? 10.332 18.387 5.920 1.00 82.62 389 ASP A O 1
ATOM 2963 N N . PRO A 1 390 ? 8.315 17.399 5.791 1.00 88.12 390 PRO A N 1
ATOM 2964 C CA . PRO A 1 390 ? 7.433 16.260 5.574 1.00 88.12 390 PRO A CA 1
ATOM 2965 C C . PRO A 1 390 ? 7.326 15.860 4.098 1.00 88.12 390 PRO A C 1
ATOM 2967 O O . PRO A 1 390 ? 7.235 16.727 3.222 1.00 88.12 390 PRO A O 1
ATOM 2970 N N . GLU A 1 391 ? 7.243 14.556 3.832 1.00 86.12 391 GLU A N 1
ATOM 2971 C CA . GLU A 1 391 ? 7.064 14.001 2.483 1.00 86.12 391 GLU A CA 1
ATOM 2972 C C . GLU A 1 391 ? 5.695 14.400 1.917 1.00 86.12 391 GLU A C 1
ATOM 2974 O O . GLU A 1 391 ? 5.560 14.756 0.740 1.00 86.12 391 GLU A O 1
ATOM 2979 N N . LEU A 1 392 ? 4.663 14.397 2.771 1.00 86.44 392 LEU A N 1
ATOM 2980 C CA . LEU A 1 392 ? 3.316 14.808 2.396 1.00 86.44 392 LEU A CA 1
ATOM 2981 C C . LEU A 1 392 ? 3.043 16.261 2.810 1.00 86.44 392 LEU A C 1
ATOM 2983 O O . LEU A 1 392 ? 2.792 16.576 3.972 1.00 86.44 392 LEU A O 1
ATOM 2987 N N . LEU A 1 393 ? 3.045 17.151 1.814 1.00 86.50 393 LEU A N 1
ATOM 2988 C CA . LEU A 1 393 ? 2.700 18.566 1.986 1.00 86.50 393 LEU A CA 1
ATOM 2989 C C . LEU A 1 393 ? 1.244 18.755 2.445 1.00 86.50 393 LEU A C 1
ATOM 2991 O O . LEU A 1 393 ? 0.361 18.001 2.037 1.00 86.50 393 LEU A O 1
ATOM 2995 N N . ASP A 1 394 ? 0.984 19.834 3.187 1.00 87.62 394 ASP A N 1
ATOM 2996 C CA . ASP A 1 394 ? -0.305 20.154 3.819 1.00 87.62 394 ASP A CA 1
ATOM 2997 C C . ASP A 1 394 ? -1.531 19.941 2.914 1.00 87.62 394 ASP A C 1
ATOM 2999 O O . ASP A 1 394 ? -2.437 19.187 3.263 1.00 87.62 394 ASP A O 1
ATOM 3003 N N . ASP A 1 395 ? -1.570 20.569 1.732 1.00 90.56 395 ASP A N 1
ATOM 3004 C CA . ASP A 1 395 ? -2.719 20.467 0.817 1.00 90.56 395 ASP A CA 1
ATOM 3005 C C . ASP A 1 395 ? -2.922 19.023 0.314 1.00 90.56 395 ASP A C 1
ATOM 3007 O O . ASP A 1 395 ? -4.056 18.562 0.186 1.00 90.56 395 ASP A O 1
ATOM 3011 N N . THR A 1 396 ? -1.828 18.293 0.071 1.00 90.19 396 THR A N 1
ATOM 3012 C CA . THR A 1 396 ? -1.847 16.883 -0.352 1.00 90.19 396 THR A CA 1
ATOM 3013 C C . THR A 1 396 ? -2.391 15.999 0.769 1.00 90.19 396 THR A C 1
ATOM 3015 O O . THR A 1 396 ? -3.277 15.175 0.540 1.00 90.19 396 THR A O 1
ATOM 3018 N N . PHE A 1 397 ? -1.913 16.199 1.997 1.00 94.81 397 PHE A N 1
ATOM 3019 C CA . PHE A 1 397 ? -2.396 15.473 3.165 1.00 94.81 397 PHE A CA 1
ATOM 3020 C C . PHE A 1 397 ? -3.885 15.743 3.426 1.00 94.81 397 PHE A C 1
ATOM 3022 O O . PHE A 1 397 ? -4.658 14.803 3.608 1.00 94.81 397 PHE A O 1
ATOM 3029 N N . LEU A 1 398 ? -4.326 17.001 3.353 1.00 95.81 398 LEU A N 1
ATOM 3030 C CA . LEU A 1 398 ? -5.735 17.360 3.529 1.00 95.81 398 LEU A CA 1
ATOM 3031 C C . LEU A 1 398 ? -6.635 16.805 2.417 1.00 95.81 398 LEU A C 1
ATOM 3033 O O . LEU A 1 398 ? -7.770 16.415 2.689 1.00 95.81 398 LEU A O 1
ATOM 3037 N N . ASP A 1 399 ? -6.158 16.744 1.172 1.00 94.75 399 ASP A N 1
ATOM 3038 C CA . ASP A 1 399 ? -6.876 16.081 0.081 1.00 94.75 399 ASP A CA 1
ATOM 3039 C C . ASP A 1 399 ? -7.045 14.573 0.361 1.00 94.75 399 ASP A C 1
ATOM 3041 O O . ASP A 1 399 ? -8.138 14.035 0.158 1.00 94.75 399 ASP A O 1
ATOM 3045 N N . LEU A 1 400 ? -6.003 13.897 0.865 1.00 95.81 400 LEU A N 1
ATOM 3046 C CA . LEU A 1 400 ? -6.048 12.479 1.244 1.00 95.81 400 LEU A CA 1
ATOM 3047 C C . LEU A 1 400 ? -7.000 12.226 2.423 1.00 95.81 400 LEU A C 1
ATOM 3049 O O . LEU A 1 400 ? -7.844 11.332 2.341 1.00 95.81 400 LEU A O 1
ATOM 3053 N N . VAL A 1 401 ? -6.918 13.034 3.485 1.00 97.50 401 VAL A N 1
ATOM 3054 C CA . VAL A 1 401 ? -7.845 12.967 4.628 1.00 97.50 401 VAL A CA 1
ATOM 3055 C C . VAL A 1 401 ? -9.281 13.148 4.146 1.00 97.50 401 VAL A C 1
ATOM 3057 O O . VAL A 1 401 ? -10.133 12.315 4.448 1.00 97.50 401 VAL A O 1
ATOM 3060 N N . PHE A 1 402 ? -9.541 14.162 3.316 1.00 96.94 402 PHE A N 1
ATOM 3061 C CA . PHE A 1 402 ? -10.873 14.401 2.763 1.00 96.94 402 PHE A CA 1
ATOM 3062 C C . PHE A 1 402 ? -11.384 13.214 1.935 1.00 96.94 402 PHE A C 1
ATOM 3064 O O . PHE A 1 402 ? -12.567 12.881 1.989 1.00 96.94 402 PHE A O 1
ATOM 3071 N N . TYR A 1 403 ? -10.515 12.542 1.177 1.00 95.88 403 TYR A N 1
ATOM 3072 C CA . TYR A 1 403 ? -10.895 11.329 0.453 1.00 95.88 403 TYR A CA 1
ATOM 3073 C C . TYR A 1 403 ? -11.364 10.213 1.396 1.00 95.88 403 TYR A C 1
ATOM 3075 O O . TYR A 1 403 ? -12.438 9.652 1.168 1.00 95.88 403 TYR A O 1
ATOM 3083 N N . VAL A 1 404 ? -10.607 9.934 2.464 1.00 96.44 404 VAL A N 1
ATOM 3084 C CA . VAL A 1 404 ? -10.930 8.886 3.449 1.00 96.44 404 VAL A CA 1
ATOM 3085 C C . VAL A 1 404 ? -12.180 9.245 4.264 1.00 96.44 404 VAL A C 1
ATOM 3087 O O . VAL A 1 404 ? -13.048 8.398 4.470 1.00 96.44 404 VAL A O 1
ATOM 3090 N N . GLU A 1 405 ? -12.331 10.507 4.671 1.00 95.81 405 GLU A N 1
ATOM 3091 C CA . GLU A 1 405 ? -13.507 11.002 5.402 1.00 95.81 405 GLU A CA 1
ATOM 3092 C C . GLU A 1 405 ? -14.805 10.929 4.588 1.00 95.81 405 GLU A C 1
ATOM 3094 O O . GLU A 1 405 ? -15.892 10.758 5.144 1.00 95.81 405 GLU A O 1
ATOM 3099 N N . GLN A 1 406 ? -14.709 11.106 3.272 1.00 95.06 406 GLN A N 1
ATOM 3100 C CA . GLN A 1 406 ? -15.865 11.091 2.382 1.00 95.06 406 GLN A CA 1
ATOM 3101 C C . GLN A 1 406 ? -16.048 9.750 1.679 1.00 95.06 406 GLN A C 1
ATOM 3103 O O . GLN A 1 406 ? -16.925 9.646 0.826 1.00 95.06 406 GLN A O 1
ATOM 3108 N N . LEU A 1 407 ? -15.252 8.727 1.988 1.00 92.31 407 LEU A N 1
ATOM 3109 C CA . LEU A 1 407 ? -15.419 7.408 1.394 1.00 92.31 407 LEU A CA 1
ATOM 3110 C C . LEU A 1 407 ? -16.707 6.765 1.925 1.00 92.31 407 LEU A C 1
ATOM 3112 O O . LEU A 1 407 ? -16.846 6.522 3.124 1.00 92.31 407 LEU A O 1
ATOM 3116 N N . ALA A 1 408 ? -17.661 6.495 1.034 1.00 89.19 408 ALA A N 1
ATOM 3117 C CA . ALA A 1 408 ? -18.995 6.062 1.429 1.00 89.19 408 ALA A CA 1
ATOM 3118 C C . ALA A 1 408 ? -18.969 4.704 2.157 1.00 89.19 408 ALA A C 1
ATOM 3120 O O . ALA A 1 408 ? -18.208 3.812 1.767 1.00 89.19 408 ALA A O 1
ATOM 3121 N N . PRO A 1 409 ? -19.829 4.500 3.175 1.00 86.88 409 PRO A N 1
ATOM 3122 C CA . PRO A 1 409 ? -20.009 3.183 3.768 1.00 86.88 409 PRO A CA 1
ATOM 3123 C C . PRO A 1 409 ? -20.533 2.187 2.718 1.00 86.88 409 PRO A C 1
ATOM 3125 O O . PRO A 1 409 ? -21.273 2.582 1.806 1.00 86.88 409 PRO A O 1
ATOM 3128 N N . PRO A 1 410 ? -20.207 0.886 2.838 1.00 77.81 410 PRO A N 1
ATOM 3129 C CA . PRO A 1 410 ? -20.730 -0.127 1.933 1.00 77.81 410 PRO A CA 1
ATOM 3130 C C . PRO A 1 410 ? -22.259 -0.127 1.958 1.00 77.81 410 PRO A C 1
ATOM 3132 O O . PRO A 1 410 ? -22.876 -0.277 3.013 1.00 77.81 410 PRO A O 1
ATOM 3135 N N . ILE A 1 411 ? -22.889 0.021 0.793 1.00 70.38 411 ILE A N 1
ATOM 3136 C CA . ILE A 1 411 ? -24.349 -0.039 0.718 1.00 70.38 411 ILE A CA 1
ATOM 3137 C C . ILE A 1 411 ? -24.792 -1.497 0.868 1.00 70.38 411 ILE A C 1
ATOM 3139 O O . ILE A 1 411 ? -24.315 -2.353 0.111 1.00 70.38 411 ILE A O 1
ATOM 3143 N N . PRO A 1 412 ? -25.732 -1.799 1.786 1.00 67.94 412 PRO A N 1
ATOM 3144 C CA . PRO A 1 412 ? -26.357 -3.110 1.845 1.00 67.94 412 PRO A CA 1
ATOM 3145 C C . PRO A 1 412 ? -26.898 -3.475 0.465 1.00 67.94 412 PRO A C 1
ATOM 3147 O O . PRO A 1 412 ? -27.676 -2.721 -0.127 1.00 67.94 412 PRO A O 1
ATOM 3150 N N . LYS A 1 413 ? -26.482 -4.625 -0.075 1.00 65.75 413 LYS A N 1
ATOM 3151 C CA . LYS A 1 413 ? -27.014 -5.094 -1.359 1.00 65.75 413 LYS A CA 1
ATOM 3152 C C . LYS A 1 413 ? -28.536 -5.111 -1.266 1.00 65.75 413 LYS A C 1
ATOM 3154 O O . LYS A 1 413 ? -29.072 -5.633 -0.290 1.00 65.75 413 LYS A O 1
ATOM 3159 N N . SER A 1 414 ? -29.218 -4.550 -2.271 1.00 64.38 414 SER A N 1
ATOM 3160 C CA . SER A 1 414 ? -30.670 -4.716 -2.391 1.00 64.38 414 SER A CA 1
ATOM 3161 C C . SER A 1 414 ? -30.947 -6.214 -2.368 1.00 64.38 414 SER A C 1
ATOM 3163 O O . SER A 1 414 ? -30.455 -6.912 -3.258 1.00 64.38 414 SER A O 1
ATOM 3165 N N . PRO A 1 415 ? -31.623 -6.732 -1.334 1.00 66.44 415 PRO A N 1
ATOM 3166 C CA . PRO A 1 415 ? -31.735 -8.164 -1.202 1.00 66.44 415 PRO A CA 1
ATOM 3167 C C . PRO A 1 415 ? -32.647 -8.698 -2.294 1.00 66.44 415 PRO A C 1
ATOM 3169 O O . PRO A 1 415 ? -33.701 -8.121 -2.564 1.00 66.44 415 PRO A O 1
ATOM 3172 N N . ASP A 1 416 ? -32.261 -9.830 -2.879 1.00 69.69 416 ASP A N 1
ATOM 3173 C CA . ASP A 1 416 ? -33.138 -10.584 -3.778 1.00 69.69 416 ASP A CA 1
ATOM 3174 C C . ASP A 1 416 ? -34.431 -11.016 -3.052 1.00 69.69 416 ASP A C 1
ATOM 3176 O O . ASP A 1 416 ? -35.474 -11.188 -3.684 1.00 69.69 416 ASP A O 1
ATOM 3180 N N . ASP A 1 417 ? -34.367 -11.140 -1.718 1.00 80.62 417 ASP A N 1
ATOM 3181 C CA . ASP A 1 417 ? -35.480 -11.454 -0.821 1.00 80.62 417 ASP A CA 1
ATOM 3182 C C . ASP A 1 417 ? -35.448 -10.586 0.465 1.00 80.62 417 ASP A C 1
ATOM 3184 O O . ASP A 1 417 ? -34.728 -10.903 1.422 1.00 80.62 417 ASP A O 1
ATOM 3188 N N . PRO A 1 418 ? -36.216 -9.480 0.510 1.00 84.38 418 PRO A N 1
ATOM 3189 C CA . PRO A 1 418 ? -36.310 -8.607 1.681 1.00 84.38 418 PRO A CA 1
ATOM 3190 C C . PRO A 1 418 ? -36.839 -9.292 2.949 1.00 84.38 418 PRO A C 1
ATOM 3192 O O . PRO A 1 418 ? -36.440 -8.907 4.050 1.00 84.38 418 PRO A O 1
ATOM 3195 N N . ASP A 1 419 ? -37.708 -10.300 2.814 1.00 87.19 419 ASP A N 1
ATOM 3196 C CA . ASP A 1 419 ? -38.288 -10.997 3.967 1.00 87.19 419 ASP A CA 1
ATOM 3197 C C . ASP A 1 419 ? -37.209 -11.819 4.683 1.00 87.19 419 ASP A C 1
ATOM 3199 O O . ASP A 1 419 ? -37.115 -11.791 5.913 1.00 87.19 419 ASP A O 1
ATOM 3203 N N . THR A 1 420 ? -36.331 -12.473 3.915 1.00 87.12 420 THR A N 1
ATOM 3204 C CA . THR A 1 420 ? -35.173 -13.201 4.456 1.00 87.12 420 THR A CA 1
ATOM 3205 C C . THR A 1 420 ? -34.215 -12.269 5.206 1.00 87.12 420 THR A C 1
ATOM 3207 O O . THR A 1 420 ? -33.751 -12.622 6.291 1.00 87.12 420 THR A O 1
ATOM 3210 N N . VAL A 1 421 ? -33.942 -11.063 4.692 1.00 84.56 421 VAL A N 1
ATOM 3211 C CA . VAL A 1 421 ? -33.090 -10.084 5.400 1.00 84.56 421 VAL A CA 1
ATOM 3212 C C . VAL A 1 421 ? -33.734 -9.622 6.700 1.00 84.56 421 VAL A C 1
ATOM 3214 O O . VAL A 1 421 ? -33.076 -9.624 7.738 1.00 84.56 421 VAL A O 1
ATOM 3217 N N . SER A 1 422 ? -35.024 -9.278 6.676 1.00 86.44 422 SER A N 1
ATOM 3218 C CA . SER A 1 422 ? -35.729 -8.852 7.887 1.00 86.44 422 SER A CA 1
ATOM 3219 C C . SER A 1 422 ? -35.775 -9.960 8.940 1.00 86.44 422 SER A C 1
ATOM 3221 O O . SER A 1 422 ? -35.612 -9.679 10.128 1.00 86.44 422 SER A O 1
ATOM 3223 N N . GLN A 1 423 ? -35.965 -11.214 8.523 1.00 90.50 423 GLN A N 1
ATOM 3224 C CA . GLN A 1 423 ? -35.895 -12.359 9.423 1.00 90.50 423 GLN A CA 1
ATOM 3225 C C . GLN A 1 423 ? -34.486 -12.530 10.006 1.00 90.50 423 GLN A C 1
ATOM 3227 O O . GLN A 1 423 ? -34.351 -12.745 11.208 1.00 90.50 423 GLN A O 1
ATOM 3232 N N . GLY A 1 424 ? -33.446 -12.420 9.174 1.00 89.81 424 GLY A N 1
ATOM 3233 C CA . GLY A 1 424 ? -32.051 -12.492 9.606 1.00 89.81 424 GLY A CA 1
ATOM 3234 C C . GLY A 1 424 ? -31.699 -11.413 10.628 1.00 89.81 424 GLY A C 1
ATOM 3235 O O . GLY A 1 424 ? -31.060 -11.718 11.628 1.00 89.81 424 GLY A O 1
ATOM 3236 N N . GLN A 1 425 ? -32.186 -10.187 10.432 1.00 88.12 425 GLN A N 1
ATOM 3237 C CA . GLN A 1 425 ? -32.010 -9.102 11.394 1.00 88.12 425 GLN A CA 1
ATOM 3238 C C . GLN A 1 425 ? -32.707 -9.393 12.729 1.00 88.12 425 GLN A C 1
ATOM 3240 O O . GLN A 1 425 ? -32.100 -9.235 13.781 1.00 88.12 425 GLN A O 1
ATOM 3245 N N . GLY A 1 426 ? -33.941 -9.908 12.702 1.00 91.69 426 GLY A N 1
ATOM 3246 C CA . GLY A 1 426 ? -34.621 -10.328 13.931 1.00 91.69 426 GLY A CA 1
ATOM 3247 C C . GLY A 1 426 ? -33.859 -11.421 14.691 1.00 91.69 426 GLY A C 1
ATOM 3248 O O . GLY A 1 426 ? -33.769 -11.367 15.913 1.00 91.69 426 GLY A O 1
ATOM 3249 N N . LEU A 1 427 ? -33.266 -12.382 13.972 1.00 94.81 427 LEU A N 1
ATOM 3250 C CA . LEU A 1 427 ? -32.424 -13.425 14.568 1.00 94.81 427 LEU A CA 1
ATOM 3251 C C . LEU A 1 427 ? -31.108 -12.870 15.127 1.00 94.81 427 LEU A C 1
ATOM 3253 O O . LEU A 1 427 ? -30.654 -13.335 16.167 1.00 94.81 427 LEU A O 1
ATOM 3257 N N . PHE A 1 428 ? -30.498 -11.894 14.453 1.00 93.44 428 PHE A N 1
ATOM 3258 C CA . PHE A 1 428 ? -29.278 -11.227 14.911 1.00 93.44 428 PHE A CA 1
ATOM 3259 C C . PHE A 1 428 ? -29.480 -10.582 16.288 1.00 93.44 428 PHE A C 1
ATOM 3261 O O . PHE A 1 428 ? -28.668 -10.775 17.194 1.00 93.44 428 PHE A O 1
ATOM 3268 N N . ASP A 1 429 ? -30.608 -9.894 16.467 1.00 90.94 429 ASP A N 1
ATOM 3269 C CA . ASP A 1 429 ? -30.976 -9.286 17.744 1.00 90.94 429 ASP A CA 1
ATOM 3270 C C . ASP A 1 429 ? -31.378 -10.343 18.786 1.00 90.94 429 ASP A C 1
ATOM 3272 O O . ASP A 1 429 ? -30.957 -10.260 19.937 1.00 90.94 429 ASP A O 1
ATOM 3276 N N . GLU A 1 430 ? -32.139 -11.376 18.400 1.00 93.56 430 GLU A N 1
ATOM 3277 C CA . GLU A 1 430 ? -32.562 -12.457 19.310 1.00 93.56 430 GLU A CA 1
ATOM 3278 C C . GLU A 1 430 ? -31.376 -13.248 19.885 1.00 93.56 430 GLU A C 1
ATOM 3280 O O . GLU A 1 430 ? -31.414 -13.672 21.041 1.00 93.56 430 GLU A O 1
ATOM 3285 N N . VAL A 1 431 ? -30.311 -13.434 19.098 1.00 93.44 431 VAL A N 1
ATOM 3286 C CA . VAL A 1 431 ? -29.067 -14.089 19.537 1.00 93.44 431 VAL A CA 1
ATOM 3287 C C . VAL A 1 431 ? -28.226 -13.180 20.447 1.00 93.44 431 VAL A C 1
ATOM 3289 O O . VAL A 1 431 ? -27.334 -13.672 21.137 1.00 93.44 431 VAL A O 1
ATOM 3292 N N . GLY A 1 432 ? -28.524 -11.878 20.495 1.00 90.06 432 GLY A N 1
ATOM 3293 C CA . GLY A 1 432 ? -27.804 -10.890 21.299 1.00 90.06 432 GLY A CA 1
ATOM 3294 C C . GLY A 1 432 ? -26.649 -10.205 20.567 1.00 90.06 432 GLY A C 1
ATOM 3295 O O . GLY A 1 432 ? -25.909 -9.444 21.181 1.00 90.06 432 GLY A O 1
ATOM 3296 N N . CYS A 1 433 ? -26.478 -10.418 19.256 1.00 92.69 433 CYS A N 1
ATOM 3297 C CA . CYS A 1 433 ? -25.420 -9.740 18.499 1.00 92.69 433 CYS A CA 1
ATOM 3298 C C . CYS A 1 433 ? -25.629 -8.217 18.464 1.00 92.69 433 CYS A C 1
ATOM 3300 O O . CYS A 1 433 ? -24.656 -7.466 18.472 1.00 92.69 433 CYS A O 1
ATOM 3302 N N . GLY A 1 434 ? -26.889 -7.767 18.478 1.00 90.88 434 GLY A N 1
ATOM 3303 C CA . GLY A 1 434 ? -27.260 -6.351 18.506 1.00 90.88 434 GLY A CA 1
ATOM 3304 C C . GLY A 1 434 ? -26.838 -5.590 19.769 1.00 90.88 434 GLY A C 1
ATOM 3305 O O . GLY A 1 434 ? -26.819 -4.364 19.726 1.00 90.88 434 GLY A O 1
ATOM 3306 N N . SER A 1 435 ? -26.461 -6.279 20.857 1.00 88.12 435 SER A N 1
ATOM 3307 C CA . SER A 1 435 ? -25.959 -5.626 22.078 1.00 88.12 435 SER A CA 1
ATOM 3308 C C . SER A 1 435 ? -24.609 -4.934 21.856 1.00 88.12 435 SER A C 1
ATOM 3310 O O . SER A 1 435 ? -24.406 -3.837 22.360 1.00 88.12 435 SER A O 1
ATOM 3312 N N . CYS A 1 436 ? -23.716 -5.531 21.056 1.00 89.75 436 CYS A N 1
ATOM 3313 C CA . CYS A 1 436 ? -22.443 -4.909 20.653 1.00 89.75 436 CYS A CA 1
ATOM 3314 C C . CYS A 1 436 ? -22.509 -4.283 19.249 1.00 89.75 436 CYS A C 1
ATOM 3316 O O . CYS A 1 436 ? -21.877 -3.272 18.965 1.00 89.75 436 CYS A O 1
ATOM 3318 N N . HIS A 1 437 ? -23.271 -4.877 18.328 1.00 92.94 437 HIS A N 1
ATOM 3319 C CA . HIS A 1 437 ? -23.348 -4.428 16.936 1.00 92.94 437 HIS A CA 1
ATOM 3320 C C . HIS A 1 437 ? -24.577 -3.549 16.697 1.00 92.94 437 HIS A C 1
ATOM 3322 O O . HIS A 1 437 ? -25.511 -3.925 15.983 1.00 92.94 437 HIS A O 1
ATOM 3328 N N . ILE A 1 438 ? -24.561 -2.360 17.299 1.00 90.56 438 ILE A N 1
ATOM 3329 C CA . ILE A 1 438 ? -25.680 -1.414 17.282 1.00 90.56 438 ILE A CA 1
ATOM 3330 C C . ILE A 1 438 ? -25.956 -0.949 15.846 1.00 90.56 438 ILE A C 1
ATOM 3332 O O . ILE A 1 438 ? -25.108 -0.353 15.181 1.00 90.56 438 ILE A O 1
ATOM 3336 N N . SER A 1 439 ? -27.163 -1.242 15.355 1.00 87.12 439 SER A N 1
ATOM 3337 C CA . SER A 1 439 ? -27.544 -1.005 13.954 1.00 87.12 439 SER A CA 1
ATOM 3338 C C . SER A 1 439 ? -27.634 0.473 13.564 1.00 87.12 439 SER A C 1
ATOM 3340 O O . SER A 1 439 ? -27.428 0.786 12.396 1.00 87.12 439 SER A O 1
ATOM 3342 N N . ASP A 1 440 ? -27.911 1.364 14.517 1.00 89.50 440 ASP A N 1
ATOM 3343 C CA . ASP A 1 440 ? -27.915 2.820 14.353 1.00 89.50 440 ASP A CA 1
ATOM 3344 C C . ASP A 1 440 ? -27.261 3.462 15.582 1.00 89.50 440 ASP A C 1
ATOM 3346 O O . ASP A 1 440 ? -27.837 3.474 16.673 1.00 89.50 440 ASP A O 1
ATOM 3350 N N . LEU A 1 441 ? -26.045 3.974 15.397 1.00 90.12 441 LEU A N 1
ATOM 3351 C CA . LEU A 1 441 ? -25.281 4.657 16.431 1.00 90.12 441 LEU A CA 1
ATOM 3352 C C . LEU A 1 441 ? -25.151 6.135 16.058 1.00 90.12 441 LEU A C 1
ATOM 3354 O O . LEU A 1 441 ? -24.454 6.491 15.110 1.00 90.12 441 LEU A O 1
ATOM 3358 N N . GLY A 1 442 ? -25.856 7.008 16.781 1.00 87.44 442 GLY A N 1
ATOM 3359 C CA . GLY A 1 442 ? -25.819 8.455 16.531 1.00 87.44 442 GLY A CA 1
ATOM 3360 C C . GLY A 1 442 ? -26.330 8.874 15.143 1.00 87.44 442 GLY A C 1
ATOM 3361 O O . GLY A 1 442 ? -25.906 9.905 14.622 1.00 87.44 442 GLY A O 1
ATOM 3362 N N . GLY A 1 443 ? -27.222 8.093 14.520 1.00 86.81 443 GLY A N 1
ATOM 3363 C CA . GLY A 1 443 ? -27.724 8.328 13.163 1.00 86.81 443 GLY A CA 1
ATOM 3364 C C . GLY A 1 443 ? -26.892 7.663 12.062 1.00 86.81 443 GLY A C 1
ATOM 3365 O O . GLY A 1 443 ? -27.140 7.920 10.880 1.00 86.81 443 GLY A O 1
ATOM 3366 N N . VAL A 1 444 ? -25.899 6.843 12.422 1.00 86.56 444 VAL A N 1
ATOM 3367 C CA . VAL A 1 444 ? -25.015 6.139 11.487 1.00 86.56 444 VAL A CA 1
ATOM 3368 C C . VAL A 1 444 ? -25.317 4.646 11.518 1.00 86.56 444 VAL A C 1
ATOM 3370 O O . VAL A 1 444 ? -25.225 3.997 12.559 1.00 86.56 444 VAL A O 1
ATOM 3373 N N . ALA A 1 445 ? -25.640 4.086 10.350 1.00 84.81 445 ALA A N 1
ATOM 3374 C CA . ALA A 1 445 ? -25.930 2.665 10.184 1.00 84.81 445 ALA A CA 1
ATOM 3375 C C . ALA A 1 445 ? -24.643 1.816 10.205 1.00 84.81 445 ALA A C 1
ATOM 3377 O O . ALA A 1 445 ? -24.166 1.376 9.159 1.00 84.81 445 ALA A O 1
ATOM 3378 N N . ALA A 1 446 ? -24.049 1.653 11.388 1.00 76.38 446 ALA A N 1
ATOM 3379 C CA . ALA A 1 446 ? -22.668 1.203 11.551 1.00 76.38 446 ALA A CA 1
ATOM 3380 C C . ALA A 1 446 ? -22.511 -0.266 11.995 1.00 76.38 446 ALA A C 1
ATOM 3382 O O . ALA A 1 446 ? -21.473 -0.864 11.721 1.00 76.38 446 ALA A O 1
ATOM 3383 N N . TYR A 1 447 ? -23.518 -0.854 12.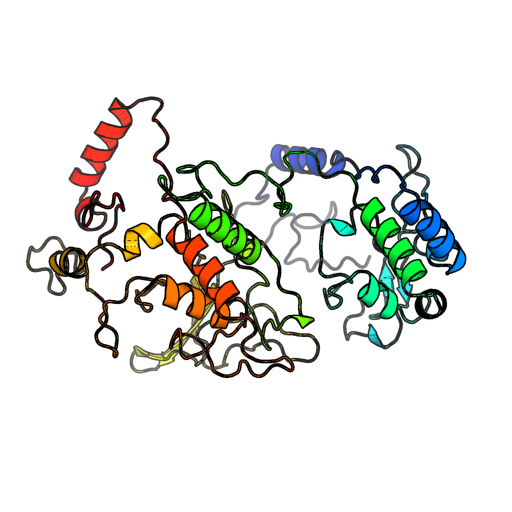661 1.00 85.06 447 TYR A N 1
ATOM 3384 C CA . TYR A 1 447 ? -23.441 -2.195 13.274 1.00 85.06 447 TYR A CA 1
ATOM 3385 C C . TYR A 1 447 ? -22.209 -2.368 14.184 1.00 85.06 447 TYR A C 1
ATOM 3387 O O . TYR A 1 447 ? -21.482 -3.360 14.112 1.00 85.06 447 TYR A O 1
ATOM 3395 N N . THR A 1 448 ? -21.973 -1.385 15.053 1.00 83.00 448 THR A N 1
ATOM 3396 C CA . THR A 1 448 ? -20.856 -1.333 16.011 1.00 83.00 448 THR A CA 1
ATOM 3397 C C . THR A 1 448 ? -21.225 -0.427 17.184 1.00 83.00 448 THR A C 1
ATOM 3399 O O . THR A 1 448 ? -22.050 0.469 17.025 1.00 83.00 448 THR A O 1
ATOM 3402 N N . ASP A 1 449 ? -20.591 -0.630 18.334 1.00 80.88 449 ASP A N 1
ATOM 3403 C CA . ASP A 1 449 ? -20.678 0.218 19.529 1.00 80.88 449 ASP A CA 1
ATOM 3404 C C . ASP A 1 449 ? -19.454 1.143 19.700 1.00 80.88 449 ASP A C 1
ATOM 3406 O O . ASP A 1 449 ? -19.563 2.166 20.372 1.00 80.88 449 ASP A O 1
ATOM 3410 N N . LEU A 1 450 ? -18.333 0.829 19.031 1.00 82.31 450 LEU A N 1
ATOM 3411 C CA . LEU A 1 450 ? -17.043 1.544 19.091 1.00 82.31 450 LEU A CA 1
ATOM 3412 C C . LEU A 1 450 ? -16.389 1.518 20.491 1.00 82.31 450 LEU A C 1
ATOM 3414 O O . LEU A 1 450 ? -15.689 2.466 20.865 1.00 82.31 450 LEU A O 1
ATOM 3418 N N . LEU A 1 451 ? -16.619 0.441 21.254 1.00 76.31 451 LEU A N 1
ATOM 3419 C CA . LEU A 1 451 ? -16.150 0.253 22.637 1.00 76.31 451 LEU A CA 1
ATOM 3420 C C . LEU A 1 451 ? -15.023 -0.775 22.820 1.00 76.31 451 LEU A C 1
ATOM 3422 O O . LEU A 1 451 ? -14.619 -1.462 21.856 1.00 76.31 451 LEU A O 1
#